Protein AF-0000000076757163 (afdb_homodimer)

Solvent-accessible surface area (backbone atoms only — not comparable to full-atom values): 20842 Å² total; per-residue (Å²): 133,54,84,80,63,51,72,66,38,64,71,48,46,50,50,53,49,39,48,52,51,28,46,42,52,46,41,72,72,42,60,57,90,75,60,49,65,65,58,36,40,74,64,13,102,50,56,70,70,62,48,54,73,76,29,91,42,64,67,50,46,50,47,52,53,46,51,54,48,48,54,54,46,48,53,53,53,48,56,42,55,58,53,73,38,68,53,47,33,14,66,45,40,64,60,48,42,51,54,52,55,75,38,33,70,58,50,58,25,47,49,57,39,72,52,96,89,40,40,49,56,60,51,50,35,51,49,48,19,52,49,44,44,58,41,56,71,68,48,78,92,60,66,86,82,58,61,54,69,57,45,21,49,50,47,23,50,49,54,53,50,50,50,53,59,28,45,78,66,75,39,76,76,54,56,72,59,52,24,51,42,38,38,51,52,19,56,63,58,32,86,132,53,85,77,63,52,72,64,38,64,69,48,45,50,50,53,49,39,47,51,50,28,45,43,52,46,42,72,72,43,60,56,89,75,60,50,65,64,59,35,40,74,65,12,100,50,56,68,71,62,48,53,74,76,28,92,42,64,68,50,45,51,46,52,54,47,51,53,48,49,55,54,48,50,54,52,52,49,56,40,55,60,54,72,38,71,54,47,32,11,66,44,39,63,59,50,44,50,55,51,56,76,38,32,70,59,51,58,23,47,48,58,38,71,51,97,88,41,40,48,58,61,50,51,35,51,49,48,20,51,49,43,45,58,42,57,70,68,50,78,93,59,66,86,83,58,61,53,69,58,46,20,50,51,47,23,50,48,53,53,49,49,48,52,60,27,45,78,66,75,39,75,76,54,53,71,60,52,24,50,43,39,38,51,52,21,55,62,57,32,86

InterPro domains:
  IPR001647 DNA-binding HTH domain, TetR-type [PF00440] (21-62)
  IPR001647 DNA-binding HTH domain, TetR-type [PS50977] (13-73)
  IPR009057 Homedomain-like superfamily [SSF46689] (10-74)
  IPR050624 Nucleoid occlusion factor SlmA/HTH-type transcriptional regulator [PTHR43479] (8-181)

Foldseek 3Di:
DDPVVQCVPVVSVVQLVQLLVQLLVVLVVDFPVPDFPVSSCVRGVDDPVRCVVVAVTDVRNLVVLLVVVVVVVLVVLLVLLVVLDPVSNVVCVVVVLVVCLVCLSVVVSSCSDDDPRGHNLVVQLVSQLVSQLVSVVVDPPDDPPDDSSVVSNVVSVLVSVQSCVQSVVSHTDDPVVSVVVVVVVVCVVPD/DDPVVQCVPVVSVVQLVQLLVQLLVVLVVDFPVPDFPVSSCVRGVDDPVRCVVVAVTPVRNLVVLLVVVVVVVLVVLLVLLVVLDPVSNVVCVVVVLVVCLVCLSVVVSSCSDDDPRGHNLVVQLVSQLVSQLVSVVSDPPDDPPDDSSVVSNVVSVLVSVQSCVQSVVSHTDPPVVSVVVVVVVVCVPPD

pLDDT: mean 86.19, std 14.92, range [36.03, 98.56]

Organism: NCBI:txid1073362

Structure (mmCIF, N/CA/C/O backbone):
data_AF-0000000076757163-model_v1
#
loop_
_entity.id
_entity.type
_entity.pdbx_description
1 polymer 'HTH tetR-type domain-containing protein'
#
loop_
_atom_site.group_PDB
_atom_site.id
_atom_site.type_symbol
_atom_site.label_atom_id
_atom_site.label_alt_id
_atom_site.label_comp_id
_atom_site.label_asym_id
_atom_site.label_entity_id
_atom_site.label_seq_id
_atom_site.pdbx_PDB_ins_code
_atom_site.Cartn_x
_atom_site.Cartn_y
_atom_site.Cartn_z
_atom_site.occupancy
_atom_site.B_iso_or_equiv
_atom_site.auth_seq_id
_atom_site.auth_comp_id
_atom_site.auth_asym_id
_atom_site.auth_atom_id
_atom_site.pdbx_PDB_model_num
ATOM 1 N N . MET A 1 1 ? -20.672 41.375 8.492 1 36.03 1 MET A N 1
ATOM 2 C CA . MET A 1 1 ? -19.484 40.75 9.062 1 36.03 1 MET A CA 1
ATOM 3 C C . MET A 1 1 ? -18.906 39.719 8.094 1 36.03 1 MET A C 1
ATOM 5 O O . MET A 1 1 ? -19.578 38.781 7.695 1 36.03 1 MET A O 1
ATOM 9 N N . SER A 1 2 ? -17.906 39.938 7.297 1 36.91 2 SER A N 1
ATOM 10 C CA . SER A 1 2 ? -17.453 39.25 6.09 1 36.91 2 SER A CA 1
ATOM 11 C C . SER A 1 2 ? -17.047 37.781 6.391 1 36.91 2 SER A C 1
ATOM 13 O O . SER A 1 2 ? -16.641 37.469 7.508 1 36.91 2 SER A O 1
ATOM 15 N N . GLU A 1 3 ? -17.484 36.844 5.562 1 42.69 3 GLU A N 1
ATOM 16 C CA . GLU A 1 3 ? -17.188 35.406 5.707 1 42.69 3 GLU A CA 1
ATOM 17 C C . GLU A 1 3 ? -15.734 35.188 6.094 1 42.69 3 GLU A C 1
ATOM 19 O O . GLU A 1 3 ? -15.414 34.25 6.812 1 42.69 3 GLU A O 1
ATOM 24 N N . ASN A 1 4 ? -14.812 35.969 5.57 1 45.06 4 ASN A N 1
ATOM 25 C CA . ASN A 1 4 ? -13.367 36.031 5.773 1 45.06 4 ASN A CA 1
ATOM 26 C C . ASN A 1 4 ? -13.016 36.562 7.156 1 45.06 4 ASN A C 1
ATOM 28 O O . ASN A 1 4 ? -11.891 36.406 7.625 1 45.06 4 ASN A O 1
ATOM 32 N N . GLU A 1 5 ? -13.703 37.594 7.637 1 46.81 5 GLU A N 1
ATOM 33 C CA . GLU A 1 5 ? -13.547 38.344 8.898 1 46.81 5 GLU A CA 1
ATOM 34 C C . GLU A 1 5 ? -13.75 37.406 10.094 1 46.81 5 GLU A C 1
ATOM 36 O O . GLU A 1 5 ? -13.367 37.75 11.219 1 46.81 5 GLU A O 1
ATOM 41 N N . SER A 1 6 ? -14.57 36.25 9.898 1 51.78 6 SER A N 1
ATOM 42 C CA . SER A 1 6 ? -15.109 35.375 10.906 1 51.78 6 SER A CA 1
ATOM 43 C C . SER A 1 6 ? -14.023 34.438 11.469 1 51.78 6 SER A C 1
ATOM 45 O O . SER A 1 6 ? -14.055 34.094 12.648 1 51.78 6 SER A O 1
ATOM 47 N N . TYR A 1 7 ? -12.977 34.156 10.633 1 58.91 7 TYR A N 1
ATOM 48 C CA . TYR A 1 7 ? -11.961 33.219 11.109 1 58.91 7 TYR A CA 1
ATOM 49 C C . TYR A 1 7 ? -10.867 33.938 11.875 1 58.91 7 TYR A C 1
ATOM 51 O O . TYR A 1 7 ? -9.812 33.375 12.172 1 58.91 7 TYR A O 1
ATOM 59 N N . THR A 1 8 ? -11.086 35.188 12.133 1 69.56 8 THR A N 1
ATOM 60 C CA . THR A 1 8 ? -10.031 35.906 12.836 1 69.56 8 THR A CA 1
ATOM 61 C C . THR A 1 8 ? -10.414 36.125 14.297 1 69.56 8 THR A C 1
ATOM 63 O O . THR A 1 8 ? -9.57 36.469 15.117 1 69.56 8 THR A O 1
ATOM 66 N N . ASP A 1 9 ? -11.68 35.938 14.562 1 83.81 9 ASP A N 1
ATOM 67 C CA . ASP A 1 9 ? -12.117 36.031 15.953 1 83.81 9 ASP A CA 1
ATOM 68 C C . ASP A 1 9 ? -11.547 34.875 16.781 1 83.81 9 ASP A C 1
ATOM 70 O O . ASP A 1 9 ? -11.758 33.719 16.453 1 83.81 9 ASP A O 1
ATOM 74 N N . PRO A 1 10 ? -10.828 35.188 17.797 1 87.25 10 PRO A N 1
ATOM 75 C CA . PRO A 1 10 ? -10.188 34.156 18.609 1 87.25 10 PRO A CA 1
ATOM 76 C C . PRO A 1 10 ? -11.172 33.125 19.125 1 87.25 10 PRO A C 1
ATOM 78 O O . PRO A 1 10 ? -10.812 31.953 19.297 1 87.25 10 PRO A O 1
ATOM 81 N N . ARG A 1 11 ? -12.391 33.594 19.484 1 87.38 11 ARG A N 1
ATOM 82 C CA . ARG A 1 11 ? -13.406 32.688 19.969 1 87.38 11 ARG A CA 1
ATOM 83 C C . ARG A 1 11 ? -13.766 31.641 18.891 1 87.38 11 ARG A C 1
ATOM 85 O O . ARG A 1 11 ? -13.977 30.469 19.203 1 87.38 11 ARG A O 1
ATOM 92 N N . ILE A 1 12 ? -13.805 32.094 17.703 1 90.56 12 ILE A N 1
ATOM 93 C CA . ILE A 1 12 ? -14.141 31.219 16.594 1 90.56 12 ILE A CA 1
ATOM 94 C C . ILE A 1 12 ? -12.992 30.25 16.344 1 90.56 12 ILE A C 1
ATOM 96 O O . ILE A 1 12 ? -13.227 29.047 16.125 1 90.56 12 ILE A O 1
ATOM 100 N N . ILE A 1 13 ? -11.812 30.75 16.438 1 91.25 13 ILE A N 1
ATOM 101 C CA . ILE A 1 13 ? -10.625 29.922 16.266 1 91.25 13 ILE A CA 1
ATOM 102 C C . ILE A 1 13 ? -10.602 28.828 17.312 1 91.25 13 ILE A C 1
ATOM 104 O O . ILE A 1 13 ? -10.336 27.656 17.016 1 91.25 13 ILE 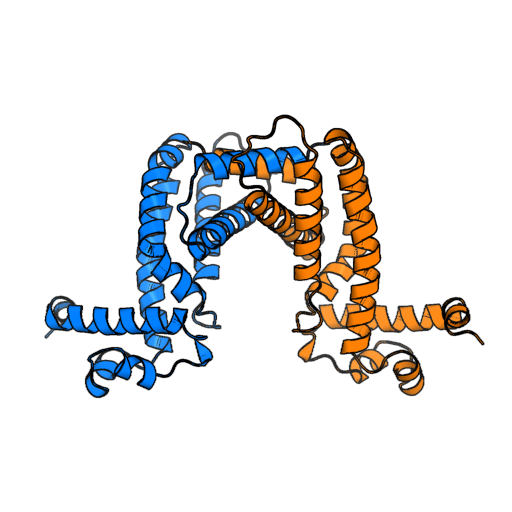A O 1
ATOM 108 N N . LYS A 1 14 ? -10.883 29.172 18.516 1 92.25 14 LYS A N 1
ATOM 109 C CA . LYS A 1 14 ? -10.906 28.219 19.609 1 92.25 14 LYS A CA 1
ATOM 110 C C . LYS A 1 14 ? -11.977 27.156 19.391 1 92.25 14 LYS A C 1
ATOM 112 O O . LYS A 1 14 ? -11.766 25.969 19.688 1 92.25 14 LYS A O 1
ATOM 117 N N . THR A 1 15 ? -13.109 27.609 18.922 1 93.88 15 THR A N 1
ATOM 118 C CA . THR A 1 15 ? -14.211 26.688 18.641 1 93.88 15 THR A CA 1
ATOM 119 C C . THR A 1 15 ? -13.812 25.656 17.594 1 93.88 15 THR A C 1
ATOM 121 O O . THR A 1 15 ? -13.992 24.453 17.797 1 93.88 15 THR A O 1
ATOM 124 N N . HIS A 1 16 ? -13.273 26.141 16.5 1 95.44 16 HIS A N 1
ATOM 125 C CA . HIS A 1 16 ? -12.82 25.234 15.445 1 95.44 16 HIS A CA 1
ATOM 126 C C . HIS A 1 16 ? -11.789 24.25 15.977 1 95.44 16 HIS A C 1
ATOM 128 O O . HIS A 1 16 ? -11.859 23.047 15.688 1 95.44 16 HIS A O 1
ATOM 134 N N . ARG A 1 17 ? -10.867 24.75 16.734 1 95.88 17 ARG A N 1
ATOM 135 C CA . ARG A 1 17 ? -9.812 23.906 17.297 1 95.88 17 ARG A CA 1
ATOM 136 C C . ARG A 1 17 ? -10.406 22.812 18.172 1 95.88 17 ARG A C 1
ATOM 138 O O . ARG A 1 17 ? -10.008 21.656 18.078 1 95.88 17 ARG A O 1
ATOM 145 N N . ALA A 1 18 ? -11.336 23.188 19 1 96.5 18 ALA A N 1
ATOM 146 C CA . ALA A 1 18 ? -11.953 22.234 19.906 1 96.5 18 ALA A CA 1
ATOM 147 C C . ALA A 1 18 ? -12.68 21.125 19.141 1 96.5 18 ALA A C 1
ATOM 149 O O . ALA A 1 18 ? -12.555 19.953 19.469 1 96.5 18 ALA A O 1
ATOM 150 N N . ILE A 1 19 ? -13.375 21.531 18.125 1 97.56 19 ILE A N 1
ATOM 151 C CA . ILE A 1 19 ? -14.133 20.578 17.328 1 97.56 19 ILE A CA 1
ATOM 152 C C . ILE A 1 19 ? -13.18 19.641 16.594 1 97.56 19 ILE A C 1
ATOM 154 O O . ILE A 1 19 ? -13.352 18.422 16.625 1 97.56 19 ILE A O 1
ATOM 158 N N . ARG A 1 20 ? -12.195 20.219 16.016 1 98.19 20 ARG A N 1
ATOM 159 C CA . ARG A 1 20 ? -11.258 19.453 15.211 1 98.19 20 ARG A CA 1
ATOM 160 C C . ARG A 1 20 ? -10.43 18.516 16.078 1 98.19 20 ARG A C 1
ATOM 162 O O . ARG A 1 20 ? -10.172 17.375 15.703 1 98.19 20 ARG A O 1
ATOM 169 N N . GLU A 1 21 ? -10.039 18.984 17.234 1 97.75 21 GLU A N 1
ATOM 170 C CA . GLU A 1 21 ? -9.289 18.141 18.156 1 97.75 21 GLU A CA 1
ATOM 171 C C . GLU A 1 21 ? -10.141 16.984 18.641 1 97.75 21 GLU A C 1
ATOM 173 O O . GLU A 1 21 ? -9.656 15.852 18.766 1 97.75 21 GLU A O 1
ATOM 178 N N . ALA A 1 22 ? -11.367 17.25 18.922 1 98.25 22 ALA A N 1
ATOM 179 C CA . ALA A 1 22 ? -12.289 16.203 19.328 1 98.25 22 ALA A CA 1
ATOM 180 C C . ALA A 1 22 ? -12.438 15.148 18.234 1 98.25 22 ALA A C 1
ATOM 182 O O . ALA A 1 22 ? -12.453 13.945 18.516 1 98.25 22 ALA A O 1
ATOM 183 N N . PHE A 1 23 ? -12.539 15.625 17.047 1 98.56 23 PHE A N 1
ATOM 184 C CA . PHE A 1 23 ? -12.68 14.734 15.906 1 98.56 23 PHE A CA 1
ATOM 185 C C . PHE A 1 23 ? -11.445 13.859 15.742 1 98.56 23 PHE A C 1
ATOM 187 O O . PHE A 1 23 ? -11.555 12.648 15.531 1 98.56 23 PHE A O 1
ATOM 194 N N . VAL A 1 24 ? -10.297 14.43 15.898 1 98.56 24 VAL A N 1
ATOM 195 C CA . VAL A 1 24 ? -9.039 13.695 15.805 1 98.56 24 VAL A CA 1
ATOM 196 C C . VAL A 1 24 ? -8.984 12.625 16.891 1 98.56 24 VAL A C 1
ATOM 198 O O . VAL A 1 24 ? -8.625 11.477 16.625 1 98.56 24 VAL A O 1
ATOM 201 N N . ASP A 1 25 ? -9.375 12.984 18.047 1 98.12 25 ASP A N 1
ATOM 202 C CA . ASP A 1 25 ? -9.406 12.039 19.156 1 98.12 25 ASP A CA 1
ATOM 203 C C . ASP A 1 25 ? -10.32 10.859 18.859 1 98.12 25 ASP A C 1
ATOM 205 O O . ASP A 1 25 ? -9.953 9.703 19.078 1 98.12 25 ASP A O 1
ATOM 209 N N . LEU A 1 26 ? -11.461 11.125 18.375 1 98.56 26 LEU A N 1
ATOM 210 C CA . LEU A 1 26 ? -12.453 10.102 18.078 1 98.56 26 LEU A CA 1
ATOM 211 C C . LEU A 1 26 ? -11.953 9.164 16.984 1 98.56 26 LEU A C 1
ATOM 213 O O . LEU A 1 26 ? -12.164 7.953 17.047 1 98.56 26 LEU A O 1
ATOM 217 N N . LEU A 1 27 ? -11.258 9.734 16.031 1 98.31 27 LEU A N 1
ATOM 218 C CA . LEU A 1 27 ? -10.734 8.922 14.938 1 98.31 27 LEU A CA 1
ATOM 219 C C . LEU A 1 27 ? -9.672 7.949 15.438 1 98.31 27 LEU A C 1
ATOM 221 O O . LEU A 1 27 ? -9.43 6.914 14.82 1 98.31 27 LEU A O 1
ATOM 225 N N . HIS A 1 28 ? -9.047 8.312 16.531 1 97.5 28 HIS A N 1
ATOM 226 C CA . HIS A 1 28 ? -8.07 7.406 17.125 1 97.5 28 HIS A CA 1
ATOM 227 C C . HIS A 1 28 ? -8.75 6.363 18 1 97.5 28 HIS A C 1
ATOM 229 O O . HIS A 1 28 ? -8.148 5.352 18.359 1 97.5 28 HIS A O 1
ATOM 235 N N . GLU A 1 29 ? -10.016 6.535 18.219 1 97.12 29 GLU A N 1
ATOM 236 C CA . GLU A 1 29 ? -10.727 5.652 19.141 1 97.12 29 GLU A CA 1
ATOM 237 C C . GLU A 1 29 ? -11.633 4.684 18.391 1 97.12 29 GLU A C 1
ATOM 239 O O . GLU A 1 29 ? -11.883 3.572 18.859 1 97.12 29 GLU A O 1
ATOM 244 N N . LYS A 1 30 ? -12.203 5.18 17.281 1 96.56 30 LYS A N 1
ATOM 245 C CA . LYS A 1 30 ? -13.133 4.332 16.547 1 96.56 30 LYS A CA 1
ATOM 246 C C . LYS A 1 30 ? -13.148 4.68 15.055 1 96.56 30 LYS A C 1
ATOM 248 O O . LYS A 1 30 ? -12.68 5.75 14.664 1 96.56 30 LYS A O 1
ATOM 253 N N . PRO A 1 31 ? -13.68 3.768 14.203 1 97.12 31 PRO A N 1
ATOM 254 C CA . PRO A 1 31 ? -13.734 4.012 12.758 1 97.12 31 PRO A CA 1
ATOM 255 C C . PRO A 1 31 ? -14.602 5.219 12.398 1 97.12 31 PRO A C 1
ATOM 257 O O . PRO A 1 31 ? -15.617 5.469 13.047 1 97.12 31 PRO A O 1
ATOM 260 N N . PHE A 1 32 ? -14.227 5.875 11.367 1 97.88 32 PHE A N 1
ATOM 261 C CA . PHE A 1 32 ? -14.898 7.078 10.891 1 97.88 32 PHE A CA 1
ATOM 262 C C . PHE A 1 32 ? -16.391 6.836 10.742 1 97.88 32 PHE A C 1
ATOM 264 O O . PHE A 1 32 ? -17.203 7.68 11.125 1 97.88 32 PHE A O 1
ATOM 271 N N . ALA A 1 33 ? -16.75 5.668 10.195 1 96 33 ALA A N 1
ATOM 272 C CA . ALA A 1 33 ? -18.141 5.344 9.906 1 96 33 ALA A CA 1
ATOM 273 C C . ALA A 1 33 ? -18.969 5.281 11.188 1 96 33 ALA A C 1
ATOM 275 O O . ALA A 1 33 ? -20.188 5.504 11.164 1 96 33 ALA A O 1
ATOM 276 N N . GLN A 1 34 ? -18.375 5.086 12.289 1 97.44 34 GLN A N 1
ATOM 277 C CA . GLN A 1 34 ? -19.078 4.891 13.555 1 97.44 34 GLN A CA 1
ATOM 278 C C . GLN A 1 34 ? -19.125 6.184 14.359 1 97.44 34 GLN A C 1
ATOM 280 O O . GLN A 1 34 ? -19.734 6.227 15.43 1 97.44 34 GLN A O 1
ATOM 285 N N . ILE A 1 35 ? -18.516 7.184 13.938 1 98.12 35 ILE A N 1
ATOM 286 C CA . ILE A 1 35 ? -18.516 8.461 14.641 1 98.12 35 ILE A CA 1
ATOM 287 C C . ILE A 1 35 ? -19.781 9.242 14.281 1 98.12 35 ILE A C 1
ATOM 289 O O . ILE A 1 35 ? -20.141 9.359 13.109 1 98.12 35 ILE A O 1
ATOM 293 N N . ALA A 1 36 ? -20.422 9.727 15.281 1 97.44 36 ALA A N 1
ATOM 294 C CA . ALA A 1 36 ? -21.562 10.602 15.109 1 97.44 36 ALA A CA 1
ATOM 295 C C . ALA A 1 36 ? -21.234 12.031 15.531 1 97.44 36 ALA A C 1
ATOM 297 O O . ALA A 1 36 ? -20.297 12.258 16.297 1 97.44 36 ALA A O 1
ATOM 298 N N . VAL A 1 37 ? -22.062 12.984 15.008 1 97.75 37 VAL A N 1
ATOM 299 C CA . VAL A 1 37 ? -21.891 14.375 15.422 1 97.75 37 VAL A CA 1
ATOM 300 C C . VAL A 1 37 ? -22.062 14.492 16.938 1 97.75 37 VAL A C 1
ATOM 302 O O . VAL A 1 37 ? -21.328 15.25 17.578 1 97.75 37 VAL A O 1
ATOM 305 N N . GLN A 1 38 ? -22.906 13.711 17.453 1 97.44 38 GLN A N 1
ATOM 306 C CA . GLN A 1 38 ? -23.125 13.734 18.891 1 97.44 38 GLN A CA 1
ATOM 307 C C . GLN A 1 38 ? -21.859 13.367 19.656 1 97.44 38 GLN A C 1
ATOM 309 O O . GLN A 1 38 ? -21.578 13.93 20.719 1 97.44 38 GLN A O 1
ATOM 314 N N . ASP A 1 39 ? -21.141 12.406 19.234 1 98.06 39 ASP A N 1
ATOM 315 C CA . ASP A 1 39 ? -19.859 12.039 19.844 1 98.06 39 ASP A CA 1
ATOM 316 C C . ASP A 1 39 ? -18.922 13.234 19.891 1 98.06 39 ASP A C 1
ATOM 318 O O . ASP A 1 39 ? -18.219 13.438 20.891 1 98.06 39 ASP A O 1
ATOM 322 N N . ILE A 1 40 ? -18.922 13.992 18.828 1 98.12 40 ILE A N 1
ATOM 323 C CA . ILE A 1 40 ? -18.047 15.156 18.703 1 98.12 40 ILE A CA 1
ATOM 324 C C . ILE A 1 40 ? -18.469 16.219 19.719 1 98.12 40 ILE A C 1
ATOM 326 O O . ILE A 1 40 ? -17.625 16.781 20.422 1 98.12 40 ILE A O 1
ATOM 330 N N . LEU A 1 41 ? -19.75 16.422 19.844 1 97.06 41 LEU A N 1
ATOM 331 C CA . LEU A 1 41 ? -20.281 17.438 20.734 1 97.06 41 LEU A CA 1
ATOM 332 C C . LEU A 1 41 ? -20.016 17.078 22.188 1 97.06 41 LEU A C 1
ATOM 334 O O . LEU A 1 41 ? -19.844 17.953 23.031 1 97.06 41 LEU A O 1
ATOM 338 N N . GLU A 1 42 ? -19.984 15.82 22.484 1 96.62 42 GLU A N 1
ATOM 339 C CA . GLU A 1 42 ? -19.719 15.352 23.844 1 96.62 42 GLU A CA 1
ATOM 340 C C . GLU A 1 42 ? -18.25 15.539 24.219 1 96.62 42 GLU A C 1
ATOM 342 O O . GLU A 1 42 ? -17.922 15.75 25.391 1 96.62 42 GLU A O 1
ATOM 347 N N . ARG A 1 43 ? -17.453 15.508 23.25 1 96 43 ARG A N 1
ATOM 348 C CA . ARG A 1 43 ? -16.016 15.602 23.484 1 96 43 ARG A CA 1
ATOM 349 C C . ARG A 1 43 ? -15.555 17.047 23.453 1 96 43 ARG A C 1
ATOM 351 O O . ARG A 1 43 ? -14.617 17.422 24.156 1 96 43 ARG A O 1
ATOM 358 N N . ALA A 1 44 ? -16.203 17.812 22.594 1 95 44 ALA A N 1
ATOM 359 C CA . ALA A 1 44 ? -15.875 19.219 22.453 1 95 44 ALA A CA 1
ATOM 360 C C . ALA A 1 44 ? -16.859 20.109 23.203 1 95 44 ALA A C 1
ATOM 362 O O . ALA A 1 44 ? -18.062 19.828 23.219 1 95 44 ALA A O 1
ATOM 363 N N . PRO A 1 45 ? -16.328 21.094 23.906 1 91.38 45 PRO A N 1
ATOM 364 C CA . PRO A 1 45 ? -17.234 22.031 24.578 1 91.38 45 PRO A CA 1
ATOM 365 C C . PRO A 1 45 ? -17.953 22.969 23.609 1 91.38 45 PRO A C 1
ATOM 367 O O . PRO A 1 45 ? -17.781 24.188 23.656 1 91.38 45 PRO A O 1
ATOM 370 N N . VAL A 1 46 ? -18.75 22.438 22.719 1 94.06 46 VAL A N 1
ATOM 371 C CA . VAL A 1 46 ? -19.484 23.172 21.688 1 94.06 46 VAL A CA 1
ATOM 372 C C . VAL A 1 46 ? -20.906 22.625 21.578 1 94.06 46 VAL A C 1
ATOM 374 O O . VAL A 1 46 ? -21.109 21.406 21.656 1 94.06 46 VAL A O 1
ATOM 377 N N . ASN A 1 47 ? -21.844 23.484 21.516 1 93.25 47 ASN A N 1
ATOM 378 C CA . ASN A 1 47 ? -23.219 23.016 21.391 1 93.25 47 ASN A CA 1
ATOM 379 C C . ASN A 1 47 ? -23.562 22.719 19.938 1 93.25 47 ASN A C 1
ATOM 381 O O . ASN A 1 47 ? -22.797 23.031 19.031 1 93.25 47 ASN A O 1
ATOM 385 N N . ARG A 1 48 ? -24.703 22.109 19.734 1 95.69 48 ARG A N 1
ATOM 386 C CA . ARG A 1 48 ? -25.141 21.609 18.438 1 95.69 48 ARG A CA 1
ATOM 387 C C . ARG A 1 48 ? -25.344 22.766 17.453 1 95.69 48 ARG A C 1
ATOM 389 O O . ARG A 1 48 ? -24.938 22.672 16.297 1 95.69 48 ARG A O 1
ATOM 396 N N . SER A 1 49 ? -25.953 23.797 17.875 1 95.88 49 SER A N 1
ATOM 397 C CA . SER A 1 49 ? -26.219 24.938 17 1 95.88 49 SER A CA 1
ATOM 398 C C . SER A 1 49 ? -24.938 25.547 16.469 1 95.88 49 SER A C 1
ATOM 400 O O . SER A 1 49 ? -24.844 25.875 15.281 1 95.88 49 SER A O 1
ATOM 402 N N . THR A 1 50 ? -23.984 25.672 17.312 1 94.75 50 THR A N 1
ATOM 403 C CA . THR A 1 50 ? -22.672 26.219 16.938 1 94.75 50 THR A CA 1
ATOM 404 C C . THR A 1 50 ? -21.984 25.312 15.938 1 94.75 50 THR A C 1
ATOM 406 O O . THR A 1 50 ? -21.391 25.781 14.953 1 94.75 50 THR A O 1
ATOM 409 N N . PHE A 1 51 ? -22.016 23.969 16.188 1 97.31 51 PHE A N 1
ATOM 410 C CA . PHE A 1 51 ? -21.406 23.016 15.258 1 97.31 51 PHE A CA 1
ATOM 411 C C . PHE A 1 51 ? -21.969 23.203 13.852 1 97.31 51 PHE A C 1
ATOM 413 O O . PHE A 1 51 ? -21.219 23.297 12.883 1 97.31 51 PHE A O 1
ATOM 420 N N . TYR A 1 52 ? -23.234 23.312 13.734 1 96.75 52 TYR A N 1
ATOM 421 C CA . TYR A 1 52 ? -23.906 23.328 12.43 1 96.75 52 TYR A CA 1
ATOM 422 C C . TYR A 1 52 ? -23.781 24.703 11.773 1 96.75 52 TYR A C 1
ATOM 424 O O . TYR A 1 52 ? -24.047 24.844 10.578 1 96.75 52 TYR A O 1
ATOM 432 N N . LYS A 1 53 ? -23.438 25.688 12.562 1 96 53 LYS A N 1
ATOM 433 C CA . LYS A 1 53 ? -23.078 26.984 11.992 1 96 53 LYS A CA 1
ATOM 434 C C . LYS A 1 53 ? -21.844 26.859 11.094 1 96 53 LYS A C 1
ATOM 436 O O . LYS A 1 53 ? -21.734 27.562 10.086 1 96 53 LYS A O 1
ATOM 441 N N . TYR A 1 54 ? -21.031 25.922 11.469 1 95.88 54 TYR A N 1
ATOM 442 C CA . TYR A 1 54 ? -19.734 25.875 10.812 1 95.88 54 TYR A CA 1
ATOM 443 C C . TYR A 1 54 ? -19.609 24.641 9.938 1 95.88 54 TYR A C 1
ATOM 445 O O . TYR A 1 54 ? -18.891 24.641 8.93 1 95.88 54 TYR A O 1
ATOM 453 N N . TYR A 1 55 ? -20.281 23.516 10.375 1 97.56 55 TYR A N 1
ATOM 454 C CA . TYR A 1 55 ? -20.188 22.25 9.664 1 97.56 55 T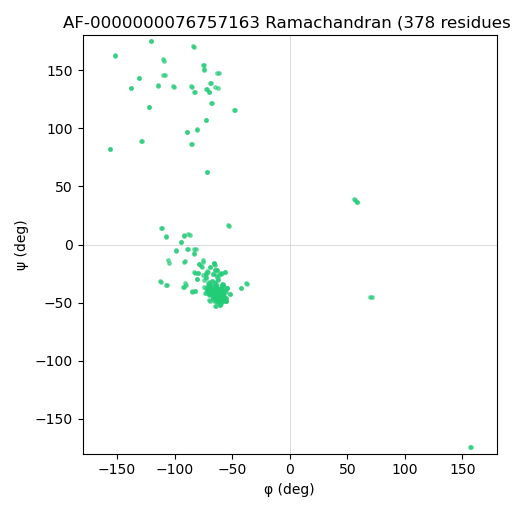YR A CA 1
ATOM 455 C C . TYR A 1 55 ? -21.562 21.656 9.414 1 97.56 55 TYR A C 1
ATOM 457 O O . TYR A 1 55 ? -22.438 21.703 10.289 1 97.56 55 TYR A O 1
ATOM 465 N N . SER A 1 56 ? -21.734 21.031 8.258 1 97.81 56 SER A N 1
ATOM 466 C CA . SER A 1 56 ? -23 20.406 7.926 1 97.81 56 SER A CA 1
ATOM 467 C C . SER A 1 56 ? -23.062 18.969 8.422 1 97.81 56 SER A C 1
ATOM 469 O O . SER A 1 56 ? -24.078 18.281 8.242 1 97.81 56 SER A O 1
ATOM 471 N N . GLY A 1 57 ? -21.953 18.5 9 1 97.38 57 GLY A N 1
ATOM 472 C CA . GLY A 1 57 ? -21.812 17.141 9.508 1 97.38 57 GLY A CA 1
ATOM 473 C C . GLY A 1 57 ? -20.375 16.672 9.586 1 97.38 57 GLY A C 1
ATOM 474 O O . GLY A 1 57 ? -19.453 17.438 9.312 1 97.38 57 GLY A O 1
ATOM 475 N N . LYS A 1 58 ? -20.234 15.43 9.922 1 97.19 58 LYS A N 1
ATOM 476 C CA . LYS A 1 58 ? -18.875 14.93 10.117 1 97.19 58 LYS A CA 1
ATOM 477 C C . LYS A 1 58 ? -18.125 14.852 8.789 1 97.19 58 LYS A C 1
ATOM 479 O O . LYS A 1 58 ? -16.906 15.047 8.75 1 97.19 58 LYS A O 1
ATOM 484 N N . SER A 1 59 ? -18.859 14.516 7.719 1 97.75 59 SER A N 1
ATOM 485 C CA . SER A 1 59 ? -18.219 14.445 6.41 1 97.75 59 SER A CA 1
ATOM 486 C C . SER A 1 59 ? -17.672 15.812 5.984 1 97.75 59 SER A C 1
ATOM 488 O O . SER A 1 59 ? -16.562 15.906 5.457 1 97.75 59 SER A O 1
ATOM 490 N N . ASP A 1 60 ? -18.438 16.781 6.195 1 98.06 60 ASP A N 1
ATOM 491 C CA . ASP A 1 60 ? -18 18.141 5.895 1 98.06 60 ASP A CA 1
ATOM 492 C C . ASP A 1 60 ? -16.797 18.547 6.754 1 98.06 60 ASP A C 1
ATOM 494 O O . ASP A 1 60 ? -15.852 19.156 6.262 1 98.06 60 ASP A O 1
ATOM 498 N N . LEU A 1 61 ? -16.906 18.25 8.023 1 98.25 61 LEU A N 1
ATOM 499 C CA . LEU A 1 61 ? -15.797 18.5 8.945 1 98.25 61 LEU A CA 1
ATOM 500 C C . LEU A 1 61 ? -14.523 17.812 8.461 1 98.25 61 LEU A C 1
ATOM 502 O O . LEU A 1 61 ? -13.477 18.453 8.344 1 98.25 61 LEU A O 1
ATOM 506 N N . ALA A 1 62 ? -14.594 16.562 8.117 1 98.44 62 ALA A N 1
ATOM 507 C CA . ALA A 1 62 ? -13.453 15.805 7.598 1 98.44 62 ALA A CA 1
ATOM 508 C C . ALA A 1 62 ? -12.906 16.438 6.32 1 98.44 62 ALA A C 1
ATOM 510 O O . ALA A 1 62 ? -11.695 16.594 6.168 1 98.44 62 ALA A O 1
ATOM 511 N N . GLY A 1 63 ? -13.789 16.75 5.438 1 98.25 63 GLY A N 1
ATOM 512 C CA . GLY A 1 63 ? -13.406 17.359 4.172 1 98.25 63 GLY A CA 1
ATOM 513 C C . GLY A 1 63 ? -12.617 18.641 4.34 1 98.25 63 GLY A C 1
ATOM 514 O O . GLY A 1 63 ? -11.602 18.859 3.668 1 98.25 63 GLY A O 1
ATOM 515 N N . LYS A 1 64 ? -13.109 19.469 5.172 1 97.69 64 LYS A N 1
ATOM 516 C CA . LYS A 1 64 ? -12.438 20.734 5.418 1 97.69 64 LYS A CA 1
ATOM 517 C C . LYS A 1 64 ? -11.062 20.531 6.051 1 97.69 64 LYS A C 1
ATOM 519 O O . LYS A 1 64 ? -10.094 21.203 5.688 1 97.69 64 LYS A O 1
ATOM 524 N N . MET A 1 65 ? -10.984 19.641 7.016 1 97.88 65 MET A N 1
ATOM 525 C CA . MET A 1 65 ? -9.703 19.344 7.66 1 97.88 65 MET A CA 1
ATOM 526 C C . MET A 1 65 ? -8.711 18.781 6.656 1 97.88 65 MET A C 1
ATOM 528 O O . MET A 1 65 ? -7.535 19.156 6.656 1 97.88 65 MET A O 1
ATOM 532 N N . ILE A 1 66 ? -9.156 17.875 5.797 1 98.25 66 ILE A N 1
ATOM 533 C CA . ILE A 1 66 ? -8.305 17.266 4.785 1 98.25 66 ILE A CA 1
ATOM 534 C C . ILE A 1 66 ? -7.848 18.328 3.785 1 98.25 66 ILE A C 1
ATOM 536 O O . ILE A 1 66 ? -6.672 18.375 3.416 1 98.25 66 ILE A O 1
ATOM 540 N N . ALA A 1 67 ? -8.789 19.172 3.363 1 97.06 67 ALA A N 1
ATOM 541 C CA . ALA A 1 67 ? -8.445 20.234 2.426 1 97.06 67 ALA A CA 1
ATOM 542 C C . ALA A 1 67 ? -7.379 21.156 3.014 1 97.06 67 ALA A C 1
ATOM 544 O O . ALA A 1 67 ? -6.414 21.516 2.332 1 97.06 67 ALA A O 1
ATOM 545 N N . ASP A 1 68 ? -7.582 21.531 4.262 1 96 68 ASP A N 1
ATOM 546 C CA . ASP A 1 68 ? -6.617 22.391 4.938 1 96 68 ASP A CA 1
ATOM 547 C C . ASP A 1 68 ? -5.25 21.719 5.023 1 96 68 ASP A C 1
ATOM 549 O O . ASP A 1 68 ? -4.223 22.359 4.754 1 96 68 ASP A O 1
ATOM 553 N N . PHE A 1 69 ? -5.191 20.516 5.387 1 96.38 69 PHE A N 1
ATOM 554 C CA . PHE A 1 69 ? -3.934 19.781 5.5 1 96.38 69 PHE A CA 1
ATOM 555 C C . PHE A 1 69 ? -3.256 19.656 4.141 1 96.38 69 PHE A C 1
ATOM 557 O O . PHE A 1 69 ? -2.045 19.859 4.027 1 96.38 69 PHE A O 1
ATOM 564 N N . LYS A 1 70 ? -4.043 19.281 3.125 1 95.62 70 LYS A N 1
ATOM 565 C CA . LYS A 1 70 ? -3.484 19.125 1.786 1 95.62 70 LYS A CA 1
ATOM 566 C C . LYS A 1 70 ? -2.844 20.422 1.293 1 95.62 70 LYS A C 1
ATOM 568 O O . LYS A 1 70 ? -1.817 20.391 0.612 1 95.62 70 LYS A O 1
ATOM 573 N N . ALA A 1 71 ? -3.494 21.5 1.608 1 92.75 71 ALA A N 1
ATOM 574 C CA . ALA A 1 71 ? -2.939 22.797 1.21 1 92.75 71 ALA A CA 1
ATOM 575 C C . ALA A 1 71 ? -1.569 23.016 1.842 1 92.75 71 ALA A C 1
ATOM 577 O O . ALA A 1 71 ? -0.632 23.453 1.167 1 92.75 71 ALA A O 1
ATOM 578 N N . GLU A 1 72 ? -1.459 22.703 3.084 1 90.31 72 GLU A N 1
ATOM 579 C CA . GLU A 1 72 ? -0.187 22.844 3.791 1 90.31 72 GLU A CA 1
ATOM 580 C C . GLU A 1 72 ? 0.843 21.844 3.264 1 90.31 72 GLU A C 1
ATOM 582 O O . GLU A 1 72 ? 2.002 22.203 3.041 1 90.31 72 GLU A O 1
ATOM 587 N N . TYR A 1 73 ? 0.441 20.672 3.037 1 89.81 73 TYR A N 1
ATOM 588 C CA . TYR A 1 73 ? 1.313 19.594 2.588 1 89.81 73 TYR A CA 1
ATOM 589 C C . TYR A 1 73 ? 1.848 19.875 1.188 1 89.81 73 TYR A C 1
ATOM 591 O O . TYR A 1 73 ? 3.025 19.641 0.907 1 89.81 73 TYR A O 1
ATOM 599 N N . SER A 1 74 ? 0.965 20.328 0.339 1 87.88 74 SER A N 1
ATOM 600 C CA . SER A 1 74 ? 1.357 20.672 -1.026 1 87.88 74 SER A CA 1
ATOM 601 C C . SER A 1 74 ? 2.449 21.734 -1.044 1 87.88 74 SER A C 1
ATOM 603 O O . SER A 1 74 ? 3.404 21.641 -1.819 1 87.88 74 SER A O 1
ATOM 605 N N . ARG A 1 75 ? 2.262 22.688 -0.189 1 83.31 75 ARG A N 1
ATOM 606 C CA . ARG A 1 75 ? 3.277 23.734 -0.098 1 83.31 75 ARG A CA 1
ATOM 607 C C . ARG A 1 75 ? 4.609 23.156 0.383 1 83.31 75 ARG A C 1
ATOM 609 O O . ARG A 1 75 ? 5.668 23.547 -0.113 1 83.31 75 ARG A O 1
ATOM 616 N N . TYR A 1 76 ? 4.438 22.266 1.204 1 80.44 76 TYR A N 1
ATOM 617 C CA . TYR A 1 76 ? 5.629 21.641 1.769 1 80.44 76 TYR A CA 1
ATOM 618 C C . TYR A 1 76 ? 6.355 20.812 0.724 1 80.44 76 TYR A C 1
ATOM 620 O O . TYR A 1 76 ? 7.566 20.938 0.543 1 80.44 76 TYR A O 1
ATOM 628 N N . ILE A 1 77 ? 5.691 19.984 -0.003 1 80.88 77 ILE A N 1
ATOM 629 C CA . ILE A 1 77 ? 6.281 19.078 -0.98 1 80.88 77 ILE A CA 1
ATOM 630 C C . ILE A 1 77 ? 6.816 19.875 -2.166 1 80.88 77 ILE A C 1
ATOM 632 O O . ILE A 1 77 ? 7.879 19.547 -2.707 1 80.88 77 ILE A O 1
ATOM 636 N N . LEU A 1 78 ? 6.07 20.875 -2.582 1 75.44 78 LEU A N 1
ATOM 637 C CA . LEU A 1 78 ? 6.488 21.703 -3.703 1 75.44 78 LEU A CA 1
ATOM 638 C C . LEU A 1 78 ? 7.816 22.391 -3.406 1 75.44 78 LEU A C 1
ATOM 640 O O . LEU A 1 78 ? 8.695 22.438 -4.266 1 75.44 78 LEU A O 1
ATOM 644 N N . THR A 1 79 ? 7.895 22.938 -2.307 1 73.12 79 THR A N 1
ATOM 645 C CA . THR A 1 79 ? 9.125 23.641 -1.937 1 73.12 79 THR A CA 1
ATOM 646 C C . THR A 1 79 ? 10.305 22.672 -1.924 1 73.12 79 THR A C 1
ATOM 648 O O . THR A 1 79 ? 11.422 23.047 -2.293 1 73.12 79 THR A O 1
ATOM 651 N N . ARG A 1 80 ? 10.047 21.5 -1.745 1 70.88 80 ARG A N 1
ATOM 652 C CA . ARG A 1 80 ? 11.102 20.5 -1.634 1 70.88 80 ARG A CA 1
ATOM 653 C C . ARG A 1 80 ? 11.547 20.016 -3.01 1 70.88 80 ARG A C 1
ATOM 655 O O . ARG A 1 80 ? 12.734 19.828 -3.26 1 70.88 80 ARG A O 1
ATOM 662 N N . PHE A 1 81 ? 10.641 19.844 -3.881 1 70.06 81 PHE A N 1
ATOM 663 C CA . PHE A 1 81 ? 10.969 19.328 -5.207 1 70.06 81 PHE A CA 1
ATOM 664 C C . PHE A 1 81 ? 11.445 20.453 -6.121 1 70.06 81 PHE A C 1
ATOM 666 O O . PHE A 1 81 ? 12.156 20.219 -7.098 1 70.06 81 PHE A O 1
ATOM 673 N N . GLN A 1 82 ? 11.047 21.703 -5.809 1 63.62 82 GLN A N 1
ATOM 674 C CA . GLN A 1 82 ? 11.484 22.844 -6.609 1 63.62 82 GLN A CA 1
ATOM 675 C C . GLN A 1 82 ? 12.898 23.281 -6.223 1 63.62 82 GLN A C 1
ATOM 677 O O . GLN A 1 82 ? 13.547 24.016 -6.957 1 63.62 82 GLN A O 1
ATOM 682 N N . ALA A 1 83 ? 13.219 23.047 -4.965 1 59.41 83 ALA A N 1
ATOM 683 C CA . ALA A 1 83 ? 14.547 23.484 -4.547 1 59.41 83 ALA A CA 1
ATOM 684 C C . ALA A 1 83 ? 15.625 22.938 -5.484 1 59.41 83 ALA A C 1
ATOM 686 O O . ALA A 1 83 ? 16.781 23.375 -5.434 1 59.41 83 ALA A O 1
ATOM 687 N N . GLY A 1 84 ? 15.234 22.469 -6.648 1 54.34 84 GLY A N 1
ATOM 688 C CA . GLY A 1 84 ? 15.953 22.328 -7.902 1 54.34 84 GLY A CA 1
ATOM 689 C C . GLY A 1 84 ? 17 21.234 -7.863 1 54.34 84 GLY A C 1
ATOM 690 O O . GLY A 1 84 ? 17.484 20.781 -8.906 1 54.34 84 GLY A O 1
ATOM 691 N N . SER A 1 85 ? 17.828 21.234 -6.68 1 54.44 85 SER A N 1
ATOM 692 C CA . SER A 1 85 ? 18.875 20.219 -6.723 1 54.44 85 SER A CA 1
ATOM 693 C C . SER A 1 85 ? 18.672 19.156 -5.648 1 54.44 85 SER A C 1
ATOM 695 O O . SER A 1 85 ? 18.016 19.406 -4.633 1 54.44 85 SER A O 1
ATOM 697 N N . PHE A 1 86 ? 18.875 17.844 -6.074 1 51.97 86 PHE A N 1
ATOM 698 C CA . PHE A 1 86 ? 18.844 16.703 -5.176 1 51.97 86 PHE A CA 1
ATOM 699 C C . PHE A 1 86 ? 19.453 17.047 -3.826 1 51.97 86 PHE A C 1
ATOM 701 O O . PHE A 1 86 ? 18.953 16.625 -2.783 1 51.97 86 PHE A O 1
ATOM 708 N N . ASP A 1 87 ? 20.438 17.906 -3.963 1 54.5 87 ASP A N 1
ATOM 709 C CA . ASP A 1 87 ? 21.188 18.281 -2.764 1 54.5 87 ASP A CA 1
ATOM 710 C C . ASP A 1 87 ? 20.328 19.125 -1.82 1 54.5 87 ASP A C 1
ATOM 712 O O . ASP A 1 87 ? 20.375 18.938 -0.603 1 54.5 87 ASP A O 1
ATOM 716 N N . VAL A 1 88 ? 19.656 19.969 -2.412 1 55.09 88 VAL A N 1
ATOM 717 C CA . VAL A 1 88 ? 18.828 20.844 -1.604 1 55.09 88 VAL A CA 1
ATOM 718 C C . VAL A 1 88 ? 17.688 20.047 -0.985 1 55.09 88 VAL A C 1
ATOM 720 O O . VAL A 1 88 ? 17.328 20.266 0.175 1 55.09 88 VAL A O 1
ATOM 723 N N . PHE A 1 89 ? 17.156 19.141 -1.72 1 52.97 89 PHE A N 1
ATOM 724 C CA . PHE A 1 89 ? 16.094 18.266 -1.22 1 52.97 89 PHE A CA 1
ATOM 725 C C . PHE A 1 89 ? 16.562 17.547 0.04 1 52.97 89 PHE A C 1
ATOM 727 O O . PHE A 1 89 ? 15.812 17.469 1.022 1 52.97 89 PHE A O 1
ATOM 734 N N . LEU A 1 90 ? 17.781 17.203 0.009 1 52.84 90 LEU A N 1
ATOM 735 C CA . LEU A 1 90 ? 18.344 16.422 1.102 1 52.84 90 LEU A CA 1
ATOM 736 C C . LEU A 1 90 ? 18.516 17.281 2.352 1 52.84 90 LEU A C 1
ATOM 738 O O . LEU A 1 90 ? 18.328 16.797 3.471 1 52.84 90 LEU A O 1
ATOM 742 N N . ASN A 1 91 ? 18.969 18.469 2.092 1 55.94 91 ASN A N 1
ATOM 743 C CA . ASN A 1 91 ? 19.234 19.344 3.23 1 55.94 91 ASN A CA 1
ATOM 744 C C . ASN A 1 91 ? 17.938 19.781 3.912 1 55.94 91 ASN A C 1
ATOM 746 O O . ASN A 1 91 ? 17.953 20.156 5.086 1 55.94 91 ASN A O 1
ATOM 750 N N . MET A 1 92 ? 16.938 19.656 3.209 1 54.34 92 MET A N 1
ATOM 751 C CA . MET A 1 92 ? 15.664 20.125 3.76 1 54.34 92 MET A CA 1
ATOM 752 C C . MET A 1 92 ? 14.906 18.984 4.43 1 54.34 92 MET A C 1
ATOM 754 O O . MET A 1 92 ? 13.906 19.219 5.113 1 54.34 92 MET A O 1
ATOM 758 N N . MET A 1 93 ? 15.461 17.797 4.469 1 59.16 93 MET A N 1
ATOM 759 C CA . MET A 1 93 ? 14.789 16.578 4.914 1 59.16 93 MET A CA 1
ATOM 760 C C . MET A 1 93 ? 14.609 16.578 6.426 1 59.16 93 MET A C 1
ATOM 762 O O . MET A 1 93 ? 13.539 16.219 6.93 1 59.16 93 MET A O 1
ATOM 766 N N . PRO A 1 94 ? 15.672 17.125 7.098 1 60.5 94 PRO A N 1
ATOM 767 C CA . PRO A 1 94 ? 15.406 17.109 8.539 1 60.5 94 PRO A CA 1
ATOM 768 C C . PRO A 1 94 ? 14.211 17.984 8.93 1 60.5 94 P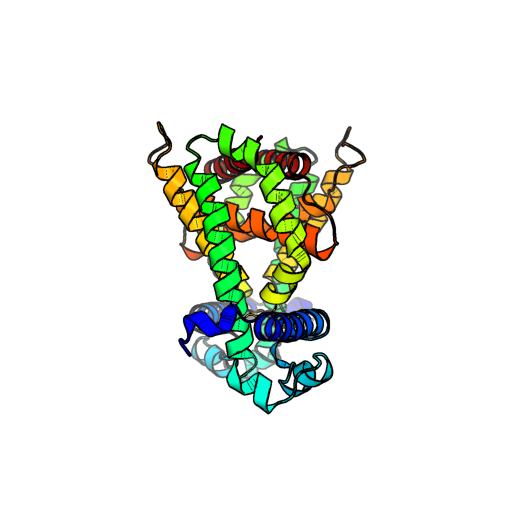RO A C 1
ATOM 770 O O . PRO A 1 94 ? 13.406 17.594 9.773 1 60.5 94 PRO A O 1
ATOM 773 N N . GLU A 1 95 ? 14.156 19.094 8.328 1 67.31 95 GLU A N 1
ATOM 774 C CA . GLU A 1 95 ? 13.039 19.984 8.641 1 67.31 95 GLU A CA 1
ATOM 775 C C . GLU A 1 95 ? 11.711 19.359 8.203 1 67.31 95 GLU A C 1
ATOM 777 O O . GLU A 1 95 ? 10.703 19.5 8.891 1 67.31 95 GLU A O 1
ATOM 782 N N . ALA A 1 96 ? 11.812 18.656 7.184 1 70.62 96 ALA A N 1
ATOM 783 C CA . ALA A 1 96 ? 10.609 18 6.668 1 70.62 96 ALA A CA 1
ATOM 784 C C . ALA A 1 96 ? 10.141 16.891 7.609 1 70.62 96 ALA A C 1
ATOM 786 O O . ALA A 1 96 ? 8.945 16.766 7.871 1 70.62 96 ALA A O 1
ATOM 787 N N . SER A 1 97 ? 11.125 16.203 8.141 1 74.19 97 SER A N 1
ATOM 788 C CA . SER A 1 97 ? 10.797 15.117 9.047 1 74.19 97 SER A CA 1
ATOM 789 C C . SER A 1 97 ? 10.164 15.641 10.328 1 74.19 97 SER A C 1
ATOM 791 O O . SER A 1 97 ? 9.203 15.055 10.844 1 74.19 97 SER A O 1
ATOM 793 N N . ASP A 1 98 ? 10.656 16.812 10.742 1 79.06 98 ASP A N 1
ATOM 794 C CA . ASP A 1 98 ? 10.102 17.375 11.969 1 79.06 98 ASP A CA 1
ATOM 795 C C . ASP A 1 98 ? 8.68 17.891 11.742 1 79.06 98 ASP A C 1
ATOM 797 O O . ASP A 1 98 ? 7.82 17.75 12.609 1 79.06 98 ASP A O 1
ATOM 801 N N . TRP A 1 99 ? 8.547 18.453 10.617 1 82.81 99 TRP A N 1
ATOM 802 C CA . TRP A 1 99 ? 7.238 19.016 10.297 1 82.81 99 TRP A CA 1
ATOM 803 C C . TRP A 1 99 ? 6.172 17.922 10.25 1 82.81 99 TRP A C 1
ATOM 805 O O . TRP A 1 99 ? 5.121 18.047 10.891 1 82.81 99 TRP A O 1
ATOM 815 N N . VAL A 1 100 ? 6.438 16.875 9.555 1 86.06 100 VAL A N 1
ATOM 816 C CA . VAL A 1 100 ? 5.441 15.82 9.406 1 86.06 100 VAL A CA 1
ATOM 817 C C . VAL A 1 100 ? 5.273 15.078 10.734 1 86.06 100 VAL A C 1
ATOM 819 O O . VAL A 1 100 ? 4.176 14.641 11.078 1 86.06 100 VAL A O 1
ATOM 822 N N . HIS A 1 101 ? 6.402 14.961 11.398 1 86.69 101 HIS A N 1
ATOM 823 C CA . HIS A 1 101 ? 6.324 14.266 12.68 1 86.69 101 HIS A CA 1
ATOM 824 C C . HIS A 1 101 ? 5.43 15.016 13.664 1 86.69 101 HIS A C 1
ATOM 826 O O . HIS A 1 101 ? 4.664 14.398 14.406 1 86.69 101 HIS A O 1
ATOM 832 N N . SER A 1 102 ? 5.523 16.297 13.656 1 89.19 102 SER A N 1
ATOM 833 C CA . SER A 1 102 ? 4.711 17.109 14.555 1 89.19 102 SER A CA 1
ATOM 834 C C . SER A 1 102 ? 3.227 16.984 14.227 1 89.19 102 SER A C 1
ATOM 836 O O . SER A 1 102 ? 2.371 17.281 15.062 1 89.19 102 SER A O 1
ATOM 838 N N . ARG A 1 103 ? 2.951 16.516 13.07 1 93.31 103 ARG A N 1
ATOM 839 C CA . ARG A 1 103 ? 1.572 16.406 12.609 1 93.31 103 ARG A CA 1
ATOM 840 C C . ARG A 1 103 ? 1.143 14.938 12.5 1 93.31 103 ARG A C 1
ATOM 842 O O . ARG A 1 103 ? 0.089 14.641 11.938 1 93.31 103 ARG A O 1
ATOM 849 N N . ARG A 1 104 ? 1.889 14.047 13.062 1 93.94 104 ARG A N 1
ATOM 850 C CA . ARG A 1 104 ? 1.686 12.617 12.875 1 93.94 104 ARG A CA 1
ATOM 851 C C . ARG A 1 104 ? 0.325 12.18 13.406 1 93.94 104 ARG A C 1
ATOM 853 O O . ARG A 1 104 ? -0.349 11.352 12.797 1 93.94 104 ARG A O 1
ATOM 860 N N . ARG A 1 105 ? -0.068 12.773 14.555 1 95.75 105 ARG A N 1
ATOM 861 C CA . ARG A 1 105 ? -1.355 12.406 15.133 1 95.75 105 ARG A CA 1
ATOM 862 C C . ARG A 1 105 ? -2.504 12.789 14.211 1 95.75 105 ARG A C 1
ATOM 864 O O . ARG A 1 105 ? -3.445 12.016 14.023 1 95.75 105 ARG A O 1
ATOM 871 N N . LEU A 1 106 ? -2.371 13.953 13.703 1 97.25 106 LEU A N 1
ATOM 872 C CA . LEU A 1 106 ? -3.375 14.445 12.766 1 97.25 106 LEU A CA 1
ATOM 873 C C . LEU A 1 106 ? -3.391 13.609 11.492 1 97.25 106 LEU A C 1
ATOM 875 O O . LEU A 1 106 ? -4.457 13.203 11.023 1 97.25 106 LEU A O 1
ATOM 879 N N . ILE A 1 107 ? -2.223 13.336 10.945 1 96.81 107 ILE A N 1
ATOM 880 C CA . ILE A 1 107 ? -2.086 12.586 9.703 1 96.81 107 ILE A CA 1
ATOM 881 C C . ILE A 1 107 ? -2.697 11.195 9.867 1 96.81 107 ILE A C 1
ATOM 883 O O . ILE A 1 107 ? -3.539 10.781 9.062 1 96.81 107 ILE A O 1
ATOM 887 N N . LEU A 1 108 ? -2.342 10.523 10.93 1 97.5 108 LEU A N 1
ATOM 888 C CA . LEU A 1 108 ? -2.84 9.172 11.188 1 97.5 108 LEU A CA 1
ATOM 889 C C . LEU A 1 108 ? -4.355 9.18 11.344 1 97.5 108 LEU A C 1
ATOM 891 O O . LEU A 1 108 ? -5.035 8.258 10.867 1 97.5 108 LEU A O 1
ATOM 895 N N . ALA A 1 109 ? -4.875 10.18 11.961 1 98.06 109 ALA A N 1
ATOM 896 C CA . ALA A 1 109 ? -6.32 10.297 12.141 1 98.06 109 ALA A CA 1
ATOM 897 C C . ALA A 1 109 ? -7.031 10.477 10.805 1 98.06 109 ALA A C 1
ATOM 899 O O . ALA A 1 109 ? -7.98 9.75 10.492 1 98.06 109 ALA A O 1
ATOM 900 N N . LEU A 1 110 ? -6.535 11.367 10.031 1 98.19 110 LEU A N 1
ATOM 901 C CA . LEU A 1 110 ? -7.211 11.711 8.781 1 98.19 110 LEU A CA 1
ATOM 902 C C . LEU A 1 110 ? -7.047 10.594 7.754 1 98.19 110 LEU A C 1
ATOM 904 O O . LEU A 1 110 ? -7.875 10.453 6.852 1 98.19 110 LEU A O 1
ATOM 908 N N . TRP A 1 111 ? -6 9.812 7.887 1 97.5 111 TRP A N 1
ATOM 909 C CA . TRP A 1 111 ? -5.828 8.656 7.008 1 97.5 111 TRP A CA 1
ATOM 910 C C . TRP A 1 111 ? -6.934 7.629 7.234 1 97.5 111 TRP A C 1
ATOM 912 O O . TRP A 1 111 ? -7.215 6.809 6.359 1 97.5 111 TRP A O 1
ATOM 922 N N . LYS A 1 112 ? -7.547 7.656 8.344 1 97 112 LYS A N 1
ATOM 923 C CA . LYS A 1 112 ? -8.625 6.723 8.664 1 97 112 LYS A CA 1
ATOM 924 C C . LYS A 1 112 ? -9.914 7.109 7.957 1 97 112 LYS A C 1
ATOM 926 O O . LYS A 1 112 ? -10.852 6.312 7.887 1 97 112 LYS A O 1
ATOM 931 N N . VAL A 1 113 ? -9.961 8.32 7.551 1 96.88 113 VAL A N 1
ATOM 932 C CA . VAL A 1 113 ? -11.102 8.766 6.75 1 96.88 113 VAL A CA 1
ATOM 933 C C . VAL A 1 113 ? -10.914 8.328 5.297 1 96.88 113 VAL A C 1
ATOM 935 O O . VAL A 1 113 ? -10.203 8.984 4.535 1 96.88 113 VAL A O 1
ATOM 938 N N . ASP A 1 114 ? -11.508 7.273 4.91 1 95.25 114 ASP A N 1
ATOM 939 C CA . ASP A 1 114 ? -11.383 6.742 3.557 1 95.25 114 ASP A CA 1
ATOM 940 C C . ASP A 1 114 ? -12.758 6.488 2.938 1 95.25 114 ASP A C 1
ATOM 942 O O . ASP A 1 114 ? -13.312 5.398 3.08 1 95.25 114 ASP A O 1
ATOM 946 N N . THR A 1 115 ? -13.289 7.461 2.297 1 94.94 115 THR A N 1
ATOM 947 C CA . THR A 1 115 ? -14.57 7.422 1.606 1 94.94 115 THR A CA 1
ATOM 948 C C . THR A 1 115 ? -14.398 7.738 0.124 1 94.94 115 THR A C 1
ATOM 950 O O . THR A 1 115 ? -13.281 7.969 -0.34 1 94.94 115 THR A O 1
ATOM 953 N N . ARG A 1 116 ? -15.422 7.629 -0.554 1 91.88 116 ARG A N 1
ATOM 954 C CA . ARG A 1 116 ? -15.375 7.992 -1.966 1 91.88 116 ARG A CA 1
ATOM 955 C C . ARG A 1 116 ? -14.953 9.453 -2.141 1 91.88 116 ARG A C 1
ATOM 957 O O . ARG A 1 116 ? -14.227 9.781 -3.078 1 91.88 116 ARG A O 1
ATOM 964 N N . ARG A 1 117 ? -15.406 10.328 -1.19 1 93.38 117 ARG A N 1
ATOM 965 C CA . ARG A 1 117 ? -15.195 11.766 -1.306 1 93.38 117 ARG A CA 1
ATOM 966 C C . ARG A 1 117 ? -13.906 12.188 -0.602 1 93.38 117 ARG A C 1
ATOM 968 O O . ARG A 1 117 ? -13.227 13.117 -1.043 1 93.38 117 ARG A O 1
ATOM 975 N N . HIS A 1 118 ? -13.625 11.547 0.486 1 95.44 118 HIS A N 1
ATOM 976 C CA . HIS A 1 118 ? -12.508 11.961 1.325 1 95.44 118 HIS A CA 1
ATOM 977 C C . HIS A 1 118 ? -11.508 10.828 1.515 1 95.44 118 HIS A C 1
ATOM 979 O O . HIS A 1 118 ? -11.852 9.789 2.082 1 95.44 118 HIS A O 1
ATOM 985 N N . HIS A 1 119 ? -10.289 11.031 1.062 1 96.69 119 HIS A N 1
ATOM 986 C CA . HIS A 1 119 ? -9.242 10.016 1.122 1 96.69 119 HIS A CA 1
ATOM 987 C C . HIS A 1 119 ? -7.859 10.648 1.1 1 96.69 119 HIS A C 1
ATOM 989 O O . HIS A 1 119 ? -7.184 10.641 0.067 1 96.69 119 HIS A O 1
ATOM 995 N N . LEU A 1 120 ? -7.453 11.07 2.225 1 97.31 120 LEU A N 1
ATOM 996 C CA . LEU A 1 120 ? -6.223 11.852 2.33 1 97.31 120 LEU A CA 1
ATOM 997 C C . LEU A 1 120 ? -5.02 11.031 1.883 1 97.31 120 LEU A C 1
ATOM 999 O O . LEU A 1 120 ? -4.141 11.539 1.183 1 97.31 120 LEU A O 1
ATOM 1003 N N . TYR A 1 121 ? -4.941 9.766 2.258 1 96.94 121 TYR A N 1
ATOM 1004 C CA . TYR A 1 121 ? -3.791 8.93 1.93 1 96.94 121 TYR A CA 1
ATOM 1005 C C . TYR A 1 121 ? -3.59 8.852 0.421 1 96.94 121 TYR A C 1
ATOM 1007 O O . TYR A 1 121 ? -2.48 9.062 -0.075 1 96.94 121 TYR A O 1
ATOM 1015 N N . ARG A 1 122 ? -4.641 8.641 -0.26 1 96.69 122 ARG A N 1
ATOM 1016 C CA . ARG A 1 122 ? -4.586 8.555 -1.716 1 96.69 122 ARG A CA 1
ATOM 1017 C C . ARG A 1 122 ? -4.188 9.891 -2.328 1 96.69 122 ARG A C 1
ATOM 1019 O O . ARG A 1 122 ? -3.42 9.938 -3.291 1 96.69 122 ARG A O 1
ATOM 1026 N N . ASP A 1 123 ? -4.727 10.898 -1.753 1 96.5 123 ASP A N 1
ATOM 1027 C CA . ASP A 1 123 ? -4.406 12.227 -2.256 1 96.5 123 ASP A CA 1
ATOM 1028 C C . ASP A 1 123 ? -2.928 12.547 -2.057 1 96.5 123 ASP A C 1
ATOM 1030 O O . ASP A 1 123 ? -2.297 13.156 -2.924 1 96.5 123 ASP A O 1
ATOM 1034 N N . MET A 1 124 ? -2.447 12.227 -0.925 1 95.62 124 MET A N 1
ATOM 1035 C CA . MET A 1 124 ? -1.029 12.445 -0.658 1 95.62 124 MET A CA 1
ATOM 1036 C C . MET A 1 124 ? -0.161 11.641 -1.618 1 95.62 124 MET A C 1
ATOM 1038 O O . MET A 1 124 ? 0.844 12.148 -2.123 1 95.62 124 MET A O 1
ATOM 1042 N N . HIS A 1 125 ? -0.516 10.391 -1.817 1 95.75 125 HIS A N 1
ATOM 1043 C CA . HIS A 1 125 ? 0.207 9.562 -2.775 1 95.75 125 HIS A CA 1
ATOM 1044 C C . HIS A 1 125 ? 0.244 10.219 -4.152 1 95.75 125 HIS A C 1
ATOM 1046 O O . HIS A 1 125 ? 1.312 10.352 -4.754 1 95.75 125 HIS A O 1
ATOM 1052 N N . LYS A 1 126 ? -0.896 10.656 -4.613 1 96.06 126 LYS A N 1
ATOM 1053 C CA . LYS A 1 126 ? -0.999 11.312 -5.91 1 96.06 126 LYS A CA 1
ATOM 1054 C C . LYS A 1 126 ? -0.132 12.562 -5.965 1 96.06 126 LYS A C 1
ATOM 1056 O O . LYS A 1 126 ? 0.544 12.82 -6.965 1 96.06 126 LYS A O 1
ATOM 1061 N N . LEU A 1 127 ? -0.188 13.297 -4.926 1 92.69 127 LEU A N 1
ATOM 1062 C CA . LEU A 1 127 ? 0.567 14.547 -4.871 1 92.69 127 LEU A CA 1
ATOM 1063 C C . LEU A 1 127 ? 2.066 14.273 -4.93 1 92.69 127 LEU A C 1
ATOM 1065 O O . LEU A 1 127 ? 2.789 14.922 -5.688 1 92.69 127 LEU A O 1
ATOM 1069 N N . ILE A 1 128 ? 2.568 13.352 -4.141 1 91.31 128 ILE A N 1
ATOM 1070 C CA . ILE A 1 128 ? 3.984 13 -4.133 1 91.31 128 ILE A CA 1
ATOM 1071 C C . ILE A 1 128 ? 4.402 12.5 -5.512 1 91.31 128 ILE A C 1
ATOM 1073 O O . ILE A 1 128 ? 5.422 12.93 -6.051 1 91.31 128 ILE A O 1
ATOM 1077 N N . LYS A 1 129 ? 3.582 11.617 -6.059 1 92.94 129 LYS A N 1
ATOM 1078 C CA . LYS A 1 129 ? 3.863 11.055 -7.379 1 92.94 129 LYS A CA 1
ATOM 1079 C C . LYS A 1 129 ? 3.961 12.148 -8.43 1 92.94 129 LYS A C 1
ATOM 1081 O O . LYS A 1 129 ? 4.922 12.195 -9.203 1 92.94 129 LYS A O 1
ATOM 1086 N N . GLN A 1 130 ? 3.018 13.023 -8.445 1 91.81 130 GLN A N 1
ATOM 1087 C CA . GLN A 1 130 ? 2.957 14.086 -9.445 1 91.81 130 GLN A CA 1
ATOM 1088 C C . GLN A 1 130 ? 4.141 15.039 -9.305 1 91.81 130 GLN A C 1
ATOM 1090 O O . GLN A 1 130 ? 4.738 15.445 -10.305 1 91.81 130 GLN A O 1
ATOM 1095 N N . GLN A 1 131 ? 4.406 15.367 -8.133 1 87 131 GLN A N 1
ATOM 1096 C CA . GLN A 1 131 ? 5.512 16.297 -7.91 1 87 131 GLN A CA 1
ATOM 1097 C C . GLN A 1 131 ? 6.844 15.656 -8.305 1 87 131 GLN A C 1
ATOM 1099 O O . GLN A 1 131 ? 7.711 16.328 -8.875 1 87 131 GLN A O 1
ATOM 1104 N N . PHE A 1 132 ? 7.023 14.438 -8 1 86.81 132 PHE A N 1
ATOM 1105 C CA . PHE A 1 132 ? 8.242 13.742 -8.406 1 86.81 132 PHE A CA 1
ATOM 1106 C C . PHE A 1 132 ? 8.336 13.656 -9.922 1 86.81 132 PHE A C 1
ATOM 1108 O O . PHE A 1 132 ? 9.414 13.82 -10.492 1 86.81 132 PHE A O 1
ATOM 1115 N N . LEU A 1 133 ? 7.234 13.352 -10.586 1 88.62 133 LEU A N 1
ATOM 1116 C CA . LEU A 1 133 ? 7.223 13.289 -12.039 1 88.62 133 LEU A CA 1
ATOM 1117 C C . LEU A 1 133 ? 7.637 14.625 -12.648 1 88.62 133 LEU A C 1
ATOM 1119 O O . LEU A 1 133 ? 8.391 14.656 -13.625 1 88.62 133 LEU A O 1
ATOM 1123 N N . HIS A 1 134 ? 7.133 15.672 -12.117 1 84.5 134 HIS A N 1
ATOM 1124 C CA . HIS A 1 134 ? 7.508 17 -12.586 1 84.5 134 HIS A CA 1
ATOM 1125 C C . HIS A 1 134 ? 9 17.25 -12.406 1 84.5 134 HIS A C 1
ATOM 1127 O O . HIS A 1 134 ? 9.664 17.766 -13.305 1 84.5 134 HIS A O 1
ATOM 1133 N N . PHE A 1 135 ? 9.438 16.812 -11.289 1 79.38 135 PHE A N 1
ATOM 1134 C CA . PHE A 1 135 ? 10.859 16.953 -10.969 1 79.38 135 PHE A CA 1
ATOM 1135 C C . PHE A 1 135 ? 11.711 16.109 -11.898 1 79.38 135 PHE A C 1
ATOM 1137 O O . PHE A 1 135 ? 12.742 16.562 -12.398 1 79.38 135 PHE A O 1
ATOM 1144 N N . ALA A 1 136 ? 11.359 14.883 -12.117 1 80.94 136 ALA A N 1
ATOM 1145 C CA . ALA A 1 136 ? 12.109 13.93 -12.93 1 80.94 136 ALA A CA 1
ATOM 1146 C C . ALA A 1 136 ? 12.289 14.453 -14.352 1 80.94 136 ALA A C 1
ATOM 1148 O O . ALA A 1 136 ? 13.328 14.219 -14.977 1 80.94 136 ALA A O 1
ATOM 1149 N N . HIS A 1 137 ? 11.367 15.117 -14.812 1 79.06 137 HIS A N 1
ATOM 1150 C CA . HIS A 1 137 ? 11.406 15.617 -16.172 1 79.06 137 HIS A CA 1
ATOM 1151 C C . HIS A 1 137 ? 12.352 16.797 -16.312 1 79.06 137 HIS A C 1
ATOM 1153 O O . HIS A 1 137 ? 12.734 17.188 -17.422 1 79.06 137 HIS A O 1
ATOM 1159 N N . THR A 1 138 ? 12.734 17.359 -15.242 1 75.69 138 THR A N 1
ATOM 1160 C CA . THR A 1 138 ? 13.672 18.469 -15.289 1 75.69 138 THR A CA 1
ATOM 1161 C C . THR A 1 138 ? 15.109 17.984 -15.18 1 75.69 138 THR A C 1
ATOM 1163 O O . THR A 1 138 ? 16.047 18.75 -15.398 1 75.69 138 THR A O 1
ATOM 1166 N N . LEU A 1 139 ? 15.219 16.703 -14.773 1 74.38 139 LEU A N 1
ATOM 1167 C CA . LEU A 1 139 ? 16.547 16.141 -14.586 1 74.38 139 LEU A CA 1
ATOM 1168 C C . LEU A 1 139 ? 17.25 15.953 -15.93 1 74.38 139 LEU A C 1
ATOM 1170 O O . LEU A 1 139 ? 16.641 15.477 -16.891 1 74.38 139 LEU A O 1
ATOM 1174 N N . PRO A 1 140 ? 18.469 16.422 -15.977 1 72.5 140 PRO A N 1
ATOM 1175 C CA . PRO A 1 140 ? 19.219 16.266 -17.234 1 72.5 140 PRO A CA 1
ATOM 1176 C C . PRO A 1 140 ? 19.703 14.828 -17.438 1 72.5 140 PRO A C 1
ATOM 1178 O O . PRO A 1 140 ? 19.875 14.086 -16.469 1 72.5 140 PRO A O 1
ATOM 1181 N N . ASN A 1 141 ? 19.953 14.336 -18.734 1 69.25 141 ASN A N 1
ATOM 1182 C CA . ASN A 1 141 ? 20.609 13.109 -19.156 1 69.25 141 ASN A CA 1
ATOM 1183 C C . ASN A 1 141 ? 19.922 11.875 -18.594 1 69.25 141 ASN A C 1
ATOM 1185 O O . ASN A 1 141 ? 20.578 10.961 -18.094 1 69.25 141 ASN A O 1
ATOM 1189 N N . THR A 1 142 ? 18.594 12.031 -18.547 1 74.25 142 THR A N 1
ATOM 1190 C CA . THR A 1 142 ? 17.859 10.852 -18.109 1 74.25 142 THR A CA 1
ATOM 1191 C C . THR A 1 142 ? 17.594 9.914 -19.281 1 74.25 142 THR A C 1
ATOM 1193 O O . THR A 1 142 ? 17.438 10.367 -20.422 1 74.25 142 THR A O 1
ATOM 1196 N N . ASP A 1 143 ? 17.828 8.648 -18.984 1 78.06 143 ASP A N 1
ATOM 1197 C CA . ASP A 1 143 ? 17.484 7.625 -19.969 1 78.06 143 ASP A CA 1
ATOM 1198 C C . ASP A 1 143 ? 16.078 7.836 -20.5 1 78.06 143 ASP A C 1
ATOM 1200 O O . ASP A 1 143 ? 15.109 7.859 -19.734 1 78.06 143 ASP A O 1
ATOM 1204 N N . PRO A 1 144 ? 15.914 8.125 -21.812 1 79.44 144 PRO A N 1
ATOM 1205 C CA . PRO A 1 144 ? 14.594 8.352 -22.406 1 79.44 144 PRO A CA 1
ATOM 1206 C C . PRO A 1 144 ? 13.648 7.176 -22.188 1 79.44 144 PRO A C 1
ATOM 1208 O O . PRO A 1 144 ? 12.422 7.352 -22.234 1 79.44 144 PRO A O 1
ATOM 1211 N N . GLY A 1 145 ? 14.148 6.004 -21.969 1 83.94 145 GLY A N 1
ATOM 1212 C CA . GLY A 1 145 ? 13.312 4.828 -21.781 1 83.94 145 GLY A CA 1
ATOM 1213 C C . GLY A 1 145 ? 12.969 4.559 -20.328 1 83.94 145 GLY A C 1
ATOM 1214 O O . GLY A 1 145 ? 12.297 3.574 -20.016 1 83.94 145 GLY A O 1
ATOM 1215 N N . LYS A 1 146 ? 13.32 5.484 -19.547 1 88.25 146 LYS A N 1
ATOM 1216 C CA . LYS A 1 146 ? 13.094 5.285 -18.125 1 88.25 146 LYS A CA 1
ATOM 1217 C C . LYS A 1 146 ? 11.609 5.406 -17.781 1 88.25 146 LYS A C 1
ATOM 1219 O O . LYS A 1 146 ? 10.93 6.316 -18.266 1 88.25 146 LYS A O 1
ATOM 1224 N N . ASP A 1 147 ? 11.094 4.48 -17 1 92.06 147 ASP A N 1
ATOM 1225 C CA . ASP A 1 147 ? 9.703 4.496 -16.562 1 92.06 147 ASP A CA 1
ATOM 1226 C C . ASP A 1 147 ? 9.523 5.367 -15.328 1 92.06 147 ASP A C 1
ATOM 1228 O O . ASP A 1 147 ? 9.414 4.859 -14.211 1 92.06 147 ASP A O 1
ATOM 1232 N N . TRP A 1 148 ? 9.328 6.613 -15.539 1 91.5 148 TRP A N 1
ATOM 1233 C CA . TRP A 1 148 ? 9.188 7.566 -14.438 1 91.5 148 TRP A CA 1
ATOM 1234 C C . TRP A 1 148 ? 7.867 7.363 -13.703 1 91.5 148 TRP A C 1
ATOM 1236 O O . TRP A 1 148 ? 7.77 7.617 -12.5 1 91.5 148 TRP A O 1
ATOM 1246 N N . ASP A 1 149 ? 6.914 6.961 -14.477 1 94.12 149 ASP A N 1
ATOM 1247 C CA . ASP A 1 149 ? 5.613 6.719 -13.859 1 94.12 149 ASP A CA 1
ATOM 1248 C C . ASP A 1 149 ? 5.711 5.645 -12.773 1 94.12 149 ASP A C 1
ATOM 1250 O O . ASP A 1 149 ? 5.191 5.816 -11.672 1 94.12 149 ASP A O 1
ATOM 1254 N N . TYR A 1 150 ? 6.414 4.629 -13.062 1 95.38 150 TYR A N 1
ATOM 1255 C CA . TYR A 1 150 ? 6.641 3.555 -12.102 1 95.38 150 TYR A CA 1
ATOM 1256 C C . TYR A 1 150 ? 7.422 4.059 -10.898 1 95.38 150 TYR A C 1
ATOM 1258 O O . TYR A 1 150 ? 7.02 3.84 -9.75 1 95.38 150 TYR A O 1
ATOM 1266 N N . GLN A 1 151 ? 8.523 4.664 -11.195 1 93.31 151 GLN A N 1
ATOM 1267 C CA . GLN A 1 151 ? 9.398 5.102 -10.109 1 93.31 151 GLN A CA 1
ATOM 1268 C C . GLN A 1 151 ? 8.68 6.086 -9.195 1 93.31 151 GLN A C 1
ATOM 1270 O O . GLN A 1 151 ? 8.836 6.027 -7.969 1 93.31 151 GLN A O 1
ATOM 1275 N N . ALA A 1 152 ? 7.902 6.957 -9.797 1 92.88 152 ALA A N 1
ATOM 1276 C CA . ALA A 1 152 ? 7.145 7.93 -9.016 1 92.88 152 ALA A CA 1
ATOM 1277 C C . ALA A 1 152 ? 6.117 7.238 -8.125 1 92.88 152 ALA A C 1
ATOM 1279 O O . ALA A 1 152 ? 5.949 7.609 -6.961 1 92.88 152 ALA A O 1
ATOM 1280 N N . ASP A 1 153 ? 5.48 6.25 -8.633 1 96.12 153 ASP A N 1
ATOM 1281 C CA . ASP A 1 153 ? 4.48 5.492 -7.883 1 96.12 153 ASP A CA 1
ATOM 1282 C C . ASP A 1 153 ? 5.117 4.762 -6.703 1 96.12 153 ASP A C 1
ATOM 1284 O O . ASP A 1 153 ? 4.59 4.793 -5.59 1 96.12 153 ASP A O 1
ATOM 1288 N N . MET A 1 154 ? 6.219 4.148 -6.922 1 95.06 154 MET A N 1
ATOM 1289 C CA . MET A 1 154 ? 6.91 3.404 -5.875 1 95.06 154 MET A CA 1
ATOM 1290 C C . MET A 1 154 ? 7.469 4.348 -4.812 1 95.06 154 MET A C 1
ATOM 1292 O O . MET A 1 154 ? 7.438 4.035 -3.621 1 95.06 154 MET A O 1
ATOM 1296 N N . LEU A 1 155 ? 7.949 5.465 -5.262 1 92.75 155 LEU A N 1
ATOM 1297 C CA . LEU A 1 155 ? 8.477 6.445 -4.32 1 92.75 155 LEU A CA 1
ATOM 1298 C C . LEU A 1 155 ? 7.391 6.918 -3.361 1 92.75 155 LEU A C 1
ATOM 1300 O O . LEU A 1 155 ? 7.598 6.945 -2.146 1 92.75 155 LEU A O 1
ATOM 1304 N N . ALA A 1 156 ? 6.273 7.293 -3.941 1 93.31 156 ALA A N 1
ATOM 1305 C CA . ALA A 1 156 ? 5.148 7.727 -3.117 1 93.31 156 ALA A CA 1
ATOM 1306 C C . ALA A 1 156 ? 4.734 6.633 -2.137 1 93.31 156 ALA A C 1
ATOM 1308 O O . ALA A 1 156 ? 4.48 6.91 -0.961 1 93.31 156 ALA A O 1
ATOM 1309 N N . THR A 1 157 ? 4.695 5.426 -2.609 1 95.62 157 THR A N 1
ATOM 1310 C CA . THR A 1 157 ? 4.32 4.277 -1.793 1 95.62 157 THR A CA 1
ATOM 1311 C C . THR A 1 157 ? 5.297 4.098 -0.633 1 95.62 157 THR A C 1
ATOM 1313 O O . THR A 1 157 ? 4.879 3.895 0.509 1 95.62 157 THR A O 1
ATOM 1316 N N . LEU A 1 158 ? 6.516 4.215 -0.876 1 93.12 158 LEU A N 1
ATOM 1317 C CA . LEU A 1 158 ? 7.535 4.016 0.148 1 93.12 158 LEU A CA 1
ATOM 1318 C C . LEU A 1 158 ? 7.508 5.148 1.17 1 93.12 158 LEU A C 1
ATOM 1320 O O . LEU A 1 158 ? 7.645 4.91 2.371 1 93.12 158 LEU A O 1
ATOM 1324 N N . ILE A 1 159 ? 7.375 6.348 0.679 1 90.5 159 ILE A N 1
ATOM 1325 C CA . ILE A 1 159 ? 7.34 7.496 1.576 1 90.5 159 ILE A CA 1
ATOM 1326 C C . ILE A 1 159 ? 6.156 7.371 2.535 1 90.5 159 ILE A C 1
ATOM 1328 O O . ILE A 1 159 ? 6.328 7.438 3.754 1 90.5 159 ILE A O 1
ATOM 1332 N N . LEU A 1 160 ? 5.027 7.148 1.958 1 94.44 160 LEU A N 1
ATOM 1333 C CA . LEU A 1 160 ? 3.832 7.07 2.791 1 94.44 160 LEU A CA 1
ATOM 1334 C C . LEU A 1 160 ? 3.865 5.824 3.67 1 94.44 160 LEU A C 1
ATOM 1336 O O . LEU A 1 160 ? 3.449 5.867 4.828 1 94.44 160 LEU A O 1
ATOM 1340 N N . GLY A 1 161 ? 4.312 4.719 3.105 1 94.75 161 GLY A N 1
ATOM 1341 C CA . GLY A 1 161 ? 4.473 3.516 3.906 1 94.75 161 GLY A CA 1
ATOM 1342 C C . GLY A 1 161 ? 5.426 3.699 5.074 1 94.75 161 GLY A C 1
ATOM 1343 O O . GLY A 1 161 ? 5.176 3.195 6.172 1 94.75 161 GLY A O 1
ATOM 1344 N N . SER A 1 162 ? 6.5 4.387 4.875 1 92.94 162 SER A N 1
ATOM 1345 C CA . SER A 1 162 ? 7.457 4.672 5.938 1 92.94 162 SER A CA 1
ATOM 1346 C C . SER A 1 162 ? 6.844 5.562 7.012 1 92.94 162 SER A C 1
ATOM 1348 O O . SER A 1 162 ? 7.012 5.312 8.203 1 92.94 162 SER A O 1
ATOM 1350 N N . MET A 1 163 ? 6.152 6.598 6.535 1 92.25 163 MET A N 1
ATOM 1351 C CA . MET A 1 163 ? 5.469 7.465 7.492 1 92.25 163 MET A CA 1
ATOM 1352 C C . MET A 1 163 ? 4.496 6.664 8.352 1 92.25 163 MET A C 1
ATOM 1354 O O . MET A 1 163 ? 4.488 6.801 9.578 1 92.25 163 MET A O 1
ATOM 1358 N N . ASN A 1 164 ? 3.711 5.832 7.699 1 95.31 164 ASN A N 1
ATOM 1359 C CA . ASN A 1 164 ? 2.738 5.027 8.43 1 95.31 164 ASN A CA 1
ATOM 1360 C C . ASN A 1 164 ? 3.418 4.086 9.422 1 95.31 164 ASN A C 1
ATOM 1362 O O . ASN A 1 164 ? 2.957 3.934 10.555 1 95.31 164 ASN A O 1
ATOM 1366 N N . TYR A 1 165 ? 4.508 3.502 9 1 94.69 165 TYR A N 1
ATOM 1367 C CA . TYR A 1 165 ? 5.242 2.564 9.844 1 94.69 165 TYR A CA 1
ATOM 1368 C C . TYR A 1 165 ? 5.754 3.252 11.102 1 94.69 165 TYR A C 1
ATOM 1370 O O . TYR A 1 165 ? 5.539 2.768 12.219 1 94.69 165 TYR A O 1
ATOM 1378 N N . PHE A 1 166 ? 6.359 4.375 11.039 1 93.12 166 PHE A N 1
ATOM 1379 C CA . PHE A 1 166 ? 7.012 5.039 12.164 1 93.12 166 PHE A CA 1
ATOM 1380 C C . PHE A 1 166 ? 5.996 5.809 13 1 93.12 166 PHE A C 1
ATOM 1382 O O . PHE A 1 166 ? 6.023 5.742 14.227 1 93.12 166 PHE A O 1
ATOM 1389 N N . PHE A 1 167 ? 5.066 6.457 12.328 1 93.38 167 PHE A N 1
ATOM 1390 C CA . PHE A 1 167 ? 4.121 7.305 13.047 1 93.38 167 PHE A CA 1
ATOM 1391 C C . PHE A 1 167 ? 3.162 6.461 13.883 1 93.38 167 PHE A C 1
ATOM 1393 O O . PHE A 1 167 ? 2.795 6.852 14.992 1 93.38 167 PHE A O 1
ATOM 1400 N N . SER A 1 168 ? 2.75 5.348 13.367 1 94.44 168 SER A N 1
ATOM 1401 C CA . SER A 1 168 ? 1.834 4.484 14.109 1 94.44 168 SER A CA 1
ATOM 1402 C C . SER A 1 168 ? 2.502 3.91 15.359 1 94.44 168 SER A C 1
ATOM 1404 O O . SER A 1 168 ? 1.821 3.43 16.266 1 94.44 168 SER A O 1
ATOM 1406 N N . ARG A 1 169 ? 3.836 4 15.383 1 92.94 169 ARG A N 1
ATOM 1407 C CA . ARG A 1 169 ? 4.605 3.512 16.516 1 92.94 169 ARG A CA 1
ATOM 1408 C C . ARG A 1 169 ? 5.156 4.668 17.344 1 92.94 169 ARG A C 1
ATOM 1410 O O . ARG A 1 169 ? 5.965 4.461 18.25 1 92.94 169 ARG A O 1
ATOM 1417 N N . ASP A 1 170 ? 4.723 5.836 16.969 1 90.69 170 ASP A N 1
ATOM 1418 C CA . ASP A 1 170 ? 5.145 7.074 17.609 1 90.69 170 ASP A CA 1
ATOM 1419 C C . ASP A 1 170 ? 6.664 7.211 17.594 1 90.69 170 ASP A C 1
ATOM 1421 O O . ASP A 1 170 ? 7.27 7.594 18.609 1 90.69 170 ASP A O 1
ATOM 1425 N N . LEU A 1 171 ? 7.25 6.828 16.516 1 89.06 171 LEU A N 1
ATOM 1426 C CA . LEU A 1 171 ? 8.688 6.953 16.312 1 89.06 171 LEU A CA 1
ATOM 1427 C C . LEU A 1 171 ? 8.992 8.016 15.258 1 89.06 171 LEU A C 1
ATOM 1429 O O . LEU A 1 171 ? 8.234 8.18 14.297 1 89.06 171 LEU A O 1
ATOM 1433 N N . PRO A 1 172 ? 10.07 8.68 15.461 1 84.25 172 PRO A N 1
ATOM 1434 C CA . PRO A 1 172 ? 10.469 9.648 14.43 1 84.25 172 PRO A CA 1
ATOM 1435 C C . PRO A 1 172 ? 11.031 8.992 13.18 1 84.25 172 PRO A C 1
ATOM 1437 O O . PRO A 1 172 ? 11.523 7.863 13.242 1 84.25 172 PRO A O 1
ATOM 1440 N N . LEU A 1 173 ? 10.812 9.664 12.148 1 82.56 173 LEU A N 1
ATOM 1441 C CA . LEU A 1 173 ? 11.445 9.227 10.914 1 82.56 173 LEU A CA 1
ATOM 1442 C C . LEU A 1 173 ? 12.945 9.516 10.93 1 82.56 173 LEU A C 1
ATOM 1444 O O . LEU A 1 173 ? 13.359 10.664 11.055 1 82.56 173 LEU A O 1
ATOM 1448 N N . ARG A 1 174 ? 13.719 8.492 11.07 1 82.38 174 ARG A N 1
ATOM 1449 C CA . ARG A 1 174 ? 15.164 8.656 10.961 1 82.38 174 ARG A CA 1
ATOM 1450 C C . ARG A 1 174 ? 15.633 8.484 9.523 1 82.38 174 ARG A C 1
ATOM 1452 O O . ARG A 1 174 ? 15.93 7.367 9.094 1 82.38 174 ARG A O 1
ATOM 1459 N N . LEU A 1 175 ? 15.82 9.523 8.805 1 81.81 175 LEU A N 1
ATOM 1460 C CA . LEU A 1 175 ? 16.016 9.547 7.355 1 81.81 175 LEU A CA 1
ATOM 1461 C C . LEU A 1 175 ? 17.266 8.781 6.957 1 81.81 175 LEU A C 1
ATOM 1463 O O . LEU A 1 175 ? 17.266 8.055 5.961 1 81.81 175 LEU A O 1
ATOM 1467 N N . PRO A 1 176 ? 18.375 8.961 7.746 1 81.56 176 PRO A N 1
ATOM 1468 C CA . PRO A 1 176 ? 19.547 8.188 7.352 1 81.56 176 PRO A CA 1
ATOM 1469 C C . PRO A 1 176 ? 19.297 6.68 7.375 1 81.56 176 PRO A C 1
ATOM 1471 O O . PRO A 1 176 ? 19.781 5.957 6.5 1 81.56 176 PRO A O 1
ATOM 1474 N N . GLU A 1 177 ? 18.531 6.215 8.344 1 84.88 177 GLU A N 1
ATOM 1475 C CA . GLU A 1 177 ? 18.219 4.793 8.445 1 84.88 177 GLU A CA 1
ATOM 1476 C C . GLU A 1 177 ? 17.281 4.355 7.324 1 84.88 177 GLU A C 1
ATOM 1478 O O . GLU A 1 177 ? 17.438 3.264 6.77 1 84.88 177 GLU A O 1
ATOM 1483 N N . VAL A 1 178 ? 16.328 5.199 7.027 1 88.06 178 VAL A N 1
ATOM 1484 C CA . VAL A 1 178 ? 15.375 4.918 5.957 1 88.06 178 VAL A CA 1
ATOM 1485 C C . VAL A 1 178 ? 16.109 4.848 4.621 1 88.06 178 VAL A C 1
ATOM 1487 O O . VAL A 1 178 ? 15.906 3.912 3.842 1 88.06 178 VAL A O 1
ATOM 1490 N N . ARG A 1 179 ? 16.969 5.75 4.383 1 85.19 179 ARG A N 1
ATOM 1491 C CA . ARG A 1 179 ? 17.75 5.777 3.152 1 85.19 179 ARG A CA 1
ATOM 1492 C C . ARG A 1 179 ? 18.609 4.52 3.023 1 85.19 179 ARG A C 1
ATOM 1494 O O . ARG A 1 179 ? 18.703 3.938 1.94 1 85.19 179 ARG A O 1
ATOM 1501 N N . GLN A 1 180 ? 19.266 4.223 4.082 1 86.19 180 GLN A N 1
ATOM 1502 C CA . GLN A 1 180 ? 20.109 3.033 4.078 1 86.19 180 GLN A CA 1
ATOM 1503 C C . GLN A 1 180 ? 19.297 1.777 3.787 1 86.19 180 GLN A C 1
ATOM 1505 O O . GLN A 1 180 ? 19.719 0.918 3.012 1 86.19 180 GLN A O 1
ATOM 1510 N N . ALA A 1 181 ? 18.188 1.679 4.414 1 89.12 181 ALA A N 1
ATOM 1511 C CA . ALA A 1 181 ? 17.312 0.535 4.184 1 89.12 181 ALA A CA 1
ATOM 1512 C C . ALA A 1 181 ? 16.891 0.448 2.721 1 89.12 181 ALA A C 1
ATOM 1514 O O . ALA A 1 181 ? 16.938 -0.626 2.117 1 89.12 181 ALA A O 1
ATOM 1515 N N . TRP A 1 182 ? 16.469 1.544 2.168 1 89.25 182 TRP A N 1
ATOM 1516 C CA . TRP A 1 182 ? 16.047 1.585 0.772 1 89.25 182 TRP A CA 1
ATOM 1517 C C . TRP A 1 182 ? 17.188 1.177 -0.156 1 89.25 182 TRP A C 1
ATOM 1519 O O . TRP A 1 182 ? 16.984 0.407 -1.098 1 89.25 182 TRP A O 1
ATOM 1529 N N . ALA A 1 183 ? 18.375 1.704 0.095 1 86.81 183 ALA A N 1
ATOM 1530 C CA . ALA A 1 183 ? 19.547 1.377 -0.712 1 86.81 183 ALA A CA 1
ATOM 1531 C C . ALA A 1 183 ? 19.844 -0.119 -0.667 1 86.81 183 ALA A C 1
ATOM 1533 O O . ALA A 1 183 ? 20.141 -0.732 -1.697 1 86.81 183 ALA A O 1
ATOM 1534 N N . GLU A 1 184 ? 19.703 -0.631 0.454 1 85.88 184 GLU A N 1
ATOM 1535 C CA . GLU A 1 184 ? 20 -2.049 0.631 1 85.88 184 GLU A CA 1
ATOM 1536 C C . GLU A 1 184 ? 18.969 -2.922 -0.064 1 85.88 184 GLU A C 1
ATOM 1538 O O . GLU A 1 184 ? 19.297 -3.986 -0.591 1 85.88 184 GLU A O 1
ATOM 1543 N N . MET A 1 185 ? 17.734 -2.473 -0.055 1 86.56 185 MET A N 1
ATOM 1544 C CA . MET A 1 185 ? 16.672 -3.211 -0.728 1 86.56 185 MET A CA 1
ATOM 1545 C C . MET A 1 185 ? 16.922 -3.289 -2.229 1 86.56 185 MET A C 1
ATOM 1547 O O . MET A 1 185 ? 16.656 -4.312 -2.859 1 86.56 185 MET A O 1
ATOM 1551 N N . SER A 1 186 ? 17.422 -2.191 -2.773 1 83.12 186 SER A N 1
ATOM 1552 C CA . SER A 1 186 ? 17.719 -2.189 -4.203 1 83.12 186 SER A CA 1
ATOM 1553 C C . SER A 1 186 ? 18.797 -3.211 -4.547 1 83.12 186 SER A C 1
ATOM 1555 O O . SER A 1 186 ? 18.828 -3.748 -5.656 1 83.12 186 SER A O 1
ATOM 1557 N N . GLN A 1 187 ? 19.625 -3.465 -3.594 1 76.06 187 GLN A N 1
ATOM 1558 C CA . GLN A 1 187 ? 20.734 -4.398 -3.811 1 76.06 187 GLN A CA 1
ATOM 1559 C C . GLN A 1 187 ? 20.25 -5.844 -3.715 1 76.06 187 GLN A C 1
ATOM 1561 O O . GLN A 1 187 ? 20.922 -6.758 -4.203 1 76.06 187 GLN A O 1
ATOM 1566 N N . LEU A 1 188 ? 19.156 -6.016 -2.996 1 71.31 188 LEU A N 1
ATOM 1567 C CA . LEU A 1 188 ? 18.609 -7.359 -2.836 1 71.31 188 LEU A CA 1
ATOM 1568 C C . LEU A 1 188 ? 17.984 -7.855 -4.137 1 71.31 188 LEU A C 1
ATOM 1570 O O . LEU A 1 188 ? 17.812 -9.062 -4.324 1 71.31 188 LEU A O 1
ATOM 1574 N N . LEU A 1 189 ? 17.594 -6.887 -5.035 1 59.19 189 LEU A N 1
ATOM 1575 C CA . LEU A 1 189 ? 17.062 -7.246 -6.352 1 59.19 189 LEU A CA 1
ATOM 1576 C C . LEU A 1 189 ? 18.203 -7.516 -7.328 1 59.19 189 LEU A C 1
ATOM 1578 O O . LEU A 1 189 ? 17.969 -7.773 -8.508 1 59.19 189 LEU A O 1
ATOM 1582 N N . LEU A 1 190 ? 19.516 -7.348 -6.992 1 46.53 190 LEU A N 1
ATOM 1583 C CA . LEU A 1 190 ? 20.672 -7.496 -7.867 1 46.53 190 LEU A CA 1
ATOM 1584 C C . LEU A 1 190 ? 20.875 -8.953 -8.258 1 46.53 190 LEU A C 1
ATOM 1586 O O . LEU A 1 190 ? 20.562 -9.859 -7.477 1 46.53 190 LEU A O 1
ATOM 1590 N N . PRO A 1 191 ? 21.219 -9.117 -9.602 1 41.28 191 PRO A N 1
ATOM 1591 C CA . PRO A 1 191 ? 21.594 -10.445 -10.086 1 41.28 191 PRO A CA 1
ATOM 1592 C C . PRO A 1 191 ? 22.609 -11.141 -9.172 1 41.28 191 PRO A C 1
ATOM 1594 O O . PRO A 1 191 ? 23.375 -10.469 -8.469 1 41.28 191 PRO A O 1
ATOM 1597 N N . MET B 1 1 ? -13.086 -45.344 -2.908 1 36.03 1 MET B N 1
ATOM 1598 C CA . MET B 1 1 ? -12.297 -44.5 -3.799 1 36.03 1 MET B CA 1
ATOM 1599 C C . MET B 1 1 ? -11.672 -43.344 -3.031 1 36.03 1 MET B C 1
ATOM 1601 O O . MET B 1 1 ? -12.383 -42.562 -2.406 1 36.03 1 MET B O 1
ATOM 1605 N N . SER B 1 2 ? -10.453 -43.281 -2.611 1 37.03 2 SER B N 1
ATOM 1606 C CA . SER B 1 2 ? -9.805 -42.469 -1.587 1 37.03 2 SER B CA 1
ATOM 1607 C C . SER B 1 2 ? -9.836 -41 -1.96 1 37.03 2 SER B C 1
ATOM 1609 O O . SER B 1 2 ? -9.875 -40.656 -3.143 1 37.03 2 SER B O 1
ATOM 1611 N N . GLU B 1 3 ? -10.156 -40.125 -1.012 1 43.22 3 GLU B N 1
ATOM 1612 C CA . GLU B 1 3 ? -10.219 -38.688 -1.213 1 43.22 3 GLU B CA 1
ATOM 1613 C C . GLU B 1 3 ? -9.039 -38.188 -2.055 1 43.22 3 GLU B C 1
ATOM 1615 O O . GLU B 1 3 ? -9.172 -37.219 -2.812 1 43.22 3 GLU B O 1
ATOM 1620 N N . ASN B 1 4 ? -7.867 -38.719 -1.891 1 45 4 ASN B N 1
ATOM 1621 C CA . ASN B 1 4 ? -6.598 -38.5 -2.57 1 45 4 ASN B CA 1
ATOM 1622 C C . ASN B 1 4 ? -6.633 -39 -4.012 1 45 4 ASN B C 1
ATOM 1624 O O . ASN B 1 4 ? -5.82 -38.594 -4.84 1 45 4 ASN B O 1
ATOM 1628 N N . GLU B 1 5 ? -7.199 -40.188 -4.277 1 46.94 5 GLU B N 1
ATOM 1629 C CA . GLU B 1 5 ? -7.324 -40.906 -5.543 1 46.94 5 GLU B CA 1
ATOM 1630 C C . GLU B 1 5 ? -8.109 -40.094 -6.566 1 46.94 5 GLU B C 1
ATOM 1632 O O . GLU B 1 5 ? -8.062 -40.375 -7.762 1 46.94 5 GLU B O 1
ATOM 1637 N N . SER B 1 6 ? -9.031 -39.125 -6.062 1 51.75 6 SER B N 1
ATOM 1638 C CA . SER B 1 6 ? -10.055 -38.375 -6.801 1 51.75 6 SER B CA 1
ATOM 1639 C C . SER B 1 6 ? -9.43 -37.281 -7.648 1 51.75 6 SER B C 1
ATOM 1641 O O . SER B 1 6 ? -9.922 -36.969 -8.734 1 51.75 6 SER B O 1
ATOM 1643 N N . TYR B 1 7 ? -8.266 -36.719 -7.188 1 59.03 7 TYR B N 1
ATOM 1644 C CA . TYR B 1 7 ? -7.688 -35.625 -7.934 1 59.03 7 TYR B CA 1
ATOM 1645 C C . TYR B 1 7 ? -6.781 -36.125 -9.047 1 59.03 7 TYR B C 1
ATOM 1647 O O . TYR B 1 7 ? -6.047 -35.344 -9.664 1 59.03 7 TYR B O 1
ATOM 1655 N N . THR B 1 8 ? -6.805 -37.406 -9.258 1 69.44 8 THR B N 1
ATOM 1656 C CA . THR B 1 8 ? -5.914 -37.875 -10.305 1 69.44 8 THR B CA 1
ATOM 1657 C C . THR B 1 8 ? -6.703 -38.25 -11.562 1 69.44 8 THR B C 1
ATOM 1659 O O . THR B 1 8 ? -6.121 -38.438 -12.625 1 69.44 8 THR B O 1
ATOM 1662 N N . ASP B 1 9 ? -7.996 -38.344 -11.367 1 83.62 9 ASP B N 1
ATOM 1663 C CA . ASP B 1 9 ? -8.836 -38.594 -12.539 1 83.62 9 ASP B CA 1
ATOM 1664 C C . ASP B 1 9 ? -8.828 -37.375 -13.469 1 83.62 9 ASP B C 1
ATOM 1666 O O . ASP B 1 9 ? -9.164 -36.25 -13.055 1 83.62 9 ASP B O 1
ATOM 1670 N N . PRO B 1 10 ? -8.43 -37.594 -14.672 1 87.12 10 PRO B N 1
ATOM 1671 C CA . PRO B 1 10 ? -8.328 -36.469 -15.625 1 87.12 10 PRO B CA 1
ATOM 1672 C C . PRO B 1 10 ? -9.625 -35.688 -15.75 1 87.12 10 PRO B C 1
ATOM 1674 O O . PRO B 1 10 ? -9.594 -34.469 -15.992 1 87.12 10 PRO B O 1
ATOM 1677 N N . ARG B 1 11 ? -10.766 -36.406 -15.703 1 87.44 11 ARG B N 1
ATOM 1678 C CA . ARG B 1 11 ? -12.055 -35.75 -15.789 1 87.44 11 ARG B CA 1
ATOM 1679 C C . ARG B 1 11 ? -12.242 -34.781 -14.625 1 87.44 11 ARG B C 1
ATOM 1681 O O . ARG B 1 11 ? -12.789 -33.688 -14.805 1 87.44 11 ARG B O 1
ATOM 1688 N N . ILE B 1 12 ? -11.789 -35.188 -13.508 1 90.62 12 ILE B N 1
ATOM 1689 C CA . ILE B 1 12 ? -11.914 -34.375 -12.312 1 90.62 12 ILE B CA 1
ATOM 1690 C C . ILE B 1 12 ? -10.984 -33.156 -12.43 1 90.62 12 ILE B C 1
ATOM 1692 O O . ILE B 1 12 ? -11.375 -32.031 -12.102 1 90.62 12 ILE B O 1
ATOM 1696 N N . ILE B 1 13 ? -9.82 -33.406 -12.93 1 91.19 13 ILE B N 1
ATOM 1697 C CA . ILE B 1 13 ? -8.844 -32.344 -13.117 1 91.19 13 ILE B CA 1
ATOM 1698 C C . ILE B 1 13 ? -9.398 -31.297 -14.094 1 91.19 13 ILE B C 1
ATOM 1700 O O . ILE B 1 13 ? -9.297 -30.094 -13.852 1 91.19 13 ILE B O 1
ATOM 1704 N N . LYS B 1 14 ? -9.992 -31.75 -15.125 1 92.25 14 LYS B N 1
ATOM 1705 C CA . LYS B 1 14 ? -10.578 -30.859 -16.125 1 92.25 14 LYS B CA 1
ATOM 1706 C C . LYS B 1 14 ? -11.719 -30.031 -15.516 1 92.25 14 LYS B C 1
ATOM 1708 O O . LYS B 1 14 ? -11.859 -28.844 -15.828 1 92.25 14 LYS B O 1
ATOM 1713 N N . THR B 1 15 ? -12.508 -30.688 -14.727 1 93.88 15 THR B N 1
ATOM 1714 C CA . THR B 1 15 ? -13.625 -30.016 -14.07 1 93.88 15 THR B CA 1
ATOM 1715 C C . THR B 1 15 ? -13.125 -28.875 -13.18 1 93.88 15 THR B C 1
ATOM 1717 O O . THR B 1 15 ? -13.609 -27.75 -13.266 1 93.88 15 THR B O 1
ATOM 1720 N N . HIS B 1 16 ? -12.164 -29.203 -12.336 1 95.5 16 HIS B N 1
ATOM 1721 C CA . HIS B 1 16 ? -11.586 -28.188 -11.461 1 95.5 16 HIS B CA 1
ATOM 1722 C C . HIS B 1 16 ? -11.016 -27.031 -12.273 1 95.5 16 HIS B C 1
ATOM 1724 O O . HIS B 1 16 ? -11.242 -25.859 -11.93 1 95.5 16 HIS B O 1
ATOM 1730 N N . ARG B 1 17 ? -10.32 -27.344 -13.312 1 95.88 17 ARG B N 1
ATOM 1731 C CA . ARG B 1 17 ? -9.719 -26.328 -14.156 1 95.88 17 ARG B CA 1
ATOM 1732 C C . ARG B 1 17 ? -10.781 -25.406 -14.75 1 95.88 17 ARG B C 1
ATOM 1734 O O . ARG B 1 17 ? -10.633 -24.188 -14.742 1 95.88 17 ARG B O 1
ATOM 1741 N N . ALA B 1 18 ? -11.82 -26.016 -15.234 1 96.44 18 ALA B N 1
ATOM 1742 C CA . ALA B 1 18 ? -12.898 -25.234 -15.852 1 96.44 18 ALA B CA 1
ATOM 1743 C C . ALA B 1 18 ? -13.539 -24.281 -14.852 1 96.44 18 ALA B C 1
ATOM 1745 O O . ALA B 1 18 ? -13.789 -23.125 -15.172 1 96.44 18 ALA B O 1
ATOM 1746 N N . ILE B 1 19 ? -13.758 -24.781 -13.68 1 97.56 19 ILE B N 1
ATOM 1747 C CA . ILE B 1 19 ? -14.398 -23.984 -12.633 1 97.56 19 ILE B CA 1
ATOM 1748 C C . ILE B 1 19 ? -13.469 -22.828 -12.227 1 97.56 19 ILE B C 1
ATOM 1750 O O . ILE B 1 19 ? -13.898 -21.688 -12.156 1 97.56 19 ILE B O 1
ATOM 1754 N N . ARG B 1 20 ? -12.25 -23.188 -12.047 1 98.25 20 ARG B N 1
ATOM 1755 C CA . ARG B 1 20 ? -11.281 -22.203 -11.57 1 98.25 20 ARG B CA 1
ATOM 1756 C C . ARG B 1 20 ? -11.008 -21.141 -12.633 1 98.25 20 ARG B C 1
ATOM 1758 O O . ARG B 1 20 ? -10.891 -19.953 -12.312 1 98.25 20 ARG B O 1
ATOM 1765 N N . GLU B 1 21 ? -10.93 -21.562 -13.852 1 97.75 21 GLU B N 1
ATOM 1766 C CA . GLU B 1 21 ? -10.727 -20.625 -14.945 1 97.75 21 GLU B CA 1
ATOM 1767 C C . GLU B 1 21 ? -11.914 -19.672 -15.086 1 97.75 21 GLU B C 1
ATOM 1769 O O . GLU B 1 21 ? -11.742 -18.484 -15.32 1 97.75 21 GLU B O 1
ATOM 1774 N N . ALA B 1 22 ? -13.07 -20.219 -14.953 1 98.25 22 ALA B N 1
ATOM 1775 C CA . ALA B 1 22 ? -14.273 -19.406 -15 1 98.25 22 ALA B CA 1
ATOM 1776 C C . ALA B 1 22 ? -14.273 -18.359 -13.875 1 98.25 22 ALA B C 1
ATOM 1778 O O . ALA B 1 22 ? -14.625 -17.203 -14.102 1 98.25 22 ALA B O 1
ATOM 1779 N N . PHE B 1 23 ? -13.875 -18.812 -12.742 1 98.56 23 PHE B N 1
ATOM 1780 C CA . PHE B 1 23 ? -13.82 -17.922 -11.586 1 98.56 23 PHE B CA 1
ATOM 1781 C C . PHE B 1 23 ? -12.812 -16.797 -11.805 1 98.56 23 PHE B C 1
ATOM 1783 O O . PHE B 1 23 ? -13.102 -15.633 -11.531 1 98.56 23 PHE B O 1
ATOM 1790 N N . VAL B 1 24 ? -11.68 -17.125 -12.359 1 98.56 24 VAL B N 1
ATOM 1791 C CA . VAL B 1 24 ? -10.648 -16.141 -12.664 1 98.56 24 VAL B CA 1
ATOM 1792 C C . VAL B 1 24 ? -11.18 -15.117 -13.672 1 98.56 24 VAL B C 1
ATOM 1794 O O . VAL B 1 24 ? -11.008 -13.914 -13.492 1 98.56 24 VAL B O 1
ATOM 1797 N N . ASP B 1 25 ? -11.852 -15.602 -14.641 1 98.12 25 ASP B N 1
ATOM 1798 C CA . ASP B 1 25 ? -12.438 -14.719 -15.648 1 98.12 25 ASP B CA 1
ATOM 1799 C C . ASP B 1 25 ? -13.43 -13.75 -15.016 1 98.12 25 ASP B C 1
ATOM 1801 O O . ASP B 1 25 ? -13.406 -12.547 -15.305 1 98.12 25 ASP B O 1
ATOM 1805 N N . LEU B 1 26 ? -14.266 -14.234 -14.195 1 98.56 26 LEU B N 1
ATOM 1806 C CA . LEU B 1 26 ? -15.297 -13.422 -13.555 1 98.56 26 LEU B CA 1
ATOM 1807 C C . LEU B 1 26 ? -14.672 -12.367 -12.648 1 98.56 26 LEU B C 1
ATOM 1809 O O . LEU B 1 26 ? -15.148 -11.227 -12.602 1 98.56 26 LEU B O 1
ATOM 1813 N N . LEU B 1 27 ? -13.602 -12.734 -12 1 98.31 27 LEU B N 1
ATOM 1814 C CA . LEU B 1 27 ? -12.93 -11.789 -11.109 1 98.31 27 LEU B CA 1
ATOM 1815 C C . LEU B 1 27 ? -12.32 -10.641 -11.906 1 98.31 27 LEU B C 1
ATOM 1817 O O . LEU B 1 27 ? -12.109 -9.547 -11.359 1 98.31 27 LEU B O 1
ATOM 1821 N N . HIS B 1 28 ? -12.031 -10.906 -13.148 1 97.56 28 HIS B N 1
ATOM 1822 C CA . HIS B 1 28 ? -11.523 -9.836 -13.992 1 97.56 28 HIS B CA 1
ATOM 1823 C C . HIS B 1 28 ? -12.656 -9 -14.562 1 97.56 28 HIS B C 1
ATOM 1825 O O . HIS B 1 28 ? -12.43 -7.898 -15.07 1 97.56 28 HI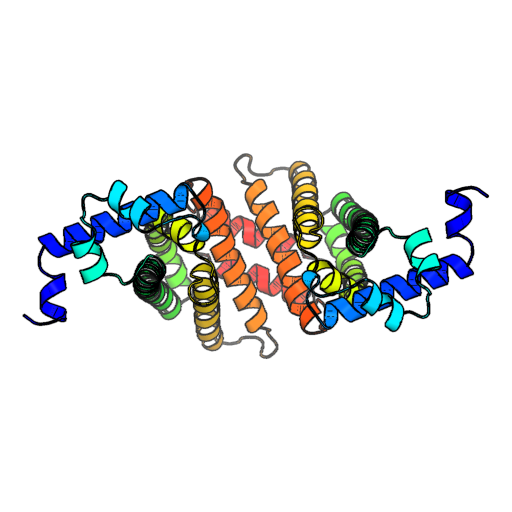S B O 1
ATOM 1831 N N . GLU B 1 29 ? -13.852 -9.43 -14.359 1 97.19 29 GLU B N 1
ATOM 1832 C CA . GLU B 1 29 ? -14.992 -8.75 -14.969 1 97.19 29 GLU B CA 1
ATOM 1833 C C . GLU B 1 29 ? -15.789 -7.973 -13.922 1 97.19 29 GLU B C 1
ATOM 1835 O O . GLU B 1 29 ? -16.406 -6.953 -14.242 1 97.19 29 GLU B O 1
ATOM 1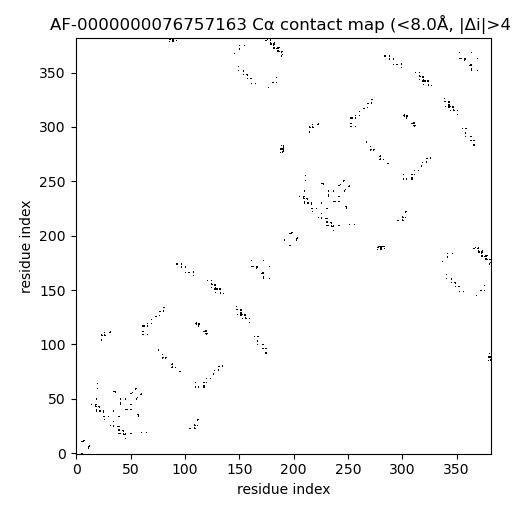840 N N . LYS B 1 30 ? -15.844 -8.539 -12.703 1 96.62 30 LYS B N 1
ATOM 1841 C CA . LYS B 1 30 ? -16.641 -7.879 -11.68 1 96.62 30 LYS B CA 1
ATOM 1842 C C . LYS B 1 30 ? -16.094 -8.172 -10.281 1 96.62 30 LYS B C 1
ATOM 1844 O O . LYS B 1 30 ? -15.305 -9.102 -10.102 1 96.62 30 LYS B O 1
ATOM 1849 N N . PRO B 1 31 ? -16.484 -7.359 -9.273 1 97.12 31 PRO B N 1
ATOM 1850 C CA . PRO B 1 31 ? -16.016 -7.555 -7.898 1 97.12 31 PRO B CA 1
ATOM 1851 C C . PRO B 1 31 ? -16.438 -8.898 -7.316 1 97.12 31 PRO B C 1
ATOM 1853 O O . PRO B 1 31 ? -17.531 -9.391 -7.605 1 97.12 31 PRO B O 1
ATOM 1856 N N . PHE B 1 32 ? -15.617 -9.43 -6.484 1 97.88 32 PHE B N 1
ATOM 1857 C CA . PHE B 1 32 ? -15.828 -10.727 -5.855 1 97.88 32 PHE B CA 1
ATOM 1858 C C . PHE B 1 32 ? -17.203 -10.797 -5.215 1 97.88 32 PHE B C 1
ATOM 1860 O O . PHE B 1 32 ? -17.906 -11.805 -5.34 1 97.88 32 PHE B O 1
ATOM 1867 N N . ALA B 1 33 ? -17.594 -9.711 -4.543 1 96 33 ALA B N 1
ATOM 1868 C CA . ALA B 1 33 ? -18.859 -9.672 -3.797 1 96 33 ALA B CA 1
ATOM 1869 C C . ALA B 1 33 ? -20.047 -9.836 -4.73 1 96 33 ALA B C 1
ATOM 1871 O O . ALA B 1 33 ? -21.109 -10.305 -4.312 1 96 33 ALA B O 1
ATOM 1872 N N . GLN B 1 34 ? -19.906 -9.562 -5.949 1 97.44 34 GLN B N 1
ATOM 1873 C CA . GLN B 1 34 ? -21.016 -9.562 -6.902 1 97.44 34 GLN B CA 1
ATOM 1874 C C . GLN B 1 34 ? -21.047 -10.867 -7.695 1 97.44 34 GLN B C 1
ATOM 1876 O O . GLN B 1 34 ? -21.953 -11.078 -8.508 1 97.44 34 GLN B O 1
ATOM 1881 N N . ILE B 1 35 ? -20.141 -11.695 -7.551 1 98.12 35 ILE B N 1
ATOM 1882 C CA . ILE B 1 35 ? -20.109 -12.969 -8.258 1 98.12 35 ILE B CA 1
ATOM 1883 C C . ILE B 1 35 ? -20.984 -13.992 -7.535 1 98.12 35 ILE B C 1
ATOM 1885 O O . ILE B 1 35 ? -20.891 -14.141 -6.312 1 98.12 35 ILE B O 1
ATOM 1889 N N . ALA B 1 36 ? -21.797 -14.625 -8.273 1 97.38 36 ALA B N 1
ATOM 1890 C CA . ALA B 1 36 ? -22.625 -15.719 -7.762 1 97.38 36 ALA B CA 1
ATOM 1891 C C . ALA B 1 36 ? -22.156 -17.062 -8.32 1 97.38 36 ALA B C 1
ATOM 1893 O O . ALA B 1 36 ? -21.484 -17.109 -9.359 1 97.38 36 ALA B O 1
ATOM 1894 N N . VAL B 1 37 ? -22.531 -18.141 -7.578 1 97.75 37 VAL B N 1
ATOM 1895 C CA . VAL B 1 37 ? -22.219 -19.484 -8.07 1 97.75 37 VAL B CA 1
ATOM 1896 C C . VAL B 1 37 ? -22.844 -19.688 -9.453 1 97.75 37 VAL B C 1
ATOM 1898 O O . VAL B 1 37 ? -22.234 -20.297 -10.328 1 97.75 37 VAL B O 1
ATOM 1901 N N . GLN B 1 38 ? -23.969 -19.125 -9.641 1 97.38 38 GLN B N 1
ATOM 1902 C CA . GLN B 1 38 ? -24.641 -19.25 -10.922 1 97.38 38 GLN B CA 1
ATOM 1903 C C . GLN B 1 38 ? -23.797 -18.656 -12.047 1 97.38 38 GLN B C 1
ATOM 1905 O O . GLN B 1 38 ? -23.781 -19.188 -13.164 1 97.38 38 GLN B O 1
ATOM 1910 N N . ASP B 1 39 ? -23.188 -17.547 -11.844 1 98.06 39 ASP B N 1
ATOM 1911 C CA . ASP B 1 39 ? -22.297 -16.953 -12.836 1 98.06 39 ASP B CA 1
ATOM 1912 C C . ASP B 1 39 ? -21.188 -17.922 -13.234 1 98.06 39 ASP B C 1
ATOM 1914 O O . ASP B 1 39 ? -20.828 -18.016 -14.414 1 98.06 39 ASP B O 1
ATOM 1918 N N . ILE B 1 40 ? -20.688 -18.625 -12.25 1 98.12 40 ILE B N 1
ATOM 1919 C CA . ILE B 1 40 ? -19.594 -19.562 -12.469 1 98.12 40 ILE B CA 1
ATOM 1920 C C . ILE B 1 40 ? -20.094 -20.734 -13.328 1 98.12 40 ILE B C 1
ATOM 1922 O O . ILE B 1 40 ? -19.422 -21.125 -14.281 1 98.12 40 ILE B O 1
ATOM 1926 N N . LEU B 1 41 ? -21.266 -21.203 -13.031 1 97 41 LEU B N 1
ATOM 1927 C CA . LEU B 1 41 ? -21.844 -22.344 -13.727 1 97 41 LEU B CA 1
ATOM 1928 C C . LEU B 1 41 ? -22.156 -21.984 -15.18 1 97 41 LEU B C 1
ATOM 1930 O O . LEU B 1 41 ? -22.094 -22.844 -16.062 1 97 41 LEU B O 1
ATOM 1934 N N . GLU B 1 42 ? -22.484 -20.766 -15.43 1 96.56 42 GLU B N 1
ATOM 1935 C CA . GLU B 1 42 ? -22.781 -20.297 -16.781 1 96.56 42 GLU B CA 1
ATOM 1936 C C . GLU B 1 42 ? -21.516 -20.188 -17.625 1 96.56 42 GLU B C 1
ATOM 1938 O O . GLU B 1 42 ? -21.547 -20.375 -18.844 1 96.56 42 GLU B O 1
ATOM 1943 N N . ARG B 1 43 ? -20.469 -19.953 -16.953 1 96 43 ARG B N 1
ATOM 1944 C CA . ARG B 1 43 ? -19.203 -19.75 -17.656 1 96 43 ARG B CA 1
ATOM 1945 C C . ARG B 1 43 ? -18.453 -21.062 -17.828 1 96 43 ARG B C 1
ATOM 1947 O O . ARG B 1 43 ? -17.734 -21.25 -18.812 1 96 43 ARG B O 1
ATOM 1954 N N . ALA B 1 44 ? -18.625 -21.922 -16.828 1 95 44 ALA B N 1
ATOM 1955 C CA . ALA B 1 44 ? -17.969 -23.219 -16.844 1 95 44 ALA B CA 1
ATOM 1956 C C . ALA B 1 44 ? -18.938 -24.312 -17.266 1 95 44 ALA B C 1
ATOM 1958 O O . ALA B 1 44 ? -20.109 -24.312 -16.875 1 95 44 ALA B O 1
ATOM 1959 N N . PRO B 1 45 ? -18.469 -25.203 -18.141 1 91.19 45 PRO B N 1
ATOM 1960 C CA . PRO B 1 45 ? -19.328 -26.328 -18.516 1 91.19 45 PRO B CA 1
ATOM 1961 C C . PRO B 1 45 ? -19.484 -27.344 -17.391 1 91.19 45 PRO B C 1
ATOM 1963 O O . PRO B 1 45 ? -19.078 -28.5 -17.547 1 91.19 45 PRO B O 1
ATOM 1966 N N . VAL B 1 46 ? -20.031 -26.984 -16.281 1 94 46 VAL B N 1
ATOM 1967 C CA . VAL B 1 46 ? -20.219 -27.812 -15.102 1 94 46 VAL B CA 1
ATOM 1968 C C . VAL B 1 46 ? -21.594 -27.562 -14.508 1 94 46 VAL B C 1
ATOM 1970 O O . VAL B 1 46 ? -22.062 -26.422 -14.461 1 94 46 VAL B O 1
ATOM 1973 N N . ASN B 1 47 ? -22.266 -28.609 -14.164 1 93.12 47 ASN B N 1
ATOM 1974 C CA . ASN B 1 47 ? -23.578 -28.422 -13.562 1 93.12 47 ASN B CA 1
ATOM 1975 C C . ASN B 1 47 ? -23.484 -28.156 -12.062 1 93.12 47 ASN B C 1
ATOM 1977 O O . ASN B 1 47 ? -22.406 -28.281 -11.477 1 93.12 47 ASN B O 1
ATOM 1981 N N . ARG B 1 48 ? -24.594 -27.797 -11.492 1 95.62 48 ARG B N 1
ATOM 1982 C CA . ARG B 1 48 ? -24.672 -27.359 -10.094 1 95.62 48 ARG B CA 1
ATOM 1983 C C . ARG B 1 48 ? -24.297 -28.5 -9.148 1 95.62 48 ARG B C 1
ATOM 1985 O O . ARG B 1 48 ? -23.562 -28.281 -8.188 1 95.62 48 ARG B O 1
ATOM 1992 N N . SER B 1 49 ? -24.781 -29.641 -9.375 1 95.81 49 SER B N 1
ATOM 1993 C CA . SER B 1 49 ? -24.5 -30.781 -8.516 1 95.81 49 SER B CA 1
ATOM 1994 C C . SER B 1 49 ? -23 -31.078 -8.453 1 95.81 49 SER B C 1
ATOM 1996 O O . SER B 1 49 ? -22.469 -31.344 -7.375 1 95.81 49 SER B O 1
ATOM 1998 N N . THR B 1 50 ? -22.391 -31.047 -9.57 1 94.75 50 THR B N 1
ATOM 1999 C CA . THR B 1 50 ? -20.953 -31.297 -9.664 1 94.75 50 THR B CA 1
ATOM 2000 C C . THR B 1 50 ? -20.172 -30.219 -8.914 1 94.75 50 THR B C 1
ATOM 2002 O O . THR B 1 50 ? -19.219 -30.531 -8.195 1 94.75 50 THR B O 1
ATOM 2005 N N . PHE B 1 51 ? -20.562 -28.922 -9.086 1 97.31 51 PHE B N 1
ATOM 2006 C CA . PHE B 1 51 ? -19.906 -27.844 -8.383 1 97.31 51 PHE B CA 1
ATOM 2007 C C . PHE B 1 51 ? -19.922 -28.078 -6.879 1 97.31 51 PHE B C 1
ATOM 2009 O O . PHE B 1 51 ? -18.875 -27.984 -6.219 1 97.31 51 PHE B O 1
ATOM 2016 N N . TYR B 1 52 ? -21.016 -28.453 -6.359 1 96.75 52 TYR B N 1
ATOM 2017 C CA . TYR B 1 52 ? -21.203 -28.547 -4.914 1 96.75 52 TYR B CA 1
ATOM 2018 C C . TYR B 1 52 ? -20.578 -29.828 -4.375 1 96.75 52 TYR B C 1
ATOM 2020 O O . TYR B 1 52 ? -20.406 -29.984 -3.164 1 96.75 52 TYR B O 1
ATOM 2028 N N . LYS B 1 53 ? -20.312 -30.75 -5.262 1 96 53 LYS B N 1
ATOM 2029 C CA . LYS B 1 53 ? -19.531 -31.922 -4.879 1 96 53 LYS B CA 1
ATOM 2030 C C . LYS B 1 53 ? -18.125 -31.516 -4.434 1 96 53 LYS B C 1
ATOM 2032 O O . LYS B 1 53 ? -17.547 -32.156 -3.541 1 96 53 LYS B O 1
ATOM 2037 N N . TYR B 1 54 ? -17.703 -30.438 -5.035 1 95.88 54 TYR B N 1
ATOM 2038 C CA . TYR B 1 54 ? -16.297 -30.109 -4.836 1 95.88 54 TYR B CA 1
ATOM 2039 C C . TYR B 1 54 ? -16.156 -28.828 -4.012 1 95.88 54 TYR B C 1
ATOM 2041 O O . TYR B 1 54 ? -15.164 -28.656 -3.299 1 95.88 54 TYR B O 1
ATOM 2049 N N . TYR B 1 55 ? -17.156 -27.891 -4.164 1 97.56 55 TYR B N 1
ATOM 2050 C CA . TYR B 1 55 ? -17.109 -26.609 -3.479 1 97.56 55 TYR B CA 1
ATOM 2051 C C . TYR B 1 55 ? -18.422 -26.312 -2.768 1 97.56 55 TYR B C 1
ATOM 2053 O O . TYR B 1 55 ? -19.5 -26.578 -3.305 1 97.56 55 TYR B O 1
ATOM 2061 N N . SER B 1 56 ? -18.312 -25.688 -1.607 1 97.81 56 SER B N 1
ATOM 2062 C CA . SER B 1 56 ? -19.516 -25.328 -0.856 1 97.81 56 SER B CA 1
ATOM 2063 C C . SER B 1 56 ? -20.031 -23.953 -1.252 1 97.81 56 SER B C 1
ATOM 2065 O O . SER B 1 56 ? -21.062 -23.5 -0.736 1 97.81 56 SER B O 1
ATOM 2067 N N . GLY B 1 57 ? -19.281 -23.266 -2.133 1 97.44 57 GLY B N 1
ATOM 2068 C CA . GLY B 1 57 ? -19.609 -21.938 -2.609 1 97.44 57 GLY B CA 1
ATOM 2069 C C . GLY B 1 57 ? -18.406 -21.172 -3.141 1 97.44 57 GLY B C 1
ATOM 2070 O O . GLY B 1 57 ? -17.312 -21.719 -3.217 1 97.44 57 GLY B O 1
ATOM 2071 N N . LYS B 1 58 ? -18.625 -19.953 -3.473 1 97.25 58 LYS B N 1
ATOM 2072 C CA . LYS B 1 58 ? -17.547 -19.188 -4.086 1 97.25 58 LYS B CA 1
ATOM 2073 C C . LYS B 1 58 ? -16.438 -18.906 -3.076 1 97.25 58 LYS B C 1
ATOM 2075 O O . LYS B 1 58 ? -15.266 -18.844 -3.443 1 97.25 58 LYS B O 1
ATOM 2080 N N . SER B 1 59 ? -16.828 -18.703 -1.816 1 97.75 59 SER B N 1
ATOM 2081 C CA . SER B 1 59 ? -15.82 -18.453 -0.792 1 97.75 59 SER B CA 1
ATOM 2082 C C . SER B 1 59 ? -14.906 -19.656 -0.616 1 97.75 59 SER B C 1
ATOM 2084 O O . SER B 1 59 ? -13.688 -19.5 -0.489 1 97.75 59 SER B O 1
ATOM 2086 N N . ASP B 1 60 ? -15.477 -20.766 -0.601 1 98.06 60 ASP B N 1
ATOM 2087 C CA . ASP B 1 60 ? -14.695 -21.984 -0.505 1 98.06 60 ASP B CA 1
ATOM 2088 C C . ASP B 1 60 ? -13.789 -22.172 -1.725 1 98.06 60 ASP B C 1
ATOM 2090 O O . ASP B 1 60 ? -12.625 -22.547 -1.592 1 98.06 60 ASP B O 1
ATOM 2094 N N . LEU B 1 61 ? -14.367 -21.938 -2.869 1 98.25 61 LEU B N 1
ATOM 2095 C CA . LEU B 1 61 ? -13.602 -22 -4.109 1 98.25 61 LEU B CA 1
ATOM 2096 C C . LEU B 1 61 ? -12.414 -21.047 -4.051 1 98.25 61 LEU B C 1
ATOM 2098 O O . LEU B 1 61 ? -11.273 -21.453 -4.301 1 98.25 61 LEU B O 1
ATOM 2102 N N . ALA B 1 62 ? -12.625 -19.812 -3.664 1 98.44 62 ALA B N 1
ATOM 2103 C CA . ALA B 1 62 ? -11.562 -18.828 -3.521 1 98.44 62 ALA B CA 1
ATOM 2104 C C . ALA B 1 62 ? -10.508 -19.281 -2.523 1 98.44 62 ALA B C 1
ATOM 2106 O O . ALA B 1 62 ? -9.305 -19.172 -2.787 1 98.44 62 ALA B O 1
ATOM 2107 N N . GLY B 1 63 ? -10.961 -19.734 -1.416 1 98.31 63 GLY B N 1
ATOM 2108 C CA . GLY B 1 63 ? -10.062 -20.203 -0.373 1 98.31 63 GLY B CA 1
ATOM 2109 C C . GLY B 1 63 ? -9.125 -21.297 -0.838 1 98.31 63 GLY B C 1
ATOM 2110 O O . GLY B 1 63 ? -7.926 -21.266 -0.545 1 98.31 63 GLY B O 1
ATOM 2111 N N . LYS B 1 64 ? -9.68 -22.234 -1.483 1 97.69 64 LYS B N 1
ATOM 2112 C CA . LYS B 1 64 ? -8.875 -23.344 -1.981 1 97.69 64 LYS B CA 1
ATOM 2113 C C . LYS B 1 64 ? -7.863 -22.875 -3.021 1 97.69 64 LYS B C 1
ATOM 2115 O O . LYS B 1 64 ? -6.711 -23.312 -3.025 1 97.69 64 LYS B O 1
ATOM 2120 N N . MET B 1 65 ? -8.289 -22.031 -3.932 1 97.94 65 MET B N 1
ATOM 2121 C CA . MET B 1 65 ? -7.387 -21.5 -4.949 1 97.94 65 MET B CA 1
ATOM 2122 C C . MET B 1 65 ? -6.258 -20.703 -4.312 1 97.94 65 MET B C 1
ATOM 2124 O O . MET B 1 65 ? -5.102 -20.828 -4.715 1 97.94 65 MET B O 1
ATOM 2128 N N . ILE B 1 66 ? -6.574 -19.891 -3.326 1 98.25 66 ILE B N 1
ATOM 2129 C CA . ILE B 1 66 ? -5.586 -19.078 -2.627 1 98.25 66 ILE B CA 1
ATOM 2130 C C . ILE B 1 66 ? -4.609 -19.969 -1.875 1 98.25 66 ILE B C 1
ATOM 2132 O O . ILE B 1 66 ? -3.396 -19.766 -1.915 1 98.25 66 ILE B O 1
ATOM 2136 N N . ALA B 1 67 ? -5.164 -20.984 -1.189 1 97.06 67 ALA B N 1
ATOM 2137 C CA . ALA B 1 67 ? -4.309 -21.906 -0.457 1 97.06 67 ALA B CA 1
ATOM 2138 C C . ALA B 1 67 ? -3.33 -22.609 -1.396 1 97.06 67 ALA B C 1
ATOM 2140 O O . ALA B 1 67 ? -2.145 -22.734 -1.083 1 97.06 67 ALA B O 1
ATOM 2141 N N . ASP B 1 68 ? -3.854 -23.062 -2.52 1 95.94 68 ASP B N 1
ATOM 2142 C CA . ASP B 1 68 ? -3.008 -23.734 -3.506 1 95.94 68 ASP B CA 1
ATOM 2143 C C . ASP B 1 68 ? -1.918 -22.797 -4.016 1 95.94 68 ASP B C 1
ATOM 2145 O O . ASP B 1 68 ? -0.753 -23.188 -4.125 1 95.94 68 ASP B O 1
ATOM 2149 N N . PHE B 1 69 ? -2.24 -21.609 -4.328 1 96.38 69 PHE B N 1
ATOM 2150 C CA . PHE B 1 69 ? -1.271 -20.641 -4.832 1 96.38 69 PHE B CA 1
ATOM 2151 C C . PHE B 1 69 ? -0.224 -20.328 -3.773 1 96.38 69 PHE B C 1
ATOM 2153 O O . PHE B 1 69 ? 0.971 -20.266 -4.07 1 96.38 69 PHE B O 1
ATOM 2160 N N . LYS B 1 70 ? -0.693 -20.094 -2.545 1 95.62 70 LYS B N 1
ATOM 2161 C CA . LYS B 1 70 ? 0.228 -19.766 -1.46 1 95.62 70 LYS B CA 1
ATOM 2162 C C . LYS B 1 70 ? 1.25 -20.875 -1.252 1 95.62 70 LYS B C 1
ATOM 2164 O O . LYS B 1 70 ? 2.416 -20.609 -0.951 1 95.62 70 LYS B O 1
ATOM 2169 N N . ALA B 1 71 ? 0.769 -22.078 -1.372 1 92.5 71 ALA B N 1
ATOM 2170 C CA . ALA B 1 71 ? 1.68 -23.219 -1.222 1 92.5 71 ALA B CA 1
ATOM 2171 C C . ALA B 1 71 ? 2.779 -23.172 -2.277 1 92.5 71 ALA B C 1
ATOM 2173 O O . ALA B 1 71 ? 3.955 -23.375 -1.966 1 92.5 71 ALA B O 1
ATOM 2174 N N . GLU B 1 72 ? 2.412 -22.891 -3.479 1 89.94 72 GLU B N 1
ATOM 2175 C CA . GLU B 1 72 ? 3.377 -22.781 -4.566 1 89.94 72 GLU B CA 1
ATOM 2176 C C . GLU B 1 72 ? 4.293 -21.578 -4.379 1 89.94 72 GLU B C 1
ATOM 2178 O O . GLU B 1 72 ? 5.508 -21.688 -4.562 1 89.94 72 GLU B O 1
ATOM 2183 N N . TYR B 1 73 ? 3.754 -20.5 -3.992 1 89.62 73 TYR B N 1
ATOM 2184 C CA . TYR B 1 73 ? 4.477 -19.25 -3.818 1 89.62 73 TYR B CA 1
ATOM 2185 C C . TYR B 1 73 ? 5.492 -19.359 -2.684 1 89.62 73 TYR B C 1
ATOM 2187 O O . TYR B 1 73 ? 6.617 -18.875 -2.803 1 89.62 73 TYR B O 1
ATOM 2195 N N . SER B 1 74 ? 5.051 -19.969 -1.608 1 87.69 74 SER B N 1
ATOM 2196 C CA . SER B 1 74 ? 5.934 -20.156 -0.462 1 87.69 74 SER B CA 1
ATOM 2197 C C . SER B 1 74 ? 7.164 -20.969 -0.842 1 87.69 74 SER B C 1
ATOM 2199 O O . SER B 1 74 ? 8.281 -20.656 -0.423 1 87.69 74 SER B O 1
ATOM 2201 N N . ARG B 1 75 ? 6.902 -21.984 -1.615 1 83 75 ARG B N 1
ATOM 2202 C CA . ARG B 1 75 ? 8.023 -22.797 -2.07 1 83 75 ARG B CA 1
ATOM 2203 C C . ARG B 1 75 ? 8.977 -21.984 -2.943 1 83 75 ARG B C 1
ATOM 2205 O O . ARG B 1 75 ? 10.195 -22.125 -2.84 1 83 75 ARG B O 1
ATOM 2212 N N . TYR B 1 76 ? 8.367 -21.172 -3.625 1 80.19 76 TYR B N 1
ATOM 2213 C CA . TYR B 1 76 ? 9.148 -20.344 -4.531 1 80.19 76 TYR B CA 1
ATOM 2214 C C . TYR B 1 76 ? 9.984 -19.328 -3.76 1 80.19 76 TYR B C 1
ATOM 2216 O O . TYR B 1 76 ? 11.195 -19.203 -3.996 1 80.19 76 TYR B O 1
ATOM 2224 N N . ILE B 1 77 ? 9.438 -18.641 -2.836 1 80.56 77 ILE B N 1
ATOM 2225 C CA . ILE B 1 77 ? 10.117 -17.594 -2.076 1 80.56 77 ILE B CA 1
ATOM 2226 C C . ILE B 1 77 ? 11.172 -18.219 -1.163 1 80.56 77 ILE B C 1
ATOM 2228 O O . ILE B 1 77 ? 12.258 -17.672 -0.994 1 80.56 77 ILE B O 1
ATOM 2232 N N . LEU B 1 78 ? 10.82 -19.328 -0.561 1 75.12 78 LEU B N 1
ATOM 2233 C CA . LEU B 1 78 ? 11.742 -20.016 0.332 1 75.12 78 LEU B CA 1
ATOM 2234 C C . LEU B 1 78 ? 13.008 -20.422 -0.41 1 75.12 78 LEU B C 1
ATOM 2236 O O . LEU B 1 78 ? 14.117 -20.266 0.109 1 75.12 78 LEU B O 1
ATOM 2240 N N . THR B 1 79 ? 12.836 -21 -1.48 1 72.81 79 THR B N 1
ATOM 2241 C CA . THR B 1 79 ? 13.992 -21.438 -2.26 1 72.81 79 THR B CA 1
ATOM 2242 C C . THR B 1 79 ? 14.875 -20.25 -2.619 1 72.81 79 THR B C 1
ATOM 2244 O O . THR B 1 79 ? 16.109 -20.359 -2.645 1 72.81 79 THR B O 1
ATOM 2247 N N . ARG B 1 80 ? 14.359 -19.156 -2.662 1 70.38 80 ARG B N 1
ATOM 2248 C CA . ARG B 1 80 ? 15.086 -17.969 -3.074 1 70.38 80 ARG B CA 1
ATOM 2249 C C . ARG B 1 80 ? 15.844 -17.359 -1.899 1 70.38 80 ARG B C 1
ATOM 2251 O O . ARG B 1 80 ? 16.984 -16.922 -2.047 1 70.38 80 ARG B O 1
ATOM 2258 N N . PHE B 1 81 ? 15.25 -17.328 -0.776 1 69.75 81 PHE B N 1
ATOM 2259 C CA . PHE B 1 81 ? 15.875 -16.719 0.387 1 69.75 81 PHE B CA 1
ATOM 2260 C C . PHE B 1 81 ? 16.844 -17.688 1.056 1 69.75 81 PHE B C 1
ATOM 2262 O O . PHE B 1 81 ? 17.766 -17.266 1.749 1 69.75 81 PHE B O 1
ATOM 2269 N N . GLN B 1 82 ? 16.625 -18.984 0.859 1 63.31 82 GLN B N 1
ATOM 2270 C CA . GLN B 1 82 ? 17.516 -19.984 1.436 1 63.31 82 GLN B CA 1
ATOM 2271 C C . GLN B 1 82 ? 18.781 -20.141 0.594 1 63.31 82 GLN B C 1
ATOM 2273 O O . GLN B 1 82 ? 19.781 -20.703 1.057 1 63.31 82 GLN B O 1
ATOM 2278 N N . ALA B 1 83 ? 18.625 -19.891 -0.688 1 59.16 83 ALA B N 1
ATOM 2279 C CA . ALA B 1 83 ? 19.812 -20.078 -1.528 1 59.16 83 ALA B CA 1
ATOM 2280 C C . ALA B 1 83 ? 21 -19.281 -0.987 1 59.16 83 ALA B C 1
ATOM 2282 O O . ALA B 1 83 ? 22.125 -19.453 -1.433 1 59.16 83 ALA B O 1
ATOM 2283 N N . GLY B 1 84 ? 20.922 -18.859 0.262 1 54.31 84 GLY B N 1
ATOM 2284 C CA . GLY B 1 84 ? 21.969 -18.5 1.209 1 54.31 84 GLY B CA 1
ATOM 2285 C C . GLY B 1 84 ? 22.688 -17.219 0.859 1 54.31 84 GLY B C 1
ATOM 2286 O O . GLY B 1 84 ? 23.375 -16.641 1.698 1 54.31 84 GLY B O 1
ATOM 2287 N N . SER B 1 85 ? 23.062 -17.094 -0.533 1 54.19 85 SER B N 1
ATOM 2288 C CA . SER B 1 85 ? 23.828 -15.883 -0.808 1 54.19 85 SER B CA 1
ATOM 2289 C C . SER B 1 85 ? 23.062 -14.93 -1.721 1 54.19 85 SER B C 1
ATOM 2291 O O . SER B 1 85 ? 22.172 -15.367 -2.471 1 54.19 85 SER B O 1
ATOM 2293 N N . PHE B 1 86 ? 23.125 -13.594 -1.348 1 51.72 86 PHE B N 1
ATOM 2294 C CA . PHE B 1 86 ? 22.547 -12.516 -2.148 1 51.72 86 PHE B CA 1
ATOM 2295 C C . PHE B 1 86 ? 22.75 -12.789 -3.635 1 51.72 86 PHE B C 1
ATOM 2297 O O . PHE B 1 86 ? 21.859 -12.523 -4.441 1 51.72 86 PHE B O 1
ATOM 2304 N N . ASP B 1 87 ? 23.875 -13.422 -3.865 1 54.25 87 ASP B N 1
ATOM 2305 C CA . ASP B 1 87 ? 24.234 -13.68 -5.254 1 54.25 87 ASP B CA 1
ATOM 2306 C C . ASP B 1 87 ? 23.312 -14.711 -5.887 1 54.25 87 ASP B C 1
ATOM 2308 O O . ASP B 1 87 ? 22.906 -14.57 -7.043 1 54.25 87 ASP B O 1
ATOM 2312 N N . VAL B 1 88 ? 23.078 -15.641 -5.133 1 54.78 88 VAL B N 1
ATOM 2313 C CA . VAL B 1 88 ? 22.219 -16.703 -5.648 1 54.78 88 VAL B CA 1
ATOM 2314 C C . VAL B 1 88 ? 20.797 -16.172 -5.828 1 54.78 88 VAL B C 1
ATOM 2316 O O . VAL B 1 88 ? 20.125 -16.5 -6.812 1 54.78 88 VAL B O 1
ATOM 2319 N N . PHE B 1 89 ? 20.359 -15.391 -4.934 1 52.53 89 PHE B N 1
ATOM 2320 C CA . PHE B 1 89 ? 19.047 -14.766 -5.027 1 52.53 89 PHE B CA 1
ATOM 2321 C C . PHE B 1 89 ? 18.906 -14.016 -6.344 1 52.53 89 PHE B C 1
ATOM 2323 O O . PHE B 1 89 ? 17.875 -14.141 -7.023 1 52.53 89 PHE B O 1
ATOM 2330 N N . LEU B 1 90 ? 19.969 -13.438 -6.711 1 52.62 90 LEU B N 1
ATOM 2331 C CA . LEU B 1 90 ? 19.953 -12.602 -7.906 1 52.62 90 LEU B CA 1
ATOM 2332 C C . LEU B 1 90 ? 19.875 -13.461 -9.164 1 52.62 90 LEU B C 1
ATOM 2334 O O . LEU B 1 90 ? 19.234 -13.078 -10.148 1 52.62 90 LEU B O 1
ATOM 2338 N N . ASN B 1 91 ? 20.625 -14.5 -9.109 1 55.66 91 ASN B N 1
ATOM 2339 C CA . ASN B 1 91 ? 20.672 -15.352 -10.297 1 55.66 91 ASN B CA 1
ATOM 2340 C C . ASN B 1 91 ? 19.344 -16.078 -10.516 1 55.66 91 ASN B C 1
ATOM 2342 O O . ASN B 1 91 ? 19.031 -16.484 -11.641 1 55.66 91 ASN B O 1
ATOM 2346 N N . MET B 1 92 ? 18.641 -16.125 -9.508 1 54.44 92 MET B N 1
ATOM 2347 C CA . MET B 1 92 ? 17.375 -16.859 -9.617 1 54.44 92 MET B CA 1
ATOM 2348 C C . MET B 1 92 ? 16.219 -15.93 -9.961 1 54.44 92 MET B C 1
ATOM 2350 O O . MET B 1 92 ? 15.125 -16.391 -10.281 1 54.44 92 MET B O 1
ATOM 2354 N N . MET B 1 93 ? 16.484 -14.648 -10.148 1 59.09 93 MET B N 1
ATOM 2355 C CA . MET B 1 93 ? 15.453 -13.625 -10.297 1 59.09 93 MET B CA 1
ATOM 2356 C C . MET B 1 93 ? 14.789 -13.711 -11.672 1 59.09 93 MET B C 1
ATOM 2358 O O . MET B 1 93 ? 13.57 -13.625 -11.781 1 59.09 93 MET B O 1
ATOM 2362 N N . PRO B 1 94 ? 15.672 -14.047 -12.672 1 60.22 94 PRO B N 1
ATOM 2363 C CA . PRO B 1 94 ? 14.945 -14.148 -13.938 1 60.22 94 PRO B CA 1
ATOM 2364 C C . PRO B 1 94 ? 13.906 -15.266 -13.945 1 60.22 94 PRO B C 1
ATOM 2366 O O . PRO B 1 94 ? 12.805 -15.086 -14.469 1 60.22 94 PRO B O 1
ATOM 2369 N N . GLU B 1 95 ? 14.289 -16.328 -13.391 1 67 95 GLU B N 1
ATOM 2370 C CA . GLU B 1 95 ? 13.344 -17.438 -13.336 1 67 95 GLU B CA 1
ATOM 2371 C C . GLU B 1 95 ? 12.133 -17.094 -12.477 1 67 95 GLU B C 1
ATOM 2373 O O . GLU B 1 95 ? 11 -17.469 -12.805 1 67 95 GLU B O 1
ATOM 2378 N N . ALA B 1 96 ? 12.406 -16.328 -11.531 1 70.31 96 ALA B N 1
ATOM 2379 C CA . ALA B 1 96 ? 11.328 -15.922 -10.633 1 70.31 96 ALA B CA 1
ATOM 2380 C C . ALA B 1 96 ? 10.359 -14.969 -11.336 1 70.31 96 ALA B C 1
ATOM 2382 O O . ALA B 1 96 ? 9.141 -15.094 -11.188 1 70.31 96 ALA B O 1
ATOM 2383 N N . SER B 1 97 ? 10.945 -14.102 -12.133 1 74 97 SER B N 1
ATOM 2384 C CA . SER B 1 97 ? 10.125 -13.141 -12.852 1 74 97 SER B CA 1
ATOM 2385 C C . SER B 1 97 ? 9.227 -13.836 -13.875 1 74 97 SER B C 1
ATOM 2387 O O . SER B 1 97 ? 8.055 -13.477 -14.023 1 74 97 SER B O 1
ATOM 2389 N N . ASP B 1 98 ? 9.781 -14.891 -14.453 1 78.56 98 ASP B N 1
ATOM 2390 C CA . ASP B 1 98 ? 9 -15.617 -15.453 1 78.56 98 ASP B CA 1
ATOM 2391 C C . ASP B 1 98 ? 7.863 -16.406 -14.789 1 78.56 98 ASP B C 1
ATOM 2393 O O . ASP B 1 98 ? 6.754 -16.469 -15.328 1 78.56 98 ASP B O 1
ATOM 2397 N N . TRP B 1 99 ? 8.227 -16.922 -13.703 1 82.44 99 TRP B N 1
ATOM 2398 C CA . TRP B 1 99 ? 7.242 -17.734 -12.984 1 82.44 99 TRP B CA 1
ATOM 2399 C C . TRP B 1 99 ? 6.051 -16.875 -12.555 1 82.44 99 TRP B C 1
ATOM 2401 O O . TRP B 1 99 ? 4.898 -17.234 -12.812 1 82.44 99 TRP B O 1
ATOM 2411 N N . VAL B 1 100 ? 6.312 -15.781 -11.961 1 85.62 100 VAL B N 1
ATOM 2412 C CA . VAL B 1 100 ? 5.223 -14.945 -11.461 1 85.62 100 VAL B CA 1
ATOM 2413 C C . VAL B 1 100 ? 4.48 -14.305 -12.641 1 85.62 100 VAL B C 1
ATOM 2415 O O . VAL B 1 100 ? 3.264 -14.125 -12.586 1 85.62 100 VAL B O 1
ATOM 2418 N N . HIS B 1 101 ? 5.266 -13.992 -13.633 1 86.44 101 HIS B N 1
ATOM 2419 C CA . HIS B 1 101 ? 4.629 -13.375 -14.789 1 86.44 101 HIS B CA 1
ATOM 2420 C C . HIS B 1 101 ? 3.641 -14.328 -15.453 1 86.44 101 HIS B C 1
ATOM 2422 O O . HIS B 1 101 ? 2.561 -13.914 -15.883 1 86.44 101 HIS B O 1
ATOM 2428 N N . SER B 1 102 ? 3.996 -15.57 -15.508 1 88.94 102 SER B N 1
ATOM 2429 C CA . SER B 1 102 ? 3.117 -16.562 -16.125 1 88.94 102 SER B CA 1
ATOM 2430 C C . SER B 1 102 ? 1.833 -16.734 -15.32 1 88.94 102 SER B C 1
ATOM 2432 O O . SER B 1 102 ? 0.83 -17.219 -15.836 1 88.94 102 SER B O 1
ATOM 2434 N N . ARG B 1 103 ? 1.863 -16.281 -14.133 1 93.19 103 ARG B N 1
ATOM 2435 C CA . ARG B 1 103 ? 0.724 -16.438 -13.234 1 93.19 103 ARG B CA 1
ATOM 2436 C C . ARG B 1 103 ? 0.061 -15.094 -12.938 1 93.19 103 ARG B C 1
ATOM 2438 O O . ARG B 1 103 ? -0.788 -14.992 -12.055 1 93.19 103 ARG B O 1
ATOM 2445 N N . ARG B 1 104 ? 0.374 -14.094 -13.688 1 93.88 104 ARG B N 1
ATOM 2446 C CA . ARG B 1 104 ? -0.049 -12.727 -13.391 1 93.88 104 ARG B CA 1
ATOM 2447 C C . ARG B 1 104 ? -1.568 -12.602 -13.43 1 93.88 104 ARG B C 1
ATOM 2449 O O . ARG B 1 104 ? -2.162 -11.906 -12.602 1 93.88 104 ARG B O 1
ATOM 2456 N N . ARG B 1 105 ? -2.184 -13.305 -14.406 1 95.75 105 ARG B N 1
ATOM 2457 C CA . ARG B 1 105 ? -3.637 -13.234 -14.516 1 95.75 105 ARG B CA 1
ATOM 2458 C C . ARG B 1 105 ? -4.309 -13.82 -13.273 1 95.75 105 ARG B C 1
ATOM 2460 O O . ARG B 1 105 ? -5.273 -13.25 -12.766 1 95.75 105 ARG B O 1
ATOM 2467 N N . LEU B 1 106 ? -3.77 -14.914 -12.883 1 97.19 106 LEU B N 1
ATOM 2468 C CA . LEU B 1 106 ? -4.281 -15.578 -11.68 1 97.19 106 LEU B CA 1
ATOM 2469 C C . LEU B 1 106 ? -4.055 -14.711 -10.445 1 97.19 106 LEU B C 1
ATOM 2471 O O . LEU B 1 106 ? -4.969 -14.516 -9.641 1 97.19 106 LEU B O 1
ATOM 2475 N N . ILE B 1 107 ? -2.863 -14.172 -10.312 1 96.75 107 ILE B N 1
ATOM 2476 C CA . ILE B 1 107 ? -2.484 -13.367 -9.156 1 96.75 107 ILE B CA 1
ATOM 2477 C C . ILE B 1 107 ? -3.391 -12.141 -9.055 1 96.75 107 ILE B C 1
ATOM 2479 O O . ILE B 1 107 ? -3.986 -11.883 -8.008 1 96.75 107 ILE B O 1
ATOM 2483 N N . LEU B 1 108 ? -3.557 -11.445 -10.148 1 97.5 108 LEU B N 1
ATOM 2484 C CA . LEU B 1 108 ? -4.383 -10.242 -10.18 1 97.5 108 LEU B CA 1
ATOM 2485 C C . LEU B 1 108 ? -5.828 -10.57 -9.82 1 97.5 108 LEU B C 1
ATOM 2487 O O . LEU B 1 108 ? -6.488 -9.797 -9.125 1 97.5 108 LEU B O 1
ATOM 2491 N N . ALA B 1 109 ? -6.297 -11.672 -10.281 1 98.12 109 ALA B N 1
ATOM 2492 C CA . ALA B 1 109 ? -7.664 -12.102 -9.977 1 98.12 109 ALA B CA 1
ATOM 2493 C C . ALA B 1 109 ? -7.836 -12.375 -8.484 1 98.12 109 ALA B C 1
ATOM 2495 O O . ALA B 1 109 ? -8.758 -11.852 -7.859 1 98.12 109 ALA B O 1
ATOM 2496 N N . LEU B 1 110 ? -6.938 -13.117 -7.945 1 98.12 110 LEU B N 1
ATOM 2497 C CA . LEU B 1 110 ? -7.074 -13.547 -6.559 1 98.12 110 LEU B CA 1
ATOM 2498 C C . LEU B 1 110 ? -6.82 -12.383 -5.602 1 98.12 110 LEU B C 1
ATOM 2500 O O . LEU B 1 110 ? -7.316 -12.383 -4.473 1 98.12 110 LEU B O 1
ATOM 2504 N N . TRP B 1 111 ? -6.07 -11.406 -6.051 1 97.5 111 TRP B N 1
ATOM 2505 C CA . TRP B 1 111 ? -5.863 -10.211 -5.242 1 97.5 111 TRP B CA 1
ATOM 2506 C C . TRP B 1 111 ? -7.168 -9.445 -5.055 1 97.5 111 TRP B C 1
ATOM 2508 O O . TRP B 1 111 ? -7.309 -8.664 -4.109 1 97.5 111 TRP B O 1
ATOM 2518 N N . LYS B 1 112 ? -8.086 -9.648 -5.898 1 97 112 LYS B N 1
ATOM 2519 C CA . LYS B 1 112 ? -9.383 -8.969 -5.816 1 97 112 LYS B CA 1
ATOM 2520 C C . LYS B 1 112 ? -10.258 -9.594 -4.734 1 97 112 LYS B C 1
ATOM 2522 O O . LYS B 1 112 ? -11.266 -9.008 -4.332 1 97 112 LYS B O 1
ATOM 2527 N N . VAL B 1 113 ? -9.906 -10.766 -4.367 1 96.88 113 VAL B N 1
ATOM 2528 C CA . VAL B 1 113 ? -10.594 -11.406 -3.252 1 96.88 113 VAL B CA 1
ATOM 2529 C C . VAL B 1 113 ? -10.031 -10.883 -1.932 1 96.88 113 VAL B C 1
ATOM 2531 O O . VAL B 1 113 ? -8.977 -11.336 -1.479 1 96.88 113 VAL B O 1
ATOM 2534 N N . ASP B 1 114 ? -10.68 -9.977 -1.321 1 95.25 114 ASP B N 1
ATOM 2535 C CA . ASP B 1 114 ? -10.227 -9.383 -0.069 1 95.25 114 ASP B CA 1
ATOM 2536 C C . ASP B 1 114 ? -11.336 -9.398 0.98 1 95.25 114 ASP B C 1
ATOM 2538 O O . ASP B 1 114 ? -12.133 -8.461 1.068 1 95.25 114 ASP B O 1
ATOM 2542 N N . THR B 1 115 ? -11.414 -10.438 1.727 1 95 115 THR B N 1
ATOM 2543 C CA . THR B 1 115 ? -12.375 -10.641 2.805 1 95 115 THR B CA 1
ATOM 2544 C C . THR B 1 115 ? -11.664 -10.859 4.133 1 95 115 THR B C 1
ATOM 2546 O O . THR B 1 115 ? -10.43 -10.836 4.191 1 95 115 THR B O 1
ATOM 2549 N N . ARG B 1 116 ? -12.398 -10.945 5.121 1 91.94 116 ARG B N 1
ATOM 2550 C CA . ARG B 1 116 ? -11.805 -11.242 6.422 1 91.94 116 ARG B CA 1
ATOM 2551 C C . ARG B 1 116 ? -11.062 -12.57 6.391 1 91.94 116 ARG B C 1
ATOM 2553 O O . ARG B 1 116 ? -10.008 -12.711 7.02 1 91.94 116 ARG B O 1
ATOM 2560 N N . ARG B 1 117 ? -11.609 -13.547 5.605 1 93.44 117 ARG B N 1
ATOM 2561 C CA . ARG B 1 117 ? -11.078 -14.906 5.59 1 93.44 117 ARG B CA 1
ATOM 2562 C C . ARG B 1 117 ? -10.039 -15.078 4.484 1 93.44 117 ARG B C 1
ATOM 2564 O O . ARG B 1 117 ? -9.07 -15.82 4.645 1 93.44 117 ARG B O 1
ATOM 2571 N N . HIS B 1 118 ? -10.281 -14.43 3.389 1 95.56 118 HIS B N 1
ATOM 2572 C CA . HIS B 1 118 ? -9.445 -14.633 2.211 1 95.56 118 HIS B CA 1
ATOM 2573 C C . HIS B 1 118 ? -8.828 -13.328 1.741 1 95.56 118 HIS B C 1
ATOM 2575 O O . HIS B 1 118 ? -9.547 -12.398 1.356 1 95.56 118 HIS B O 1
ATOM 2581 N N . HIS B 1 119 ? -7.504 -13.25 1.757 1 96.75 119 HIS B N 1
ATOM 2582 C CA . HIS B 1 119 ? -6.777 -12.039 1.391 1 96.75 119 HIS B CA 1
ATOM 2583 C C . HIS B 1 119 ? -5.363 -12.359 0.932 1 96.75 119 HIS B C 1
ATOM 2585 O O . HIS B 1 119 ? -4.402 -12.172 1.681 1 96.75 119 HIS B O 1
ATOM 2591 N N . LEU B 1 120 ? -5.266 -12.734 -0.284 1 97.38 120 LEU B N 1
ATOM 2592 C CA . LEU B 1 120 ? -4.008 -13.242 -0.815 1 97.38 120 LEU B CA 1
ATOM 2593 C C . LEU B 1 120 ? -2.924 -12.172 -0.759 1 97.38 120 LEU B C 1
ATOM 2595 O O . LEU B 1 120 ? -1.777 -12.461 -0.405 1 97.38 120 LEU B O 1
ATOM 2599 N N . TYR B 1 121 ? -3.246 -10.93 -1.094 1 96.94 121 TYR B N 1
ATOM 2600 C CA . TYR B 1 121 ? -2.256 -9.859 -1.131 1 96.94 121 TYR B CA 1
ATOM 2601 C C . TYR B 1 121 ? -1.591 -9.688 0.229 1 96.94 121 TYR B C 1
ATOM 2603 O O . TYR B 1 121 ? -0.362 -9.648 0.324 1 96.94 121 TYR B O 1
ATOM 2611 N N . ARG B 1 122 ? -2.373 -9.688 1.229 1 96.69 122 ARG B N 1
ATOM 2612 C CA . ARG B 1 122 ? -1.86 -9.539 2.588 1 96.69 122 ARG B CA 1
ATOM 2613 C C . ARG B 1 122 ? -1.009 -10.742 2.984 1 96.69 122 ARG B C 1
ATOM 2615 O O . ARG B 1 122 ? 0.021 -10.586 3.645 1 96.69 122 ARG B O 1
ATOM 2622 N N . ASP B 1 123 ? -1.486 -11.859 2.582 1 96.5 123 ASP B N 1
ATOM 2623 C CA . ASP 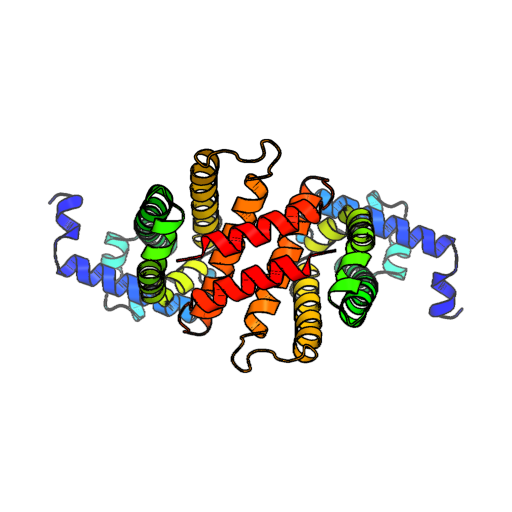B 1 123 ? -0.747 -13.07 2.902 1 96.5 123 ASP B CA 1
ATOM 2624 C C . ASP B 1 123 ? 0.618 -13.086 2.217 1 96.5 123 ASP B C 1
ATOM 2626 O O . ASP B 1 123 ? 1.611 -13.516 2.807 1 96.5 123 ASP B O 1
ATOM 2630 N N . MET B 1 124 ? 0.62 -12.703 1.003 1 95.62 124 MET B N 1
ATOM 2631 C CA . MET B 1 124 ? 1.884 -12.641 0.274 1 95.62 124 MET B CA 1
ATOM 2632 C C . MET B 1 124 ? 2.832 -11.633 0.924 1 95.62 124 MET B C 1
ATOM 2634 O O . MET B 1 124 ? 4.031 -11.898 1.05 1 95.62 124 MET B O 1
ATOM 2638 N N . HIS B 1 125 ? 2.303 -10.477 1.272 1 95.69 125 HIS B N 1
ATOM 2639 C CA . HIS B 1 125 ? 3.111 -9.484 1.968 1 95.69 125 HIS B CA 1
ATOM 2640 C C . HIS B 1 125 ? 3.734 -10.062 3.232 1 95.69 125 HIS B C 1
ATOM 2642 O O . HIS B 1 125 ? 4.945 -9.945 3.443 1 95.69 125 HIS B O 1
ATOM 2648 N N . LYS B 1 126 ? 2.932 -10.719 4.027 1 96.06 126 LYS B N 1
ATOM 2649 C CA . LYS B 1 126 ? 3.402 -11.336 5.266 1 96.06 126 LYS B CA 1
ATOM 2650 C C . LYS B 1 126 ? 4.48 -12.375 4.984 1 96.06 126 LYS B C 1
ATOM 2652 O O . LYS B 1 126 ? 5.484 -12.445 5.695 1 96.06 126 LYS B O 1
ATOM 2657 N N . LEU B 1 127 ? 4.246 -13.141 3.994 1 92.56 127 LEU B N 1
ATOM 2658 C CA . LEU B 1 127 ? 5.184 -14.203 3.646 1 92.56 127 LEU B CA 1
ATOM 2659 C C . LEU B 1 127 ? 6.527 -13.625 3.221 1 92.56 127 LEU B C 1
ATOM 2661 O O . LEU B 1 127 ? 7.578 -14.086 3.676 1 92.56 127 LEU B O 1
ATOM 2665 N N . ILE B 1 128 ? 6.531 -12.648 2.346 1 91.19 128 ILE B N 1
ATOM 2666 C CA . ILE B 1 128 ? 7.758 -12.008 1.885 1 91.19 128 ILE B CA 1
ATOM 2667 C C . ILE B 1 128 ? 8.492 -11.383 3.07 1 91.19 128 ILE B C 1
ATOM 2669 O O . ILE B 1 128 ? 9.703 -11.562 3.225 1 91.19 128 ILE B O 1
ATOM 2673 N N . LYS B 1 129 ? 7.734 -10.664 3.885 1 92.88 129 LYS B N 1
ATOM 2674 C CA . LYS B 1 129 ? 8.312 -10.016 5.055 1 92.88 129 LYS B CA 1
ATOM 2675 C C . LYS B 1 129 ? 8.977 -11.031 5.98 1 92.88 129 LYS B C 1
ATOM 2677 O O . LYS B 1 129 ? 10.125 -10.844 6.391 1 92.88 129 LYS B O 1
ATOM 2682 N N . GLN B 1 130 ? 8.289 -12.078 6.277 1 91.69 130 GLN B N 1
ATOM 2683 C CA . GLN B 1 130 ? 8.781 -13.094 7.199 1 91.69 130 GLN B CA 1
ATOM 2684 C C . GLN B 1 130 ? 10.031 -13.781 6.641 1 91.69 130 GLN B C 1
ATOM 2686 O O . GLN B 1 130 ? 10.992 -14.023 7.371 1 91.69 130 GLN B O 1
ATOM 2691 N N . GLN B 1 131 ? 9.953 -14.094 5.434 1 86.94 131 GLN B N 1
ATOM 2692 C CA . GLN B 1 131 ? 11.094 -14.766 4.828 1 86.94 131 GLN B CA 1
ATOM 2693 C C . GLN B 1 131 ? 12.32 -13.859 4.785 1 86.94 131 GLN B C 1
ATOM 2695 O O . GLN B 1 131 ? 13.445 -14.305 5.016 1 86.94 131 GLN B O 1
ATOM 2700 N N . PHE B 1 132 ? 12.117 -12.633 4.477 1 86.69 132 PHE B N 1
ATOM 2701 C CA . PHE B 1 132 ? 13.227 -11.688 4.484 1 86.69 132 PHE B CA 1
ATOM 2702 C C . PHE B 1 132 ? 13.797 -11.531 5.891 1 86.69 132 PHE B C 1
ATOM 2704 O O . PHE B 1 132 ? 15.016 -11.445 6.066 1 86.69 132 PHE B O 1
ATOM 2711 N N . LEU B 1 133 ? 12.945 -11.438 6.875 1 88.62 133 LEU B N 1
ATOM 2712 C CA . LEU B 1 133 ? 13.398 -11.32 8.258 1 88.62 133 LEU B CA 1
ATOM 2713 C C . LEU B 1 133 ? 14.258 -12.516 8.648 1 88.62 133 LEU B C 1
ATOM 2715 O O . LEU B 1 133 ? 15.281 -12.359 9.32 1 88.62 133 LEU B O 1
ATOM 2719 N N . HIS B 1 134 ? 13.828 -13.672 8.281 1 84.44 134 HIS B N 1
ATOM 2720 C CA . HIS B 1 134 ? 14.609 -14.875 8.547 1 84.44 134 HIS B CA 1
ATOM 2721 C C . HIS B 1 134 ? 15.977 -14.805 7.875 1 84.44 134 HIS B C 1
ATOM 2723 O O . HIS B 1 134 ? 16.984 -15.148 8.484 1 84.44 134 HIS B O 1
ATOM 2729 N N . PHE B 1 135 ? 15.922 -14.32 6.688 1 79.25 135 PHE B N 1
ATOM 2730 C CA . PHE B 1 135 ? 17.156 -14.18 5.918 1 79.25 135 PHE B CA 1
ATOM 2731 C C . PHE B 1 135 ? 18.062 -13.133 6.547 1 79.25 135 PHE B C 1
ATOM 2733 O O . PHE B 1 135 ? 19.281 -13.344 6.668 1 79.25 135 PHE B O 1
ATOM 2740 N N . ALA B 1 136 ? 17.562 -12.008 6.91 1 81 136 ALA B N 1
ATOM 2741 C CA . ALA B 1 136 ? 18.328 -10.891 7.469 1 81 136 ALA B CA 1
ATOM 2742 C C . ALA B 1 136 ? 19.062 -11.312 8.727 1 81 136 ALA B C 1
ATOM 2744 O O . ALA B 1 136 ? 20.188 -10.844 8.984 1 81 136 ALA B O 1
ATOM 2745 N N . HIS B 1 137 ? 18.5 -12.141 9.445 1 79.12 137 HIS B N 1
ATOM 2746 C CA . HIS B 1 137 ? 19.094 -12.57 10.703 1 79.12 137 HIS B CA 1
ATOM 2747 C C . HIS B 1 137 ? 20.25 -13.523 10.469 1 79.12 137 HIS B C 1
ATOM 2749 O O . HIS B 1 137 ? 21.047 -13.773 11.383 1 79.12 137 HIS B O 1
ATOM 2755 N N . THR B 1 138 ? 20.391 -14.023 9.328 1 75.62 138 THR B N 1
ATOM 2756 C CA . THR B 1 138 ? 21.484 -14.922 9.016 1 75.62 138 THR B CA 1
ATOM 2757 C C . THR B 1 138 ? 22.672 -14.141 8.461 1 75.62 138 THR B C 1
ATOM 2759 O O . THR B 1 138 ? 23.781 -14.688 8.328 1 75.62 138 THR B O 1
ATOM 2762 N N . LEU B 1 139 ? 22.375 -12.891 8.086 1 74.5 139 LEU B N 1
ATOM 2763 C CA . LEU B 1 139 ? 23.422 -12.07 7.496 1 74.5 139 LEU B CA 1
ATOM 2764 C C . LEU B 1 139 ? 24.469 -11.688 8.539 1 74.5 139 LEU B C 1
ATOM 2766 O O . LEU B 1 139 ? 24.125 -11.32 9.664 1 74.5 139 LEU B O 1
ATOM 2770 N N . PRO B 1 140 ? 25.703 -11.891 8.164 1 72.5 140 PRO B N 1
ATOM 2771 C CA . PRO B 1 140 ? 26.766 -11.531 9.109 1 72.5 140 PRO B CA 1
ATOM 2772 C C . PRO B 1 140 ? 26.984 -10.023 9.203 1 72.5 140 PRO B C 1
ATOM 2774 O O . PRO B 1 140 ? 26.672 -9.289 8.258 1 72.5 140 PRO B O 1
ATOM 2777 N N . ASN B 1 141 ? 27.531 -9.422 10.344 1 69.12 141 ASN B N 1
ATOM 2778 C CA . ASN B 1 141 ? 28.031 -8.07 10.57 1 69.12 141 ASN B CA 1
ATOM 2779 C C . ASN B 1 141 ? 26.953 -7.023 10.305 1 69.12 141 ASN B C 1
ATOM 2781 O O . ASN B 1 141 ? 27.203 -6.012 9.648 1 69.12 141 ASN B O 1
ATOM 2785 N N . THR B 1 142 ? 25.75 -7.457 10.703 1 74.12 142 THR B N 1
ATOM 2786 C CA . THR B 1 142 ? 24.688 -6.469 10.562 1 74.12 142 THR B CA 1
ATOM 2787 C C . THR B 1 142 ? 24.641 -5.562 11.797 1 74.12 142 THR B C 1
ATOM 2789 O O . THR B 1 142 ? 24.953 -5.992 12.906 1 74.12 142 THR B O 1
ATOM 2792 N N . ASP B 1 143 ? 24.484 -4.297 11.469 1 78.12 143 ASP B N 1
ATOM 2793 C CA . ASP B 1 143 ? 24.266 -3.326 12.539 1 78.12 143 ASP B CA 1
ATOM 2794 C C . ASP B 1 143 ? 23.203 -3.811 13.508 1 78.12 143 ASP B C 1
ATOM 2796 O O . ASP B 1 143 ? 22.062 -4.066 13.109 1 78.12 143 ASP B O 1
ATOM 2800 N N . PRO B 1 144 ? 23.547 -4.074 14.797 1 79.38 144 PRO B N 1
ATOM 2801 C CA . PRO B 1 144 ? 22.578 -4.551 15.789 1 79.38 144 PRO B CA 1
ATOM 2802 C C . PRO B 1 144 ? 21.375 -3.613 15.938 1 79.38 144 PRO B C 1
ATOM 2804 O O . PRO B 1 144 ? 20.312 -4.039 16.375 1 79.38 144 PRO B O 1
ATOM 2807 N N . GLY B 1 145 ? 21.531 -2.377 15.594 1 83.94 145 GLY B N 1
ATOM 2808 C CA . GLY B 1 145 ? 20.453 -1.408 15.734 1 83.94 145 GLY B CA 1
ATOM 2809 C C . GLY B 1 145 ? 19.594 -1.275 14.484 1 83.94 145 GLY B C 1
ATOM 2810 O O . GLY B 1 145 ? 18.672 -0.469 14.445 1 83.94 145 GLY B O 1
ATOM 2811 N N . LYS B 1 146 ? 19.875 -2.139 13.609 1 88.19 146 LYS B N 1
ATOM 2812 C CA . LYS B 1 146 ? 19.141 -2.053 12.344 1 88.19 146 LYS B CA 1
ATOM 2813 C C . LYS B 1 146 ? 17.688 -2.494 12.516 1 88.19 146 LYS B C 1
ATOM 2815 O O . LYS B 1 146 ? 17.406 -3.506 13.164 1 88.19 146 LYS B O 1
ATOM 2820 N N . ASP B 1 147 ? 16.766 -1.729 11.969 1 92 147 ASP B N 1
ATOM 2821 C CA . ASP B 1 147 ? 15.336 -2.051 12.023 1 92 147 ASP B CA 1
ATOM 2822 C C . ASP B 1 147 ? 14.945 -2.988 10.883 1 92 147 ASP B C 1
ATOM 2824 O O . ASP B 1 147 ? 14.375 -2.553 9.883 1 92 147 ASP B O 1
ATOM 2828 N N . TRP B 1 148 ? 15.094 -4.238 11.102 1 91.5 148 TRP B N 1
ATOM 2829 C CA . TRP B 1 148 ? 14.805 -5.234 10.078 1 91.5 148 TRP B CA 1
ATOM 2830 C C . TRP B 1 148 ? 13.305 -5.34 9.836 1 91.5 148 TRP B C 1
ATOM 2832 O O . TRP B 1 148 ? 12.875 -5.645 8.719 1 91.5 148 TRP B O 1
ATOM 2842 N N . ASP B 1 149 ? 12.602 -5.133 10.891 1 94.12 149 ASP B N 1
ATOM 2843 C CA . ASP B 1 149 ? 11.148 -5.191 10.742 1 94.12 149 ASP B CA 1
ATOM 2844 C C . ASP B 1 149 ? 10.656 -4.156 9.734 1 94.12 149 ASP B C 1
ATOM 2846 O O . ASP B 1 149 ? 9.852 -4.477 8.852 1 94.12 149 ASP B O 1
ATOM 2850 N N . TYR B 1 150 ? 11.188 -2.998 9.805 1 95.31 150 TYR B N 1
ATOM 2851 C CA . TYR B 1 150 ? 10.844 -1.937 8.867 1 95.31 150 TYR B CA 1
ATOM 2852 C C . TYR B 1 150 ? 11.273 -2.305 7.453 1 95.31 150 TYR B C 1
ATOM 2854 O O . TYR B 1 150 ? 10.477 -2.215 6.512 1 95.31 150 TYR B O 1
ATOM 2862 N N . GLN B 1 151 ? 12.523 -2.654 7.344 1 93.31 151 GLN B N 1
ATOM 2863 C CA . GLN B 1 151 ? 13.062 -2.938 6.02 1 93.31 151 GLN B CA 1
ATOM 2864 C C . GLN B 1 151 ? 12.305 -4.082 5.352 1 93.31 151 GLN B C 1
ATOM 2866 O O . GLN B 1 151 ? 12.023 -4.035 4.152 1 93.31 151 GLN B O 1
ATOM 2871 N N . ALA B 1 152 ? 11.961 -5.074 6.152 1 92.81 152 ALA B N 1
ATOM 2872 C CA . ALA B 1 152 ? 11.203 -6.211 5.625 1 92.81 152 ALA B CA 1
ATOM 2873 C C . ALA B 1 152 ? 9.82 -5.781 5.148 1 92.81 152 ALA B C 1
ATOM 2875 O O . ALA B 1 152 ? 9.359 -6.219 4.094 1 92.81 152 ALA B O 1
ATOM 2876 N N . ASP B 1 153 ? 9.203 -4.922 5.871 1 96.12 153 ASP B N 1
ATOM 2877 C CA . ASP B 1 153 ? 7.879 -4.422 5.523 1 96.12 153 ASP B CA 1
ATOM 2878 C C . ASP B 1 153 ? 7.922 -3.617 4.227 1 96.12 153 ASP B C 1
ATOM 2880 O O . ASP B 1 153 ? 7.074 -3.799 3.348 1 96.12 153 ASP B O 1
ATOM 2884 N N . MET B 1 154 ? 8.883 -2.781 4.094 1 95 154 MET B N 1
ATOM 2885 C CA . MET B 1 154 ? 9.016 -1.946 2.902 1 95 154 MET B CA 1
ATOM 2886 C C . MET B 1 154 ? 9.375 -2.791 1.685 1 95 15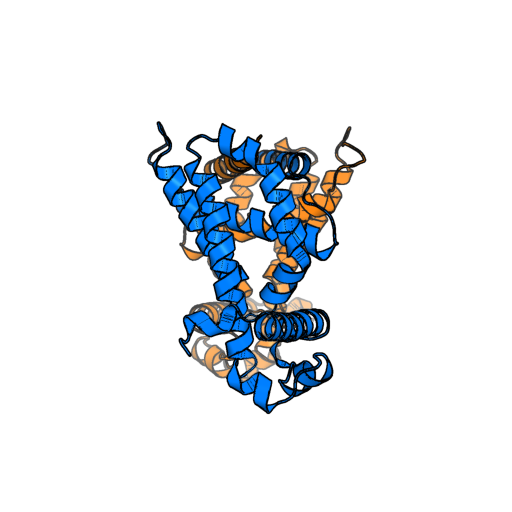4 MET B C 1
ATOM 2888 O O . MET B 1 154 ? 8.883 -2.539 0.583 1 95 154 MET B O 1
ATOM 2892 N N . LEU B 1 155 ? 10.195 -3.764 1.902 1 92.75 155 LEU B N 1
ATOM 2893 C CA . LEU B 1 155 ? 10.57 -4.645 0.805 1 92.75 155 LEU B CA 1
ATOM 2894 C C . LEU B 1 155 ? 9.352 -5.371 0.244 1 92.75 155 LEU B C 1
ATOM 2896 O O . LEU B 1 155 ? 9.148 -5.398 -0.972 1 92.75 155 LEU B O 1
ATOM 2900 N N . ALA B 1 156 ? 8.602 -5.949 1.151 1 93.25 156 ALA B N 1
ATOM 2901 C CA . ALA B 1 156 ? 7.383 -6.637 0.73 1 93.25 156 ALA B CA 1
ATOM 2902 C C . ALA B 1 156 ? 6.445 -5.691 -0.018 1 93.25 156 ALA B C 1
ATOM 2904 O O . ALA B 1 156 ? 5.883 -6.055 -1.051 1 93.25 156 ALA B O 1
ATOM 2905 N N . THR B 1 157 ? 6.312 -4.504 0.478 1 95.69 157 THR B N 1
ATOM 2906 C CA . THR B 1 157 ? 5.457 -3.488 -0.127 1 95.69 157 THR B CA 1
ATOM 2907 C C . THR B 1 157 ? 5.934 -3.15 -1.536 1 95.69 157 THR B C 1
ATOM 2909 O O . THR B 1 157 ? 5.129 -3.078 -2.469 1 95.69 157 THR B O 1
ATOM 2912 N N . LEU B 1 158 ? 7.152 -2.998 -1.715 1 93.19 158 LEU B N 1
ATOM 2913 C CA . LEU B 1 158 ? 7.711 -2.627 -3.012 1 93.19 158 LEU B CA 1
ATOM 2914 C C . LEU B 1 158 ? 7.586 -3.775 -4.008 1 93.19 158 LEU B C 1
ATOM 2916 O O . LEU B 1 158 ? 7.266 -3.559 -5.176 1 93.19 158 LEU B O 1
ATOM 2920 N N . ILE B 1 159 ? 7.879 -4.961 -3.535 1 90.56 159 ILE B N 1
ATOM 2921 C CA . ILE B 1 159 ? 7.793 -6.125 -4.414 1 90.56 159 ILE B CA 1
ATOM 2922 C C . ILE B 1 159 ? 6.363 -6.281 -4.922 1 90.56 159 ILE B C 1
ATOM 2924 O O . ILE B 1 159 ? 6.133 -6.355 -6.133 1 90.56 159 ILE B O 1
ATOM 2928 N N . LEU B 1 160 ? 5.469 -6.281 -4 1 94.38 160 LEU B N 1
ATOM 2929 C CA . LEU B 1 160 ? 4.078 -6.484 -4.391 1 94.38 160 LEU B CA 1
ATOM 2930 C C . LEU B 1 160 ? 3.559 -5.293 -5.188 1 94.38 160 LEU B C 1
ATOM 2932 O O . LEU B 1 160 ? 2.801 -5.465 -6.145 1 94.38 160 LEU B O 1
ATOM 2936 N N . GLY B 1 161 ? 3.936 -4.094 -4.758 1 94.75 161 GLY B N 1
ATOM 2937 C CA . GLY B 1 161 ? 3.568 -2.916 -5.527 1 94.75 161 GLY B CA 1
ATOM 2938 C C . GLY B 1 161 ? 4.102 -2.941 -6.949 1 94.75 161 GLY B C 1
ATOM 2939 O O . GLY B 1 161 ? 3.404 -2.541 -7.883 1 94.75 161 GLY B O 1
ATOM 2940 N N . SER B 1 162 ? 5.289 -3.379 -7.145 1 93 162 SER B N 1
ATOM 2941 C CA . SER B 1 162 ? 5.879 -3.496 -8.469 1 93 162 SER B CA 1
ATOM 2942 C C . SER B 1 162 ? 5.148 -4.539 -9.312 1 93 162 SER B C 1
ATOM 2944 O O . SER B 1 162 ? 4.855 -4.301 -10.484 1 93 162 SER B O 1
ATOM 2946 N N . MET B 1 163 ? 4.887 -5.68 -8.672 1 92.25 163 MET B N 1
ATOM 2947 C CA . MET B 1 163 ? 4.125 -6.703 -9.375 1 92.25 163 MET B CA 1
ATOM 2948 C C . MET B 1 163 ? 2.779 -6.156 -9.844 1 92.25 163 MET B C 1
ATOM 2950 O O . MET B 1 163 ? 2.396 -6.34 -11 1 92.25 163 MET B O 1
ATOM 2954 N N . ASN B 1 164 ? 2.094 -5.48 -8.938 1 95.25 164 ASN B N 1
ATOM 2955 C CA . ASN B 1 164 ? 0.788 -4.926 -9.273 1 95.25 164 ASN B CA 1
ATOM 2956 C C . ASN B 1 164 ? 0.891 -3.902 -10.406 1 95.25 164 ASN B C 1
ATOM 2958 O O . ASN B 1 164 ? 0.061 -3.893 -11.312 1 95.25 164 ASN B O 1
ATOM 2962 N N . TYR B 1 165 ? 1.902 -3.078 -10.352 1 94.69 165 TYR B N 1
ATOM 2963 C CA . TYR B 1 165 ? 2.105 -2.041 -11.359 1 94.69 165 TYR B CA 1
ATOM 2964 C C . TYR B 1 165 ? 2.312 -2.654 -12.742 1 94.69 165 TYR B C 1
ATOM 2966 O O . TYR B 1 165 ? 1.644 -2.27 -13.703 1 94.69 165 TYR B O 1
ATOM 2974 N N . PHE B 1 166 ? 3.135 -3.629 -12.906 1 93.19 166 PHE B N 1
ATOM 2975 C CA . PHE B 1 166 ? 3.508 -4.184 -14.203 1 93.19 166 PHE B CA 1
ATOM 2976 C C . PHE B 1 166 ? 2.459 -5.18 -14.688 1 93.19 166 PHE B C 1
ATOM 2978 O O . PHE B 1 166 ? 2.064 -5.156 -15.852 1 93.19 166 PHE B O 1
ATOM 2985 N N . PHE B 1 167 ? 1.953 -5.984 -13.773 1 93.25 167 PHE B N 1
ATOM 2986 C CA . PHE B 1 167 ? 1.024 -7.035 -14.164 1 93.25 167 PHE B CA 1
ATOM 2987 C C . PHE B 1 167 ? -0.309 -6.445 -14.609 1 93.25 167 PHE B C 1
ATOM 2989 O O . PHE B 1 167 ? -0.934 -6.945 -15.547 1 93.25 167 PHE B O 1
ATOM 2996 N N . SER B 1 168 ? -0.752 -5.422 -13.953 1 94.44 168 SER B N 1
ATOM 2997 C CA . SER B 1 168 ? -2.018 -4.797 -14.32 1 94.44 168 SER B CA 1
ATOM 2998 C C . SER B 1 168 ? -1.936 -4.148 -15.695 1 94.44 168 SER B C 1
ATOM 3000 O O . SER B 1 168 ? -2.961 -3.855 -16.312 1 94.44 168 SER B O 1
ATOM 3002 N N . ARG B 1 169 ? -0.7 -3.953 -16.172 1 92.94 169 ARG B N 1
ATOM 3003 C CA . ARG B 1 169 ? -0.47 -3.361 -17.484 1 92.94 169 ARG B CA 1
ATOM 3004 C C . ARG B 1 169 ? 0.011 -4.41 -18.469 1 92.94 169 ARG B C 1
ATOM 3006 O O . ARG B 1 169 ? 0.418 -4.074 -19.594 1 92.94 169 ARG B O 1
ATOM 3013 N N . ASP B 1 170 ? -0.013 -5.625 -18.016 1 90.62 170 ASP B N 1
ATOM 3014 C CA . ASP B 1 170 ? 0.421 -6.773 -18.812 1 90.62 170 ASP B CA 1
ATOM 3015 C C . ASP B 1 170 ? 1.855 -6.586 -19.297 1 90.62 170 ASP B C 1
ATOM 3017 O O . ASP B 1 170 ? 2.162 -6.871 -20.453 1 90.62 170 ASP B O 1
ATOM 3021 N N . LEU B 1 171 ? 2.66 -6.035 -18.453 1 88.94 171 LEU B N 1
ATOM 3022 C CA . LEU B 1 171 ? 4.082 -5.855 -18.719 1 88.94 171 LEU B CA 1
ATOM 3023 C C . LEU B 1 171 ? 4.926 -6.789 -17.875 1 88.94 171 LEU B C 1
ATOM 3025 O O . LEU B 1 171 ? 4.574 -7.078 -16.719 1 88.94 171 LEU B O 1
ATOM 3029 N N . PRO B 1 172 ? 6 -7.223 -18.438 1 84.38 172 PRO B N 1
ATOM 3030 C CA . PRO B 1 172 ? 6.898 -8.047 -17.625 1 84.38 172 PRO B CA 1
ATOM 3031 C C . PRO B 1 172 ? 7.691 -7.238 -16.609 1 84.38 172 PRO B C 1
ATOM 3033 O O . PRO B 1 172 ? 7.891 -6.035 -16.797 1 84.38 172 PRO B O 1
ATOM 3036 N N . LEU B 1 173 ? 7.973 -7.91 -15.602 1 82.81 173 LEU B N 1
ATOM 3037 C CA . LEU B 1 173 ? 8.867 -7.301 -14.625 1 82.81 173 LEU B CA 1
ATOM 3038 C C . LEU B 1 173 ? 10.297 -7.262 -15.148 1 82.81 173 LEU B C 1
ATOM 3040 O O . LEU B 1 173 ? 10.883 -8.305 -15.445 1 82.81 173 LEU B O 1
ATOM 3044 N N . ARG B 1 174 ? 10.742 -6.102 -15.5 1 82.5 174 ARG B N 1
ATOM 3045 C CA . ARG B 1 174 ? 12.141 -5.957 -15.883 1 82.5 174 ARG B CA 1
ATOM 3046 C C . ARG B 1 174 ? 13.016 -5.637 -14.68 1 82.5 174 ARG B C 1
ATOM 3048 O O . ARG B 1 174 ? 13.195 -4.469 -14.328 1 82.5 174 ARG B O 1
ATOM 3055 N N . LEU B 1 175 ? 13.641 -6.59 -14.094 1 81.94 175 LEU B N 1
ATOM 3056 C CA . LEU B 1 175 ? 14.289 -6.531 -12.789 1 81.94 175 LEU B CA 1
ATOM 3057 C C . LEU B 1 175 ? 15.422 -5.504 -12.797 1 81.94 175 LEU B C 1
ATOM 3059 O O . LEU B 1 175 ? 15.594 -4.762 -11.828 1 81.94 175 LEU B O 1
ATOM 3063 N N . PRO B 1 176 ? 16.219 -5.473 -13.914 1 81.62 176 PRO B N 1
ATOM 3064 C CA . PRO B 1 176 ? 17.266 -4.453 -13.898 1 81.62 176 PRO B CA 1
ATOM 3065 C C . PRO B 1 176 ? 16.719 -3.035 -13.781 1 81.62 176 PRO B C 1
ATOM 3067 O O . PRO B 1 176 ? 17.297 -2.195 -13.086 1 81.62 176 PRO B O 1
ATOM 3070 N N . GLU B 1 177 ? 15.602 -2.781 -14.43 1 84.94 177 GLU B N 1
ATOM 3071 C CA . GLU B 1 177 ? 14.984 -1.461 -14.375 1 84.94 177 GLU B CA 1
ATOM 3072 C C . GLU B 1 177 ? 14.398 -1.188 -12.992 1 84.94 177 GLU B C 1
ATOM 3074 O O . GLU B 1 177 ? 14.492 -0.07 -12.484 1 84.94 177 GLU B O 1
ATOM 3079 N N . VAL B 1 178 ? 13.789 -2.197 -12.422 1 88.19 178 VAL B N 1
ATOM 3080 C CA . VAL B 1 178 ? 13.211 -2.082 -11.086 1 88.19 178 VAL B CA 1
ATOM 3081 C C . VAL B 1 178 ? 14.312 -1.807 -10.07 1 88.19 178 VAL B C 1
ATOM 3083 O O . VAL B 1 178 ? 14.188 -0.907 -9.234 1 88.19 178 VAL B O 1
ATOM 3086 N N . ARG B 1 179 ? 15.367 -2.508 -10.164 1 85.38 179 ARG B N 1
ATOM 3087 C CA . ARG B 1 179 ? 16.5 -2.326 -9.258 1 85.38 179 ARG B CA 1
ATOM 3088 C C . ARG B 1 179 ? 17.062 -0.916 -9.375 1 85.38 179 ARG B C 1
ATOM 3090 O O . ARG B 1 179 ? 17.391 -0.287 -8.367 1 85.38 179 ARG B O 1
ATOM 3097 N N . GLN B 1 180 ? 17.266 -0.525 -10.578 1 86.19 180 GLN B N 1
ATOM 3098 C CA . GLN B 1 180 ? 17.797 0.813 -10.812 1 86.19 180 GLN B CA 1
ATOM 3099 C C . GLN B 1 180 ? 16.875 1.882 -10.227 1 86.19 180 GLN B C 1
ATOM 3101 O O . GLN B 1 180 ? 17.344 2.838 -9.609 1 86.19 180 GLN B O 1
ATOM 3106 N N . ALA B 1 181 ? 15.625 1.722 -10.461 1 89.19 181 ALA B N 1
ATOM 3107 C CA . ALA B 1 181 ? 14.656 2.664 -9.914 1 89.19 181 ALA B CA 1
ATOM 3108 C C . ALA B 1 181 ? 14.727 2.715 -8.391 1 89.19 181 ALA B C 1
ATOM 3110 O O . ALA B 1 181 ? 14.75 3.797 -7.801 1 89.19 181 ALA B O 1
ATOM 3111 N N . TRP B 1 182 ? 14.758 1.587 -7.766 1 89.44 182 TRP B N 1
ATOM 3112 C CA . TRP B 1 182 ? 14.836 1.509 -6.309 1 89.44 182 TRP B CA 1
ATOM 3113 C C . TRP B 1 182 ? 16.109 2.178 -5.793 1 89.44 182 TRP B C 1
ATOM 3115 O O . TRP B 1 182 ? 16.062 2.922 -4.809 1 89.44 182 TRP B O 1
ATOM 3125 N N . ALA B 1 183 ? 17.234 1.896 -6.438 1 86.88 183 ALA B N 1
ATOM 3126 C CA . ALA B 1 183 ? 18.5 2.488 -6.051 1 86.88 183 ALA B CA 1
ATOM 3127 C C . ALA B 1 183 ? 18.453 4.012 -6.141 1 86.88 183 ALA B C 1
ATOM 3129 O O . ALA B 1 183 ? 18.938 4.707 -5.242 1 86.88 183 ALA B O 1
ATOM 3130 N N . GLU B 1 184 ? 17.859 4.441 -7.133 1 85.81 184 GLU B N 1
ATOM 3131 C CA . GLU B 1 184 ? 17.781 5.887 -7.348 1 85.81 184 GLU B CA 1
ATOM 3132 C C . GLU B 1 184 ? 16.859 6.547 -6.32 1 85.81 184 GLU B C 1
ATOM 3134 O O . GLU B 1 184 ? 17.109 7.676 -5.898 1 85.81 184 GLU B O 1
ATOM 3139 N N . MET B 1 185 ? 15.82 5.848 -5.934 1 86.56 185 MET B N 1
ATOM 3140 C CA . MET B 1 185 ? 14.914 6.375 -4.918 1 86.56 185 MET B CA 1
ATOM 3141 C C . MET B 1 185 ? 15.625 6.562 -3.588 1 86.56 185 MET B C 1
ATOM 3143 O O . MET B 1 185 ? 15.367 7.527 -2.867 1 86.56 185 MET B O 1
ATOM 3147 N N . SER B 1 186 ? 16.5 5.617 -3.275 1 83 186 SER B N 1
ATOM 3148 C CA . SER B 1 186 ? 17.234 5.73 -2.025 1 83 186 SER B CA 1
ATOM 3149 C C . SER B 1 186 ? 18.141 6.965 -2.027 1 83 186 SER B C 1
ATOM 3151 O O . SER B 1 186 ? 18.406 7.539 -0.973 1 83 186 SER B O 1
ATOM 3153 N N . GLN B 1 187 ? 18.516 7.344 -3.184 1 76.12 187 GLN B N 1
ATOM 3154 C CA . GLN B 1 187 ? 19.406 8.492 -3.318 1 76.12 187 GLN B CA 1
ATOM 3155 C C . GLN B 1 187 ? 18.641 9.805 -3.203 1 76.12 187 GLN B C 1
ATOM 3157 O O . GLN B 1 187 ? 19.234 10.852 -2.928 1 76.12 187 GLN B O 1
ATOM 3162 N N . LEU B 1 188 ? 17.359 9.711 -3.523 1 71 188 LEU B N 1
ATOM 3163 C CA . LEU B 1 188 ? 16.531 10.906 -3.445 1 71 188 LEU B CA 1
ATOM 3164 C C . LEU B 1 188 ? 16.297 11.305 -1.994 1 71 188 LEU B C 1
ATOM 3166 O O . LEU B 1 188 ? 15.93 12.453 -1.714 1 71 188 LEU B O 1
ATOM 3170 N N . LEU B 1 189 ? 16.422 10.305 -1.059 1 58.28 189 LEU B N 1
ATOM 3171 C CA . LEU B 1 189 ? 16.328 10.594 0.368 1 58.28 189 LEU B CA 1
ATOM 3172 C C . LEU B 1 189 ? 17.656 11.117 0.912 1 58.28 189 LEU B C 1
ATOM 3174 O O . LEU B 1 189 ? 17.781 11.367 2.111 1 58.28 189 LEU B O 1
ATOM 3178 N N . LEU B 1 190 ? 18.766 11.195 0.156 1 45.66 190 LEU B N 1
ATOM 3179 C CA . LEU B 1 190 ? 20.094 11.617 0.584 1 45.66 190 LEU B CA 1
ATOM 3180 C C . LEU B 1 190 ? 20.109 13.102 0.924 1 45.66 190 LEU B C 1
ATOM 3182 O O . LEU B 1 190 ? 19.375 13.891 0.332 1 45.66 190 LEU B O 1
ATOM 3186 N N . PRO B 1 191 ? 20.859 13.398 2.07 1 41.19 191 PRO B N 1
ATOM 3187 C CA . PRO B 1 191 ? 21.094 14.797 2.42 1 41.19 191 PRO B CA 1
ATOM 3188 C C . PRO B 1 191 ? 21.578 15.625 1.229 1 41.19 191 PRO B C 1
ATOM 3190 O O . PRO B 1 191 ? 22.188 15.086 0.301 1 41.19 191 PRO B O 1
#

Secondary structure (DSSP, 8-state):
--TTTGGGSHHHHHHHHHHHHHHHHHHHHS-GGG--HHHHHHHTT--HHHHHHH-SSHHHHHHHHHHHHHHHHHHHHHHHHHT-SHHHHHHTHHHHHHHHHHTHHHHHHHHT-BSSS-BHHHHHHHHHHHHHHHHHTTSTT--TT--HHHHHHHHHHHHHHHHHHHHTTT----HHHHHHHHHHHHHHT--/--TTTGGGSHHHHHHHHHHHHHHHHHHHHS-GGG--HHHHHHHTT--HHHHHHH-SSHHHHHHHHHHHHHHHHHHHHHHHHHT-SHHHHHHTHHHHHHHHHHTHHHHHHHHT-BSSS-BHHHHHHHHHHHHHHHHHTTSTT--TT--HHHHHHHHHHHHHHHHHHHHTTT----HHHHHHHHHHHHHHT--

Radius of gyration: 24.91 Å; Cα contacts (8 Å, |Δi|>4): 344; chains: 2; bounding box: 54×85×47 Å

Sequence (382 aa):
MSENESYTDPRIIKTHRAIREAFVDLLHEKPFAQIAVQDILERAPVNRSTFYKYYSGKSDLAGKMIADFKAEYSRYILTRFQAGSFDVFLNMMPEASDWVHSRRRLILALWKVDTRRHHLYRDMHKLIKQQFLHFAHTLPNTDPGKDWDYQADMLATLILGSMNYFFSRDLPLRLPEVRQAWAEMSQLLLPMSENESYTDPRIIKTHRAIREAFVDLLHEKPFAQIAVQDILERAPVNRSTFYKYYSGKSDLAGKMIADFKAEYSRYILTRFQAGSFDVFLNMMPEASDWVHSRRRLILALWKVDTRRHHLYRDMHKLIKQQFLHFAHTLPNTDPGKDWDYQADMLATLILGSMNYFFSRDLPLRLPEVRQAWAEMSQLLLP

Nearest PDB structures (foldseek):
  5f27-assembly1_A-2  TM=6.593E-01  e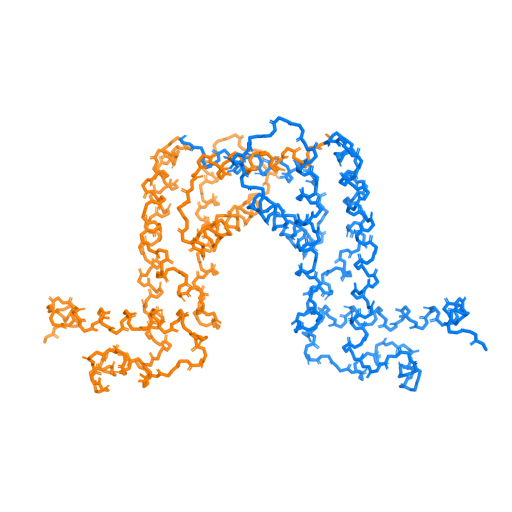=6.853E-03  Mycobacterium tuberculosis CDC1551
  3qpl-assembly1_A  TM=6.429E-01  e=1.443E-02  Mycobacterium tuberculosis
  3bjb-assembly1_B  TM=4.985E-01  e=1.106E-02  Rhodococcus jostii RHA1
  6ho6-assembly1_A  TM=5.392E-01  e=1.106E-02  Mycobacterium tuberculosis CDC1551
  6ho0-assembly1_A-2  TM=5.277E-01  e=1.522E-02  Mycobacterium tuberculosis H37Rv